Protein AF-0000000083252978 (afdb_homodimer)

Radius of gyration: 24.68 Å; Cα contacts (8 Å, |Δi|>4): 461; chains: 2; bounding box: 91×68×44 Å

Secondary structure (DSSP, 8-state):
----------HHHHHHHHHHHHHHHHHHHHHHH--HHHHHHHHTS-HHHHHHHHSSHHHHHHHHHHHHHHHHHHHHHHHHHHHHT-TTTTT-HHHHHHHHHHHHHHHHHHHHH-HHHHHHHHHHHHTTTTTGGGS----TTHHHHHHHHHHHHHTT-B-TTS-TTHHHHHHHHTHHHHHHHHHHHHSS-S-S----S-HHHHHHHHHHHHHHHHB-GGG-/----------HHHHHHHHHHHHHHHHHHHHHHH--HHHHHHHHTS-HHHHHHHHSSHHHHHHHHHHHHHHHHHHHHHHHHHHHHT-TTTTT-HHHHHHHHHHHHHHHHHHHHH-HHHHHHHHHHHHTTTTTGGGS----TTHHHHHHHHHHHHHTT-B-TTS-TTHHHHHHHHTHHHHHHHHHHHHSS-S-S----S-HHHHHHHHHHHHHHHHB-GGG-

InterPro domains:
  IPR001647 DNA-binding HTH domain, TetR-type [PF00440] (18-64)
  IPR001647 DNA-binding HTH domain, TetR-type [PR00455] (18-31)
  IPR001647 DNA-binding HTH domain, TetR-type [PR00455] (39-62)
  IPR001647 DNA-binding HTH domain, TetR-type [PS50977] (12-72)
  IPR009057 Homedomain-like superfamily [SSF46689] (6-82)
  IPR050109 HTH-type, TetR-like transcriptional regulator [PTHR30328] (3-215)

Solvent-accessible surface area (backbone atoms only — not comparable to full-atom values): 23685 Å² total; per-residue (Å²): 130,79,74,73,71,73,64,84,71,54,56,66,56,54,51,51,36,39,42,53,27,37,40,52,41,30,21,66,52,23,73,88,66,40,48,65,69,58,28,19,63,68,35,74,46,58,56,69,58,51,34,71,75,30,67,46,69,65,45,42,50,49,49,36,52,48,50,54,49,48,54,47,46,52,56,46,42,71,71,41,46,71,56,71,68,38,89,50,30,50,75,31,59,68,51,38,51,50,48,53,42,48,52,51,53,47,52,38,50,50,49,64,74,32,57,50,57,55,18,38,50,21,36,32,54,23,56,69,32,61,67,58,70,67,46,79,66,68,70,63,69,45,54,63,43,29,53,48,33,46,47,15,39,75,60,58,40,27,34,85,89,51,62,36,64,52,50,42,51,47,65,58,43,53,31,63,48,50,51,52,46,49,56,52,37,67,37,92,45,90,55,89,58,63,73,85,64,55,70,69,58,50,48,51,47,52,44,48,31,52,48,43,29,44,34,31,70,92,75,105,129,80,74,71,72,72,65,85,72,55,54,66,57,52,51,50,36,40,42,53,29,39,38,54,42,31,20,67,50,23,74,86,67,40,49,65,68,58,27,19,63,69,36,72,45,57,58,69,56,52,34,71,76,31,66,45,69,64,44,43,50,49,50,35,52,49,50,53,48,48,55,45,46,52,56,44,42,72,71,40,44,71,56,72,68,38,89,50,30,50,76,32,59,69,51,38,51,51,48,54,44,47,51,50,53,47,50,39,49,48,49,65,75,31,57,50,58,52,18,38,50,21,36,32,55,24,57,68,33,60,66,58,71,68,45,77,68,67,68,63,69,45,57,62,44,28,54,48,33,46,47,15,38,76,61,60,40,28,36,86,88,51,62,36,63,51,50,43,51,49,64,58,41,53,32,62,49,50,53,51,47,48,56,52,37,68,37,91,46,90,55,90,59,62,73,86,63,55,70,69,61,50,50,50,47,53,44,49,31,52,50,45,28,43,35,30,70,89,74,105

Nearest PDB structures (foldseek):
  4xk4-assembly2_D  TM=6.787E-01  e=1.369E-06  Escherichia coli K-12
  2id6-assembly1_A-2  TM=7.013E-01  e=3.978E-06  Thermotoga maritima
  5fgl-assembly2_C  TM=7.180E-01  e=1.926E-05  Pseudomonas putida S16
  5fgl-assembly1_A  TM=7.010E-01  e=1.269E-05  Pseudomonas putida S16
  5fgl-assembly3_F  TM=6.921E-01  e=1.600E-05  Pseudomonas putida S16

pLDDT: mean 88.94, std 14.34, range [29.97, 98.62]

Sequence (440 aa):
MTERIKRPYDAARAKSAILAAAEQLFAEHGYSAARIDAIASASGYNKSLIYQYYQDKLGLYVAVIQRADQFGNEAFNAAVAEMLADAELTHSPDKFRRFLEAVLRTSYRIMNDNPNYVKIFAWEAAEGWKTWKQISYAMDEFTPFYELACEAKKNKIIRQDIEPIMIPILLMNSIIPFVQSFKRLDGPTNDSLDVGMNQEAFVEQLVKLVIYGVMEPSLLMTERIKRPYDAARAKSAILAAAEQLFAEHGYSAARIDAIASASGYNKSLIYQYYQDKLGLYVAVIQRADQFGNEAFNAAVAEMLADAELTHSPDKFRRFLEAVLRTSYRIMNDNPNYVKIFAWEAAEGWKTWKQISYAMDEFTPFYELACEAKKNKIIRQDIEPIMIPILLMNSIIPFVQSFKRLDGPTNDSLDVGMNQEAFVEQLVKLVIYGVMEPSLL

Structure (mmCIF, N/CA/C/O backbone):
data_AF-0000000083252978-model_v1
#
loop_
_entity.id
_entity.type
_entity.pdbx_description
1 polymer 'AcrR family transcriptional regulator'
#
loop_
_atom_site.group_PDB
_atom_site.id
_atom_site.type_symbol
_atom_site.label_atom_id
_atom_site.label_alt_id
_atom_site.label_comp_id
_atom_site.label_asym_id
_atom_site.label_entity_id
_atom_site.label_seq_id
_atom_site.pdbx_PDB_ins_code
_atom_site.Cartn_x
_atom_site.Cartn_y
_atom_site.Cartn_z
_atom_site.occupancy
_atom_site.B_iso_or_equiv
_atom_site.auth_seq_id
_atom_site.auth_comp_id
_atom_site.auth_asym_id
_atom_site.auth_atom_id
_atom_site.pdbx_PDB_model_num
ATOM 1 N N . MET A 1 1 ? 44.469 39.906 18.578 1 30.92 1 MET A N 1
ATOM 2 C CA . MET A 1 1 ? 43.281 39.469 17.859 1 30.92 1 MET A CA 1
ATOM 3 C C . MET A 1 1 ? 43.219 37.938 17.797 1 30.92 1 MET A C 1
ATOM 5 O O . MET A 1 1 ? 44.031 37.312 17.125 1 30.92 1 MET A O 1
ATOM 9 N N . THR A 1 2 ? 43.031 37.219 18.844 1 36.94 2 THR A N 1
ATOM 10 C CA . THR A 1 2 ? 43.125 35.781 19.031 1 36.94 2 THR A CA 1
ATOM 11 C C . THR A 1 2 ? 42.312 35.062 17.969 1 36.94 2 THR A C 1
ATOM 13 O O . THR A 1 2 ? 41.125 35.344 17.781 1 36.94 2 THR A O 1
ATOM 16 N N . GLU A 1 3 ? 42.906 34.594 16.922 1 38.91 3 GLU A N 1
ATOM 17 C CA . GLU A 1 3 ? 42.281 33.812 15.867 1 38.91 3 GLU A CA 1
ATOM 18 C C . GLU A 1 3 ? 41.312 32.781 16.438 1 38.91 3 GLU A C 1
ATOM 20 O O . GLU A 1 3 ? 41.719 31.906 17.219 1 38.91 3 GLU A O 1
ATOM 25 N N . ARG A 1 4 ? 40.156 33.188 16.922 1 38.91 4 ARG A N 1
ATOM 26 C CA . ARG A 1 4 ? 39.188 32.125 17.266 1 38.91 4 ARG A CA 1
ATOM 27 C C . ARG A 1 4 ? 39.312 30.938 16.328 1 38.91 4 ARG A C 1
ATOM 29 O O . ARG A 1 4 ? 39.062 31.047 15.125 1 38.91 4 ARG A O 1
ATOM 36 N N . ILE A 1 5 ? 40.344 30.156 16.344 1 40.03 5 ILE A N 1
ATOM 37 C CA . ILE A 1 5 ? 40.406 28.906 15.602 1 40.03 5 ILE A CA 1
ATOM 38 C C . ILE A 1 5 ? 39 28.297 15.484 1 40.03 5 ILE A C 1
ATOM 40 O O . ILE A 1 5 ? 38.406 27.922 16.484 1 40.03 5 ILE A O 1
ATOM 44 N N . LYS A 1 6 ? 38.188 28.828 14.609 1 43.97 6 LYS A N 1
ATOM 45 C CA . LYS A 1 6 ? 36.938 28.203 14.211 1 43.97 6 LYS A CA 1
ATOM 46 C C . LYS A 1 6 ? 37.062 26.672 14.266 1 43.97 6 LYS A C 1
ATOM 48 O O . LYS A 1 6 ? 37.844 26.078 13.547 1 43.97 6 LYS A O 1
ATOM 53 N N . ARG A 1 7 ? 37.156 26.016 15.32 1 44.12 7 ARG A N 1
ATOM 54 C CA . ARG A 1 7 ? 37.25 24.578 15.539 1 44.12 7 ARG A CA 1
ATOM 55 C C . ARG A 1 7 ? 36.656 23.812 14.367 1 44.12 7 ARG A C 1
ATOM 57 O O . ARG A 1 7 ? 35.656 24.25 13.758 1 44.12 7 ARG A O 1
ATOM 64 N N . PRO A 1 8 ? 37.25 23.172 13.531 1 44.53 8 PRO A N 1
ATOM 65 C CA . PRO A 1 8 ? 36.781 22.297 12.445 1 44.53 8 PRO A CA 1
ATOM 66 C C . PRO A 1 8 ? 35.375 21.75 12.703 1 44.53 8 PRO A C 1
ATOM 68 O O . PRO A 1 8 ? 35.156 21 13.664 1 44.53 8 PRO A O 1
ATOM 71 N N . TYR A 1 9 ? 34.281 22.547 12.93 1 50.78 9 TYR A N 1
ATOM 72 C CA . TYR A 1 9 ? 32.844 22.234 12.945 1 50.78 9 TYR A CA 1
ATOM 73 C C . TYR A 1 9 ? 32.531 21.031 12.062 1 50.78 9 TYR A C 1
ATOM 75 O O . TYR A 1 9 ? 32.812 21.062 10.852 1 50.78 9 TYR A O 1
ATOM 83 N N . ASP A 1 10 ? 32.656 19.797 12.516 1 79 10 ASP A N 1
ATOM 84 C CA . ASP A 1 10 ? 32.469 18.516 11.852 1 79 10 ASP A CA 1
ATOM 85 C C . ASP A 1 10 ? 31.172 18.516 11.023 1 79 10 ASP A C 1
ATOM 87 O O . ASP A 1 10 ? 30.078 18.266 11.555 1 79 10 ASP A O 1
ATOM 91 N N . ALA A 1 11 ? 31.266 19.312 10.008 1 88.12 11 ALA A N 1
ATOM 92 C CA . ALA A 1 11 ? 30.203 19.453 9.016 1 88.12 11 ALA A CA 1
ATOM 93 C C . ALA A 1 11 ? 29.453 18.141 8.836 1 88.12 11 ALA A C 1
ATOM 95 O O . ALA A 1 11 ? 28.219 18.141 8.734 1 88.12 11 ALA A O 1
ATOM 96 N N . ALA A 1 12 ? 30.266 17.188 8.922 1 91.44 12 ALA A N 1
ATOM 97 C CA . ALA A 1 12 ? 29.641 15.883 8.75 1 91.44 12 ALA A CA 1
ATOM 98 C C . ALA A 1 12 ? 28.719 15.555 9.922 1 91.44 12 ALA A C 1
ATOM 100 O O . ALA A 1 12 ? 27.625 15.008 9.727 1 91.44 12 ALA A O 1
ATOM 101 N N . ARG A 1 13 ? 29.141 15.883 11.039 1 93.38 13 ARG A N 1
ATOM 102 C CA . ARG A 1 13 ? 28.328 15.641 12.227 1 93.38 13 ARG A CA 1
ATOM 103 C C . ARG A 1 13 ? 27.094 16.531 12.234 1 93.38 13 ARG A C 1
ATOM 105 O O . ARG A 1 13 ? 26 16.078 12.562 1 93.38 13 ARG A O 1
ATOM 112 N N . ALA A 1 14 ? 27.266 17.781 11.883 1 94.88 14 ALA A N 1
ATOM 113 C CA . ALA A 1 14 ? 26.141 18.719 11.828 1 94.88 14 ALA A CA 1
ATOM 114 C C . ALA A 1 14 ? 25.109 18.281 10.797 1 94.88 14 ALA A C 1
ATOM 116 O O . ALA A 1 14 ? 23.922 18.25 11.086 1 94.88 14 ALA A O 1
ATOM 117 N N . LYS A 1 15 ? 25.562 17.906 9.625 1 95.81 15 LYS A N 1
ATOM 118 C CA . LYS A 1 15 ? 24.672 17.469 8.562 1 95.81 15 LYS A CA 1
ATOM 119 C C . LYS A 1 15 ? 23.891 16.219 8.984 1 95.81 15 LYS A C 1
ATOM 121 O O . LYS A 1 15 ? 22.688 16.125 8.75 1 95.81 15 LYS A O 1
ATOM 126 N N . SER A 1 16 ? 24.594 15.312 9.648 1 94.75 16 SER A N 1
ATOM 127 C CA . SER A 1 16 ? 23.953 14.086 10.102 1 94.75 16 SER A CA 1
ATOM 128 C C . SER A 1 16 ? 22.875 14.367 11.141 1 94.75 16 SER A C 1
ATOM 130 O O . SER A 1 16 ? 21.781 13.82 11.078 1 94.75 16 SER A O 1
ATOM 132 N N . ALA A 1 17 ? 23.156 15.227 12.062 1 96.44 17 ALA A N 1
ATOM 133 C CA . ALA A 1 17 ? 22.219 15.578 13.117 1 96.44 17 ALA A CA 1
ATOM 134 C C . ALA A 1 17 ? 21 16.297 12.547 1 96.44 17 ALA A C 1
ATOM 136 O O . ALA A 1 17 ? 19.859 16.016 12.938 1 96.44 17 ALA A O 1
ATOM 137 N N . ILE A 1 18 ? 21.266 17.203 11.617 1 97.44 18 ILE A N 1
ATOM 138 C CA . ILE A 1 18 ? 20.188 17.969 10.992 1 97.44 18 ILE A CA 1
ATOM 139 C C . ILE A 1 18 ? 19.297 17.031 10.188 1 97.44 18 ILE A C 1
ATOM 141 O O . ILE A 1 18 ? 18.062 17.078 10.305 1 97.44 18 ILE A O 1
ATOM 145 N N . LEU A 1 19 ? 19.891 16.141 9.422 1 97 19 LEU A N 1
ATOM 146 C CA . LEU A 1 19 ? 19.109 15.211 8.609 1 97 19 LEU A CA 1
ATOM 147 C C . LEU A 1 19 ? 18.297 14.258 9.484 1 97 19 LEU A C 1
ATOM 149 O O . LEU A 1 19 ? 17.156 13.93 9.156 1 97 19 LEU A O 1
ATOM 153 N N . ALA A 1 20 ? 18.922 13.844 10.586 1 96.44 20 ALA A N 1
ATOM 154 C CA . ALA A 1 20 ? 18.219 12.953 11.5 1 96.44 20 ALA A CA 1
ATOM 155 C C . ALA A 1 20 ? 17.016 13.641 12.117 1 96.44 20 ALA A C 1
ATOM 157 O O . ALA A 1 20 ? 15.922 13.062 12.172 1 96.44 20 ALA A O 1
ATOM 158 N N . ALA A 1 21 ? 17.156 14.852 12.531 1 97.88 21 ALA A N 1
ATOM 159 C CA . ALA A 1 21 ? 16.062 15.633 13.102 1 97.88 21 ALA A CA 1
ATOM 160 C C . ALA A 1 21 ? 14.977 15.906 12.062 1 97.88 21 ALA A C 1
ATOM 162 O O . ALA A 1 21 ? 13.781 15.789 12.344 1 97.88 21 ALA A O 1
ATOM 163 N N . ALA A 1 22 ? 15.445 16.281 10.883 1 98.19 22 ALA A N 1
ATOM 164 C CA . ALA A 1 22 ? 14.516 16.562 9.789 1 98.19 22 ALA A CA 1
ATOM 165 C C . ALA A 1 22 ? 13.703 15.32 9.43 1 98.19 22 ALA A C 1
ATOM 167 O O . ALA A 1 22 ? 12.484 15.406 9.25 1 98.19 22 ALA A O 1
ATOM 168 N N . GLU A 1 23 ? 14.375 14.188 9.312 1 96.88 23 GLU A N 1
ATOM 169 C CA . GLU A 1 23 ? 13.695 12.938 8.984 1 96.88 23 GLU A CA 1
ATOM 170 C C . GLU A 1 23 ? 12.602 12.633 10 1 96.88 23 GLU A C 1
ATOM 172 O O . GLU A 1 23 ? 11.477 12.289 9.625 1 96.88 23 GLU A O 1
ATOM 177 N N . GLN A 1 24 ? 12.914 12.781 11.234 1 97.19 24 GLN A N 1
ATOM 178 C CA . GLN A 1 24 ? 11.953 12.516 12.297 1 97.19 24 GLN A CA 1
ATOM 179 C C . GLN A 1 24 ? 10.758 13.453 12.203 1 97.19 24 GLN A C 1
ATOM 181 O O . GLN A 1 24 ? 9.609 13.008 12.281 1 97.19 24 GLN A O 1
ATOM 186 N N . LEU A 1 25 ? 11 14.719 12.008 1 97.81 25 LEU A N 1
ATOM 187 C CA . LEU A 1 25 ? 9.922 15.711 12 1 97.81 25 LEU A CA 1
ATOM 188 C C . LEU A 1 25 ? 9.102 15.609 10.719 1 97.81 25 LEU A C 1
ATOM 190 O O . LEU A 1 25 ? 7.875 15.766 10.75 1 97.81 25 LEU A O 1
ATOM 194 N N . PHE A 1 26 ? 9.773 15.352 9.602 1 96.81 26 PHE A N 1
ATOM 195 C CA . PHE A 1 26 ? 9.031 15.141 8.367 1 96.81 26 PHE A CA 1
ATOM 196 C C . PHE A 1 26 ? 8.188 13.875 8.445 1 96.81 26 PHE A C 1
ATOM 198 O O . PHE A 1 26 ? 7.082 13.82 7.906 1 96.81 26 PHE A O 1
ATOM 205 N N . ALA A 1 27 ? 8.695 12.844 9.094 1 96.19 27 ALA A N 1
ATOM 206 C CA . ALA A 1 27 ? 7.941 11.609 9.273 1 96.19 27 ALA A CA 1
ATOM 207 C C . ALA A 1 27 ? 6.75 11.82 10.195 1 96.19 27 ALA A C 1
ATOM 209 O O . ALA A 1 27 ? 5.676 11.25 9.977 1 96.19 27 ALA A O 1
ATOM 210 N N . GLU A 1 28 ? 6.891 12.641 11.148 1 95.12 28 GLU A N 1
ATOM 211 C CA . GLU A 1 28 ? 5.855 12.844 12.164 1 95.12 28 GLU A CA 1
ATOM 212 C C . GLU A 1 28 ? 4.77 13.789 11.664 1 95.12 28 GLU A C 1
ATOM 214 O O . GLU A 1 28 ? 3.584 13.57 11.914 1 95.12 28 GLU A O 1
ATOM 219 N N . HIS A 1 29 ? 5.25 14.852 10.867 1 94.06 29 HIS A N 1
ATOM 220 C CA . HIS A 1 29 ? 4.305 15.93 10.609 1 94.06 29 HIS A CA 1
ATOM 221 C C . HIS A 1 29 ? 4.035 16.078 9.117 1 94.06 29 HIS A C 1
ATOM 223 O O . HIS A 1 29 ? 3.078 16.75 8.719 1 94.06 29 HIS A O 1
ATOM 229 N N . GLY A 1 30 ? 4.848 15.414 8.312 1 94.31 30 GLY A N 1
ATOM 230 C CA . GLY A 1 30 ? 4.766 15.664 6.883 1 94.31 30 GLY A CA 1
ATOM 231 C C . GLY A 1 30 ? 5.547 16.891 6.445 1 94.31 30 GLY A C 1
ATOM 232 O O . GLY A 1 30 ? 5.93 17.719 7.277 1 94.31 30 GLY A O 1
ATOM 233 N N . TYR A 1 31 ? 5.809 16.969 5.199 1 93.44 31 TYR A N 1
ATOM 234 C CA . TYR A 1 31 ? 6.574 18.078 4.621 1 93.44 31 TYR A CA 1
ATOM 235 C C . TYR A 1 31 ? 5.887 19.406 4.887 1 93.44 31 TYR A C 1
ATOM 237 O O . TYR A 1 31 ? 6.531 20.375 5.309 1 93.44 31 TYR A O 1
ATOM 245 N N . SER A 1 32 ? 4.629 19.484 4.617 1 90.88 32 SER A N 1
ATOM 246 C CA . SER A 1 32 ? 3.887 20.734 4.676 1 90.88 32 SER A CA 1
ATOM 247 C C . SER A 1 32 ? 3.873 21.312 6.09 1 90.88 32 SER A C 1
ATOM 249 O O . SER A 1 32 ? 4.102 22.5 6.285 1 90.88 32 SER A O 1
ATOM 251 N N . ALA A 1 33 ? 3.748 20.453 7.105 1 92.44 33 ALA A N 1
ATOM 252 C CA . ALA A 1 33 ? 3.518 20.906 8.469 1 92.44 33 ALA A CA 1
ATOM 253 C C . ALA A 1 33 ? 4.832 21.062 9.234 1 92.44 33 ALA A C 1
ATOM 255 O O . ALA A 1 33 ? 4.91 21.812 10.203 1 92.44 33 ALA A O 1
ATOM 256 N N . ALA A 1 34 ? 5.836 20.359 8.797 1 95.94 34 ALA A N 1
ATOM 257 C CA . ALA A 1 34 ? 7.117 20.453 9.492 1 95.94 34 ALA A CA 1
ATOM 258 C C . ALA A 1 34 ? 7.727 21.844 9.32 1 95.94 34 ALA A C 1
ATOM 260 O O . ALA A 1 34 ? 7.66 22.438 8.234 1 95.94 34 ALA A O 1
ATOM 261 N N . ARG A 1 35 ? 8.352 22.359 10.391 1 96.5 35 ARG A N 1
ATOM 262 C CA . ARG A 1 35 ? 8.93 23.703 10.391 1 96.5 35 ARG A CA 1
ATOM 263 C C . ARG A 1 35 ? 10.445 23.656 10.531 1 96.5 35 ARG A C 1
ATOM 265 O O . ARG A 1 35 ? 10.977 22.859 11.312 1 96.5 35 ARG A O 1
ATOM 272 N N . ILE A 1 36 ? 11.07 24.469 9.852 1 97.56 36 ILE A N 1
ATOM 273 C CA . ILE A 1 36 ? 12.523 24.547 9.891 1 97.56 36 ILE A CA 1
ATOM 274 C C . ILE A 1 36 ? 12.984 24.922 11.297 1 97.56 36 ILE A C 1
ATOM 276 O O . ILE A 1 36 ? 14 24.406 11.781 1 97.56 36 ILE A O 1
ATOM 280 N N . ASP A 1 37 ? 12.219 25.781 11.992 1 97.62 37 ASP A N 1
ATOM 281 C CA . ASP A 1 37 ? 12.562 26.172 13.352 1 97.62 37 ASP A CA 1
ATOM 282 C C . ASP A 1 37 ? 12.57 24.969 14.289 1 97.62 37 ASP A C 1
ATOM 284 O O . ASP A 1 37 ? 13.461 24.828 15.133 1 97.62 37 ASP A O 1
ATOM 288 N N . ALA A 1 38 ? 11.633 24.125 14.141 1 97.94 38 ALA A N 1
ATOM 289 C CA . ALA A 1 38 ? 11.547 22.938 14.961 1 97.94 38 ALA A CA 1
ATOM 290 C C . ALA A 1 38 ? 12.703 21.984 14.672 1 97.94 38 ALA A C 1
ATOM 292 O O . ALA A 1 38 ? 13.258 21.359 15.586 1 97.94 38 ALA A O 1
ATOM 293 N N . ILE A 1 39 ? 13.078 21.844 13.375 1 98.31 39 ILE A N 1
ATOM 294 C CA . ILE A 1 39 ? 14.18 20.984 12.969 1 98.31 39 ILE A CA 1
ATOM 295 C C . ILE A 1 39 ? 15.492 21.516 13.539 1 98.31 39 ILE A C 1
ATOM 297 O O . ILE A 1 39 ? 16.312 20.75 14.039 1 98.31 39 ILE A O 1
ATOM 301 N N . ALA A 1 40 ? 15.633 22.844 13.477 1 98 40 ALA A N 1
ATOM 302 C CA . ALA A 1 40 ? 16.812 23.484 14.062 1 98 40 ALA A CA 1
ATOM 303 C C . ALA A 1 40 ? 16.922 23.188 15.555 1 98 40 ALA A C 1
ATOM 305 O O . ALA A 1 40 ? 17.953 22.734 16.031 1 98 40 ALA A O 1
ATOM 306 N N . SER A 1 41 ? 15.852 23.375 16.25 1 98 41 SER A N 1
ATOM 307 C CA . SER A 1 41 ? 15.812 23.141 17.688 1 98 41 SER A CA 1
ATOM 308 C C . SER A 1 41 ? 16.125 21.688 18.016 1 98 41 SER A C 1
ATOM 310 O O . SER A 1 41 ? 16.953 21.406 18.891 1 98 41 SER A O 1
ATOM 312 N N . ALA A 1 42 ? 15.594 20.766 17.297 1 97.69 42 ALA A N 1
ATOM 313 C CA . ALA A 1 42 ? 15.75 19.344 17.562 1 97.69 42 ALA A CA 1
ATOM 314 C C . ALA A 1 42 ? 17.172 18.875 17.234 1 97.69 42 ALA A C 1
ATOM 316 O O . ALA A 1 42 ? 17.688 17.953 17.859 1 97.69 42 ALA A O 1
ATOM 317 N N . SER A 1 43 ? 17.766 19.484 16.203 1 97.44 43 SER A N 1
ATOM 318 C CA . SER A 1 43 ? 19.094 19.062 15.758 1 97.44 43 SER A CA 1
ATOM 319 C C . SER A 1 43 ? 20.172 19.656 16.641 1 97.44 43 SER A C 1
ATOM 321 O O . SER A 1 43 ? 21.312 19.188 16.625 1 97.44 43 SER A O 1
ATOM 323 N N . GLY A 1 44 ? 19.844 20.797 17.281 1 97.19 44 GLY A N 1
ATOM 324 C CA . GLY A 1 44 ? 20.828 21.516 18.078 1 97.19 44 GLY A CA 1
ATOM 325 C C . GLY A 1 44 ? 21.672 22.484 17.281 1 97.19 44 GLY A C 1
ATOM 326 O O . GLY A 1 44 ? 22.672 23 17.766 1 97.19 44 GLY A O 1
ATOM 327 N N . TYR A 1 45 ? 21.266 22.719 16.047 1 96.31 45 TYR A N 1
ATOM 328 C CA . TYR A 1 45 ? 21.969 23.656 15.164 1 96.31 45 TYR A CA 1
ATOM 329 C C . TYR A 1 45 ? 21.047 24.781 14.719 1 96.31 45 TYR A C 1
ATOM 331 O O . TYR A 1 45 ? 19.828 24.641 14.766 1 96.31 45 TYR A O 1
ATOM 339 N N . ASN A 1 46 ? 21.594 25.859 14.32 1 94.44 46 ASN A N 1
ATOM 340 C CA . ASN A 1 46 ? 20.797 27.047 13.977 1 94.44 46 ASN A CA 1
ATOM 341 C C . ASN A 1 46 ? 20.219 26.922 12.57 1 94.44 46 ASN A C 1
ATOM 343 O O . ASN A 1 46 ? 20.75 26.188 11.727 1 94.44 46 ASN A O 1
ATOM 347 N N . LYS A 1 47 ? 19.156 27.688 12.375 1 95.94 47 LYS A N 1
ATOM 348 C CA . LYS A 1 47 ? 18.453 27.719 11.094 1 95.94 47 LYS A CA 1
ATOM 349 C C . LYS A 1 47 ? 19.391 28.172 9.969 1 95.94 47 LYS A C 1
ATOM 351 O O . LYS A 1 47 ? 19.297 27.656 8.852 1 95.94 47 LYS A O 1
ATOM 356 N N . SER A 1 48 ? 20.266 29.109 10.312 1 95.94 48 SER A N 1
ATOM 357 C CA . SER A 1 48 ? 21.172 29.641 9.312 1 95.94 48 SER A CA 1
ATOM 358 C C . SER A 1 48 ? 22.062 28.547 8.734 1 95.94 48 SER A C 1
ATOM 360 O O . SER A 1 48 ? 22.312 28.516 7.523 1 95.94 48 SER A O 1
ATOM 362 N N . LEU A 1 49 ? 22.469 27.641 9.5 1 95.56 49 LEU A N 1
ATOM 363 C CA . LEU A 1 49 ? 23.312 26.547 9.055 1 95.56 49 LEU A CA 1
ATOM 364 C C . LEU A 1 49 ? 22.547 25.578 8.164 1 95.56 49 LEU A C 1
ATOM 366 O O . LEU A 1 49 ? 23.094 25.062 7.191 1 95.56 49 LEU A O 1
ATOM 370 N N . ILE A 1 50 ? 21.25 25.344 8.5 1 97.12 50 ILE A N 1
ATOM 371 C CA . ILE A 1 50 ? 20.391 24.484 7.691 1 97.12 50 ILE A CA 1
ATOM 372 C C . ILE A 1 50 ? 20.266 25.062 6.285 1 97.12 50 ILE A C 1
ATOM 374 O O . ILE A 1 50 ? 20.406 24.344 5.293 1 97.12 50 ILE A O 1
ATOM 378 N N . TYR A 1 51 ? 20.094 26.375 6.227 1 96.88 51 TYR A N 1
ATOM 379 C CA . TYR A 1 51 ? 19.938 27.031 4.934 1 96.88 51 TYR A CA 1
ATOM 380 C C . TYR A 1 51 ? 21.25 27.047 4.172 1 96.88 51 TYR A C 1
ATOM 382 O O . TYR A 1 51 ? 21.266 26.969 2.939 1 96.88 51 TYR A O 1
ATOM 390 N N . GLN A 1 52 ? 22.359 27.156 4.891 1 96.56 52 GLN A N 1
ATOM 391 C CA . GLN A 1 52 ? 23.672 27.109 4.258 1 96.56 52 GLN A CA 1
ATOM 392 C C . GLN A 1 52 ? 23.906 25.75 3.586 1 96.56 52 GLN A C 1
ATOM 394 O O . GLN A 1 52 ? 24.438 25.688 2.479 1 96.56 52 GLN A O 1
ATOM 399 N N . TYR A 1 53 ? 23.422 24.719 4.223 1 96.31 53 TYR A N 1
ATOM 400 C CA . TYR A 1 53 ? 23.672 23.375 3.723 1 96.31 53 TYR A CA 1
ATOM 401 C C . TYR A 1 53 ? 22.625 22.969 2.686 1 96.31 53 TYR A C 1
ATOM 403 O O . TYR A 1 53 ? 22.953 22.281 1.711 1 96.31 53 TYR A O 1
ATOM 411 N N . TYR A 1 54 ? 21.297 23.422 2.881 1 97.06 54 TYR A N 1
ATOM 412 C CA . TYR A 1 54 ? 20.234 22.797 2.094 1 97.06 54 TYR A CA 1
ATOM 413 C C . TYR A 1 54 ? 19.406 23.859 1.372 1 97.06 54 TYR A C 1
ATOM 415 O O . TYR A 1 54 ? 18.484 23.516 0.622 1 97.06 54 TYR A O 1
ATOM 423 N N . GLN A 1 55 ? 19.688 25.141 1.568 1 96.06 55 GLN A N 1
ATOM 424 C CA . GLN A 1 55 ? 19.109 26.281 0.851 1 96.06 55 GLN A CA 1
ATOM 425 C C . GLN A 1 55 ? 17.703 26.594 1.361 1 96.06 55 GLN A C 1
ATOM 427 O O . GLN A 1 55 ? 17.453 27.719 1.79 1 96.06 55 GLN A O 1
ATOM 432 N N . ASP A 1 56 ? 16.797 25.594 1.359 1 95.75 56 ASP A N 1
ATOM 433 C CA . ASP A 1 56 ? 15.422 25.781 1.812 1 95.75 56 ASP A CA 1
ATOM 434 C C . ASP A 1 56 ? 14.82 24.484 2.326 1 95.75 56 ASP A C 1
ATOM 436 O O . ASP A 1 56 ? 15.516 23.469 2.424 1 95.75 56 ASP A O 1
ATOM 440 N N . LYS A 1 57 ? 13.633 24.5 2.66 1 95.88 57 LYS A N 1
ATOM 441 C CA . LYS A 1 57 ? 12.961 23.344 3.219 1 95.88 57 LYS A CA 1
ATOM 442 C C . LYS A 1 57 ? 12.891 22.203 2.205 1 95.88 57 LYS A C 1
ATOM 444 O O . LYS A 1 57 ? 13.07 21.031 2.561 1 95.88 57 LYS A O 1
ATOM 449 N N . LEU A 1 58 ? 12.609 22.578 0.971 1 94.44 58 LEU A N 1
ATOM 450 C CA . LEU A 1 58 ? 12.547 21.547 -0.069 1 94.44 58 LEU A CA 1
ATOM 451 C C . LEU A 1 58 ? 13.898 20.859 -0.241 1 94.44 58 LEU A C 1
ATOM 453 O O . LEU A 1 58 ? 13.961 19.641 -0.355 1 94.44 58 LEU A O 1
ATOM 457 N N . GLY A 1 59 ? 14.898 21.641 -0.282 1 94.81 59 GLY A N 1
ATOM 458 C CA . GLY A 1 59 ? 16.234 21.062 -0.367 1 94.81 59 GLY A CA 1
ATOM 459 C C . GLY A 1 59 ? 16.547 20.109 0.775 1 94.81 59 GLY A C 1
ATOM 460 O O . GLY A 1 59 ? 17.172 19.062 0.568 1 94.81 59 GLY A O 1
ATOM 461 N N . LEU A 1 60 ? 16.188 20.531 1.988 1 96.62 60 LEU A N 1
ATOM 462 C CA . LEU A 1 60 ? 16.391 19.672 3.154 1 96.62 60 LEU A CA 1
ATOM 463 C C . LEU A 1 60 ? 15.562 18.406 3.035 1 96.62 60 LEU A C 1
ATOM 465 O O . LEU A 1 60 ? 16.062 17.312 3.324 1 96.62 60 LEU A O 1
ATOM 469 N N . TYR A 1 61 ? 14.367 18.531 2.596 1 95.38 61 TYR A N 1
ATOM 470 C CA . TYR A 1 61 ? 13.477 17.391 2.428 1 95.38 61 TYR A CA 1
ATOM 471 C C . TYR A 1 61 ? 14.031 16.406 1.401 1 95.38 61 TYR A C 1
ATOM 473 O O . TYR A 1 61 ? 14.047 15.203 1.635 1 95.38 61 TYR A O 1
ATOM 481 N N . VAL A 1 62 ? 14.516 16.906 0.309 1 92 62 VAL A N 1
ATOM 482 C CA . VAL A 1 62 ? 15.125 16.094 -0.739 1 92 62 VAL A CA 1
ATOM 483 C C . VAL A 1 62 ? 16.312 15.328 -0.174 1 92 62 VAL A C 1
ATOM 485 O O . VAL A 1 62 ? 16.484 14.141 -0.434 1 92 62 VAL A O 1
ATOM 488 N N . ALA A 1 63 ? 17.047 15.992 0.605 1 93.31 63 ALA A N 1
ATOM 489 C CA . ALA A 1 63 ? 18.219 15.367 1.207 1 93.31 63 ALA A CA 1
ATOM 490 C C . ALA A 1 63 ? 17.812 14.227 2.145 1 93.31 63 ALA A C 1
ATOM 492 O O . ALA A 1 63 ? 18.5 13.203 2.215 1 93.31 63 ALA A O 1
ATOM 493 N N . VAL A 1 64 ? 16.75 14.414 2.889 1 93.81 64 VAL A N 1
ATOM 494 C CA . VAL A 1 64 ? 16.234 13.383 3.783 1 93.81 64 VAL A CA 1
ATOM 495 C C . VAL A 1 64 ? 15.805 12.164 2.973 1 93.81 64 VAL A C 1
ATOM 497 O O . VAL A 1 64 ? 16.172 11.031 3.303 1 93.81 64 VAL A O 1
ATOM 500 N N . ILE A 1 65 ? 15.078 12.391 1.919 1 88.88 65 ILE A N 1
ATOM 501 C CA . ILE A 1 65 ? 14.586 11.312 1.072 1 88.88 65 ILE A CA 1
ATOM 502 C C . ILE A 1 65 ? 15.766 10.602 0.41 1 88.88 65 ILE A C 1
ATOM 504 O O . ILE A 1 65 ? 15.797 9.367 0.358 1 88.88 65 ILE A O 1
ATOM 508 N N . GLN A 1 66 ? 16.672 11.352 -0.05 1 85.94 66 GLN A N 1
ATOM 509 C CA . GLN A 1 66 ? 17.859 10.789 -0.701 1 85.94 66 GLN A CA 1
ATOM 510 C C . GLN A 1 66 ? 18.656 9.938 0.269 1 85.94 66 GLN A C 1
ATOM 512 O O . GLN A 1 66 ? 19.172 8.875 -0.103 1 85.94 66 GLN A O 1
ATOM 517 N N . ARG A 1 67 ? 18.781 10.438 1.457 1 86.06 67 ARG A N 1
ATOM 518 C CA . ARG A 1 67 ? 19.5 9.672 2.465 1 86.06 67 ARG A CA 1
ATOM 519 C C . ARG A 1 67 ? 18.812 8.344 2.746 1 86.06 67 ARG A C 1
ATOM 521 O O . ARG A 1 67 ? 19.469 7.301 2.83 1 86.06 67 ARG A O 1
ATOM 528 N N . ALA A 1 68 ? 17.531 8.398 2.904 1 80.19 68 ALA A N 1
ATOM 529 C CA . ALA A 1 68 ? 16.781 7.18 3.164 1 80.19 68 ALA A CA 1
ATOM 530 C C . ALA A 1 68 ? 16.875 6.215 1.984 1 80.19 68 ALA A C 1
ATOM 532 O O . ALA A 1 68 ? 17.031 5.008 2.174 1 80.19 68 ALA A O 1
ATOM 533 N N . ASP A 1 69 ? 16.766 6.758 0.823 1 77.62 69 ASP A N 1
ATOM 534 C CA . ASP A 1 69 ? 16.875 5.973 -0.401 1 77.62 69 ASP A CA 1
ATOM 535 C C . ASP A 1 69 ? 18.266 5.359 -0.54 1 77.62 69 ASP A C 1
ATOM 537 O O . ASP A 1 69 ? 18.391 4.195 -0.925 1 77.62 69 ASP A O 1
ATOM 541 N N . GLN A 1 70 ? 19.25 6.141 -0.263 1 78.56 70 GLN A N 1
ATOM 542 C CA . GLN A 1 70 ? 20.625 5.676 -0.377 1 78.56 70 GLN A CA 1
ATOM 543 C C . GLN A 1 70 ? 20.906 4.531 0.592 1 78.56 70 GLN A C 1
ATOM 545 O O . GLN A 1 70 ? 21.531 3.535 0.222 1 78.56 70 GLN A O 1
ATOM 550 N N . PHE A 1 71 ? 20.438 4.688 1.796 1 76.5 71 PHE A N 1
ATOM 551 C CA . PHE A 1 71 ? 20.625 3.627 2.781 1 76.5 71 PHE A CA 1
ATOM 552 C C . PHE A 1 71 ? 19.922 2.352 2.344 1 76.5 71 PHE A C 1
ATOM 554 O O . PHE A 1 71 ? 20.5 1.265 2.391 1 76.5 71 PHE A O 1
ATOM 561 N N . GLY A 1 72 ? 18.75 2.51 1.854 1 80.25 72 GLY A N 1
ATOM 562 C CA . GLY A 1 72 ? 18 1.365 1.358 1 80.25 72 GLY A CA 1
ATOM 563 C C . GLY A 1 72 ? 18.641 0.708 0.152 1 80.25 72 GLY A C 1
ATOM 564 O O . GLY A 1 72 ? 18.734 -0.519 0.086 1 80.25 72 GLY A O 1
ATOM 565 N N . ASN A 1 73 ? 19.125 1.546 -0.694 1 80.62 73 ASN A N 1
ATOM 566 C CA . ASN A 1 73 ? 19.75 1.045 -1.914 1 80.62 73 ASN A CA 1
ATOM 567 C C . ASN A 1 73 ? 21.062 0.324 -1.618 1 80.62 73 ASN A C 1
ATOM 569 O O . ASN A 1 73 ? 21.359 -0.692 -2.242 1 80.62 73 ASN A O 1
ATOM 573 N N . GLU A 1 74 ? 21.781 0.879 -0.726 1 83.62 74 GLU A N 1
ATOM 574 C CA . GLU A 1 74 ? 23.047 0.238 -0.366 1 83.62 74 GLU A CA 1
ATOM 575 C C . GLU A 1 74 ? 22.812 -1.148 0.227 1 83.62 74 GLU A C 1
ATOM 577 O O . GLU A 1 74 ? 23.484 -2.113 -0.154 1 83.62 74 GLU A O 1
ATOM 582 N N . ALA A 1 75 ? 21.891 -1.188 1.118 1 83.69 75 ALA A N 1
ATOM 583 C CA . ALA A 1 75 ? 21.547 -2.475 1.719 1 83.69 75 ALA A CA 1
ATOM 584 C C . ALA A 1 75 ? 20.984 -3.436 0.675 1 83.69 75 ALA A C 1
ATOM 586 O O . ALA A 1 75 ? 21.312 -4.621 0.668 1 83.69 75 ALA A O 1
ATOM 587 N N . PHE A 1 76 ? 20.203 -2.93 -0.17 1 86.56 76 PHE A N 1
ATOM 588 C CA . PHE A 1 76 ? 19.578 -3.717 -1.229 1 86.56 76 PHE A CA 1
ATOM 589 C C . PHE A 1 76 ? 20.641 -4.246 -2.197 1 86.56 76 PHE A C 1
ATOM 591 O O . PHE A 1 76 ? 20.688 -5.449 -2.469 1 86.56 76 PHE A O 1
ATOM 598 N N . ASN A 1 77 ? 21.469 -3.34 -2.637 1 85.88 77 ASN A N 1
ATOM 599 C CA . ASN A 1 77 ? 22.531 -3.729 -3.572 1 85.88 77 ASN A CA 1
ATOM 600 C C . ASN A 1 77 ? 23.469 -4.762 -2.959 1 85.88 77 ASN A C 1
ATOM 602 O O . ASN A 1 77 ? 23.859 -5.723 -3.627 1 85.88 77 ASN A O 1
ATOM 606 N N . ALA A 1 78 ? 23.781 -4.547 -1.774 1 87.94 78 ALA A N 1
ATOM 607 C CA . ALA A 1 78 ? 24.656 -5.496 -1.092 1 87.94 78 ALA A CA 1
ATOM 608 C C . ALA A 1 78 ? 24.047 -6.887 -1.051 1 87.94 78 ALA A C 1
ATOM 610 O O . ALA A 1 78 ? 24.75 -7.895 -1.154 1 87.94 78 ALA A O 1
ATOM 611 N N . ALA A 1 79 ? 22.75 -6.895 -0.993 1 88.62 79 ALA A N 1
ATOM 612 C CA . ALA A 1 79 ? 22.047 -8.172 -0.827 1 88.62 79 ALA A CA 1
ATOM 613 C C . ALA A 1 79 ? 21.859 -8.867 -2.17 1 88.62 79 ALA A C 1
ATOM 615 O O . ALA A 1 79 ? 21.828 -10.102 -2.234 1 88.62 79 ALA A O 1
ATOM 616 N N . VAL A 1 80 ? 21.859 -8.094 -3.314 1 91.31 80 VAL A N 1
ATOM 617 C CA . VAL A 1 80 ? 21.422 -8.758 -4.539 1 91.31 80 VAL A CA 1
ATOM 618 C C . VAL A 1 80 ? 22.438 -8.5 -5.652 1 91.31 80 VAL A C 1
ATOM 620 O O . VAL A 1 80 ? 22.328 -9.055 -6.746 1 91.31 80 VAL A O 1
ATOM 623 N N . ALA A 1 81 ? 23.469 -7.73 -5.422 1 90.31 81 ALA A N 1
ATOM 624 C CA . ALA A 1 81 ? 24.422 -7.324 -6.449 1 90.31 81 ALA A CA 1
ATOM 625 C C . ALA A 1 81 ? 25.062 -8.539 -7.117 1 90.31 81 ALA A C 1
ATOM 627 O O . ALA A 1 81 ? 25.172 -8.586 -8.344 1 90.31 81 ALA A O 1
ATOM 628 N N . GLU A 1 82 ? 25.469 -9.438 -6.301 1 92.94 82 GLU A N 1
ATOM 629 C CA . GLU A 1 82 ? 26.109 -10.633 -6.852 1 92.94 82 GLU A CA 1
ATOM 630 C C . GLU A 1 82 ? 25.141 -11.414 -7.73 1 92.94 82 GLU A C 1
ATOM 632 O O . GLU A 1 82 ? 25.531 -11.969 -8.758 1 92.94 82 GLU A O 1
ATOM 637 N N . MET A 1 83 ? 23.938 -11.461 -7.359 1 94.06 83 MET A N 1
ATOM 638 C CA . MET A 1 83 ? 22.906 -12.164 -8.141 1 94.06 83 MET A CA 1
ATOM 639 C C . MET A 1 83 ? 22.641 -11.445 -9.461 1 94.06 83 MET A C 1
ATOM 641 O O . MET A 1 83 ? 22.5 -12.086 -10.5 1 94.06 83 MET A O 1
ATOM 645 N N . LEU A 1 84 ? 22.672 -10.156 -9.414 1 92.12 84 LEU A N 1
ATOM 646 C CA . LEU A 1 84 ? 22.422 -9.344 -10.602 1 92.12 84 LEU A CA 1
ATOM 647 C C . LEU A 1 84 ? 23.562 -9.5 -11.602 1 92.12 84 LEU A C 1
ATOM 649 O O . LEU A 1 84 ? 23.359 -9.383 -12.812 1 92.12 84 LEU A O 1
ATOM 653 N N . ALA A 1 85 ? 24.703 -9.805 -11.102 1 93.56 85 ALA A N 1
ATOM 654 C CA . ALA A 1 85 ? 25.891 -9.938 -11.938 1 93.56 85 ALA A CA 1
ATOM 655 C C . ALA A 1 85 ? 25.984 -11.336 -12.555 1 93.56 85 ALA A C 1
ATOM 657 O O . ALA A 1 85 ? 26.812 -11.586 -13.43 1 93.56 85 ALA A O 1
ATOM 658 N N . ASP A 1 86 ? 25.125 -12.234 -12.102 1 96.19 86 ASP A N 1
ATOM 659 C CA . ASP A 1 86 ? 25.125 -13.609 -12.586 1 96.19 86 ASP A CA 1
ATOM 660 C C . ASP A 1 86 ? 24.484 -13.703 -13.977 1 96.19 86 ASP A C 1
ATOM 662 O O . ASP A 1 86 ? 23.281 -13.508 -14.117 1 96.19 86 ASP A O 1
ATOM 666 N N . ALA A 1 87 ? 25.234 -14.094 -14.969 1 94.94 87 ALA A N 1
ATOM 667 C CA . ALA A 1 87 ? 24.781 -14.172 -16.359 1 94.94 87 ALA A CA 1
ATOM 668 C C . ALA A 1 87 ? 23.688 -15.219 -16.516 1 94.94 87 ALA A C 1
ATOM 670 O O . ALA A 1 87 ? 22.938 -15.188 -17.484 1 94.94 87 ALA A O 1
ATOM 671 N N . GLU A 1 88 ? 23.609 -16.062 -15.547 1 97.62 88 GLU A N 1
ATOM 672 C CA . GLU A 1 88 ? 22.641 -17.156 -15.641 1 97.62 88 GLU A CA 1
ATOM 673 C C . GLU A 1 88 ? 21.359 -16.828 -14.891 1 97.62 88 GLU A C 1
ATOM 675 O O . GLU A 1 88 ? 20.438 -17.641 -14.836 1 97.62 88 GLU A O 1
ATOM 680 N N . LEU A 1 89 ? 21.234 -15.672 -14.328 1 97.62 89 LEU A N 1
ATOM 681 C CA . LEU A 1 89 ? 20.125 -15.305 -13.461 1 97.62 89 LEU A CA 1
ATOM 682 C C . LEU A 1 89 ? 18.781 -15.523 -14.156 1 97.62 89 LEU A C 1
ATOM 684 O O . LEU A 1 89 ? 17.859 -16.094 -13.57 1 97.62 89 LEU A O 1
ATOM 688 N N . THR A 1 90 ? 18.719 -15.141 -15.43 1 97.88 90 THR A N 1
ATOM 689 C CA . THR A 1 90 ? 17.453 -15.203 -16.141 1 97.88 90 THR A CA 1
ATOM 690 C C . THR A 1 90 ? 17.359 -16.469 -16.984 1 97.88 90 THR A C 1
ATOM 692 O O . THR A 1 90 ? 16.438 -16.625 -17.781 1 97.88 90 THR A O 1
ATOM 695 N N . HIS A 1 91 ? 18.312 -17.406 -16.812 1 97.62 91 HIS A N 1
ATOM 696 C CA . HIS A 1 91 ? 18.312 -18.672 -17.547 1 97.62 91 HIS A CA 1
ATOM 697 C C . HIS A 1 91 ? 18.094 -19.844 -16.609 1 97.62 91 HIS A C 1
ATOM 699 O O . HIS A 1 91 ? 17.812 -20.969 -17.062 1 97.62 91 HIS A O 1
ATOM 705 N N . SER A 1 92 ? 18.188 -19.609 -15.336 1 98.12 92 SER A N 1
ATOM 706 C CA . SER A 1 92 ? 18.016 -20.641 -14.328 1 98.12 92 SER A CA 1
ATOM 707 C C . SER A 1 92 ? 16.812 -20.344 -13.438 1 98.12 92 SER A C 1
ATOM 709 O O . SER A 1 92 ? 16.812 -19.359 -12.688 1 98.12 92 SER A O 1
ATOM 711 N N . PRO A 1 93 ? 15.82 -21.234 -13.469 1 98.06 93 PRO A N 1
ATOM 712 C CA . PRO A 1 93 ? 14.648 -21.016 -12.609 1 98.06 93 PRO A CA 1
ATOM 713 C C . PRO A 1 93 ? 15.016 -20.922 -11.133 1 98.06 93 PRO A C 1
ATOM 715 O O . PRO A 1 93 ? 14.461 -20.094 -10.406 1 98.06 93 PRO A O 1
ATOM 718 N N . ASP A 1 94 ? 15.938 -21.734 -10.719 1 98.06 94 ASP A N 1
ATOM 719 C CA . ASP A 1 94 ? 16.328 -21.75 -9.312 1 98.06 94 ASP A CA 1
ATOM 720 C C . ASP A 1 94 ? 17 -20.438 -8.922 1 98.06 94 ASP A C 1
ATOM 722 O O . ASP A 1 94 ? 16.719 -19.875 -7.855 1 98.06 94 ASP A O 1
ATOM 726 N N . LYS A 1 95 ? 17.906 -19.953 -9.781 1 97.94 95 LYS A N 1
ATOM 727 C CA . LYS A 1 95 ? 18.594 -18.703 -9.5 1 97.94 95 LYS A CA 1
ATOM 728 C C . LYS A 1 95 ? 17.625 -17.516 -9.5 1 97.94 95 LYS A C 1
ATOM 730 O O . LYS A 1 95 ? 17.703 -16.641 -8.641 1 97.94 95 LYS A O 1
ATOM 735 N N . PHE A 1 96 ? 16.688 -17.547 -10.414 1 98.38 96 PHE A N 1
ATOM 736 C CA . PHE A 1 96 ? 15.727 -16.453 -10.508 1 98.38 96 PHE A CA 1
ATOM 737 C C . PHE A 1 96 ? 14.797 -16.453 -9.297 1 98.38 96 PHE A C 1
ATOM 739 O O . PHE A 1 96 ? 14.492 -15.406 -8.742 1 98.38 96 PHE A O 1
ATOM 746 N N . ARG A 1 97 ? 14.367 -17.641 -8.891 1 98.19 97 ARG A N 1
ATOM 747 C CA . ARG A 1 97 ? 13.547 -17.781 -7.691 1 98.19 97 ARG A CA 1
ATOM 748 C C . ARG A 1 97 ? 14.258 -17.219 -6.465 1 98.19 97 ARG A C 1
ATOM 750 O O . ARG A 1 97 ? 13.672 -16.469 -5.691 1 98.19 97 ARG A O 1
ATOM 757 N N . ARG A 1 98 ? 15.5 -17.531 -6.27 1 97.38 98 ARG A N 1
ATOM 758 C CA . ARG A 1 98 ? 16.297 -17.062 -5.137 1 97.38 98 ARG A CA 1
ATOM 759 C C . ARG A 1 98 ? 16.484 -15.547 -5.195 1 97.38 98 ARG A C 1
ATOM 761 O O . ARG A 1 98 ? 16.516 -14.883 -4.16 1 97.38 98 ARG A O 1
ATOM 768 N N . PHE A 1 99 ? 16.641 -15.117 -6.441 1 97.44 99 PHE A N 1
ATOM 769 C CA . PHE A 1 99 ? 16.75 -13.68 -6.645 1 97.44 99 PHE A CA 1
ATOM 770 C C . PHE A 1 99 ? 15.484 -12.969 -6.184 1 97.44 99 PHE A C 1
ATOM 772 O O . PHE A 1 99 ? 15.547 -12.016 -5.406 1 97.44 99 PHE A O 1
ATOM 779 N N . LEU A 1 100 ? 14.266 -13.43 -6.555 1 97.56 100 LEU A N 1
ATOM 780 C CA . LEU A 1 100 ? 13 -12.844 -6.129 1 97.56 100 LEU A CA 1
ATOM 781 C C . LEU A 1 100 ? 12.859 -12.898 -4.609 1 97.56 100 LEU A C 1
ATOM 783 O O . LEU A 1 100 ? 12.43 -11.93 -3.984 1 97.56 100 LEU A O 1
ATOM 787 N N . GLU A 1 101 ? 13.258 -14.023 -4.062 1 98.06 101 GLU A N 1
ATOM 788 C CA . GLU A 1 101 ? 13.203 -14.188 -2.613 1 98.06 101 GLU A CA 1
ATOM 789 C C . GLU A 1 101 ? 14.078 -13.156 -1.907 1 98.06 101 GLU A C 1
ATOM 791 O O . GLU A 1 101 ? 13.633 -12.508 -0.958 1 98.06 101 GLU A O 1
ATOM 796 N N . ALA A 1 102 ? 15.281 -13.023 -2.387 1 97.25 102 ALA A N 1
ATOM 797 C CA . ALA A 1 102 ? 16.234 -12.086 -1.78 1 97.25 102 ALA A CA 1
ATOM 798 C C . ALA A 1 102 ? 15.719 -10.648 -1.883 1 97.25 102 ALA A C 1
ATOM 800 O O . ALA A 1 102 ? 15.812 -9.883 -0.921 1 97.25 102 ALA A O 1
ATOM 801 N N . VAL A 1 103 ? 15.195 -10.297 -3.021 1 95.88 103 VAL A N 1
ATOM 802 C CA . VAL A 1 103 ? 14.664 -8.953 -3.246 1 95.88 103 VAL A CA 1
ATOM 803 C C . VAL A 1 103 ? 13.539 -8.672 -2.258 1 95.88 103 VAL A C 1
ATOM 805 O O . VAL A 1 103 ? 13.539 -7.641 -1.582 1 95.88 103 VAL A O 1
ATOM 808 N N . LEU A 1 104 ? 12.609 -9.609 -2.109 1 97.44 104 LEU A N 1
ATOM 809 C CA . LEU A 1 104 ? 11.445 -9.422 -1.251 1 97.44 104 LEU A CA 1
ATOM 810 C C . LEU A 1 104 ? 11.852 -9.359 0.216 1 97.44 104 LEU A C 1
ATOM 812 O O . LEU A 1 104 ? 11.422 -8.461 0.946 1 97.44 104 LEU A O 1
ATOM 816 N N . ARG A 1 105 ? 12.68 -10.258 0.634 1 97.56 105 ARG A N 1
ATOM 817 C CA . ARG A 1 105 ? 13.102 -10.312 2.029 1 97.56 105 ARG A CA 1
ATOM 818 C C . ARG A 1 105 ? 13.906 -9.07 2.408 1 97.56 105 ARG A C 1
ATOM 820 O O . ARG A 1 105 ? 13.695 -8.492 3.473 1 97.56 105 ARG A O 1
ATOM 827 N N . THR A 1 106 ? 14.82 -8.703 1.55 1 96.25 106 THR A N 1
ATOM 828 C CA . THR A 1 106 ? 15.656 -7.539 1.819 1 96.25 106 THR A CA 1
ATOM 829 C C . THR A 1 106 ? 14.82 -6.262 1.827 1 96.25 106 THR A C 1
ATOM 831 O O . THR A 1 106 ? 14.977 -5.422 2.715 1 96.25 106 THR A O 1
ATOM 834 N N . SER A 1 107 ? 13.961 -6.113 0.847 1 95.31 107 SER A N 1
ATOM 835 C CA . SER A 1 107 ? 13.094 -4.941 0.786 1 95.31 107 SER A CA 1
ATOM 836 C C . SER A 1 107 ? 12.211 -4.844 2.021 1 95.31 107 SER A C 1
ATOM 838 O O . SER A 1 107 ? 12.047 -3.762 2.59 1 95.31 107 SER A O 1
ATOM 840 N N . TYR A 1 108 ? 11.617 -5.996 2.396 1 97.19 108 TYR A N 1
ATOM 841 C CA . TYR A 1 108 ? 10.789 -6.016 3.596 1 97.19 108 TYR A CA 1
ATOM 842 C C . TYR A 1 108 ? 11.578 -5.559 4.812 1 97.19 108 TYR A C 1
ATOM 844 O O . TYR A 1 108 ? 11.117 -4.719 5.59 1 97.19 108 TYR A O 1
ATOM 852 N N . ARG A 1 109 ? 12.742 -6.105 4.984 1 96.12 109 ARG A N 1
ATOM 853 C CA . ARG A 1 109 ? 13.594 -5.766 6.121 1 96.12 109 ARG A CA 1
ATOM 854 C C . ARG A 1 109 ? 13.914 -4.277 6.137 1 96.12 109 ARG A C 1
ATOM 856 O O . ARG A 1 109 ? 13.844 -3.631 7.184 1 96.12 109 ARG A O 1
ATOM 863 N N . ILE A 1 110 ? 14.258 -3.738 5.027 1 93.81 110 ILE A N 1
ATOM 864 C CA . ILE A 1 110 ? 14.633 -2.332 4.918 1 93.81 110 ILE A CA 1
ATOM 865 C C . ILE A 1 110 ? 13.461 -1.449 5.344 1 93.81 110 ILE A C 1
ATOM 867 O O . ILE A 1 110 ? 13.633 -0.531 6.148 1 93.81 110 ILE A O 1
ATOM 871 N N . MET A 1 111 ? 12.281 -1.738 4.84 1 94.88 111 MET A N 1
ATOM 872 C CA . MET A 1 111 ? 11.117 -0.927 5.18 1 94.88 111 MET A CA 1
ATOM 873 C C . MET A 1 111 ? 10.719 -1.128 6.641 1 94.88 111 MET A C 1
ATOM 875 O O . MET A 1 111 ? 10.336 -0.176 7.32 1 94.88 111 MET A O 1
ATOM 879 N N . ASN A 1 112 ? 10.805 -2.367 7.082 1 95.5 112 ASN A N 1
ATOM 880 C CA . ASN A 1 112 ? 10.492 -2.684 8.469 1 95.5 112 ASN A CA 1
ATOM 881 C C . ASN A 1 112 ? 11.406 -1.942 9.438 1 95.5 112 ASN A C 1
ATOM 883 O O . ASN A 1 112 ? 10.969 -1.491 10.492 1 95.5 112 ASN A O 1
ATOM 887 N N . ASP A 1 113 ? 12.664 -1.784 9.062 1 93.56 113 ASP A N 1
ATOM 888 C CA . ASP A 1 113 ? 13.68 -1.19 9.93 1 93.56 113 ASP A CA 1
ATOM 889 C C . ASP A 1 113 ? 13.727 0.326 9.758 1 93.56 113 ASP A C 1
ATOM 891 O O . ASP A 1 113 ? 14.461 1.013 10.469 1 93.56 113 ASP A O 1
ATOM 895 N N . ASN A 1 114 ? 12.992 0.862 8.852 1 92.62 114 ASN A N 1
ATOM 896 C CA . ASN A 1 114 ? 12.969 2.297 8.578 1 92.62 114 ASN A CA 1
ATOM 897 C C . ASN A 1 114 ? 11.547 2.844 8.555 1 92.62 114 ASN A C 1
ATOM 899 O O . ASN A 1 114 ? 11.086 3.338 7.527 1 92.62 114 ASN A O 1
ATOM 903 N N . PRO A 1 115 ? 10.93 2.865 9.719 1 93.69 115 PRO A N 1
ATOM 904 C CA . PRO A 1 115 ? 9.523 3.283 9.789 1 93.69 115 PRO A CA 1
ATOM 905 C C . PRO A 1 115 ? 9.32 4.738 9.375 1 93.69 115 PRO A C 1
ATOM 907 O O . PRO A 1 115 ? 8.25 5.102 8.883 1 93.69 115 PRO A O 1
ATOM 910 N N . ASN A 1 116 ? 10.352 5.594 9.531 1 93.69 116 ASN A N 1
ATOM 911 C CA . ASN A 1 116 ? 10.219 6.984 9.117 1 93.69 116 ASN A CA 1
ATOM 912 C C . ASN A 1 116 ? 10.047 7.105 7.602 1 93.69 116 ASN A C 1
ATOM 914 O O . ASN A 1 116 ? 9.273 7.938 7.129 1 93.69 116 ASN A O 1
ATOM 918 N N . TYR A 1 117 ? 10.727 6.262 6.91 1 91.69 117 TYR A N 1
ATOM 919 C CA . TYR A 1 117 ? 10.586 6.27 5.457 1 91.69 117 TYR A CA 1
ATOM 920 C C . TYR A 1 117 ? 9.18 5.84 5.047 1 91.69 117 TYR A C 1
ATOM 922 O O . TYR A 1 117 ? 8.586 6.43 4.141 1 91.69 117 TYR A O 1
ATOM 930 N N . VAL A 1 118 ? 8.656 4.824 5.688 1 93.19 118 VAL A N 1
ATOM 931 C CA . VAL A 1 118 ? 7.316 4.324 5.414 1 93.19 118 VAL A CA 1
ATOM 932 C C . VAL A 1 118 ? 6.293 5.422 5.691 1 93.19 118 VAL A C 1
ATOM 934 O O . VAL A 1 118 ? 5.355 5.613 4.91 1 93.19 118 VAL A O 1
ATOM 937 N N . LYS A 1 119 ? 6.531 6.191 6.723 1 94.31 119 LYS A N 1
ATOM 938 C CA . LYS A 1 119 ? 5.645 7.305 7.055 1 94.31 119 LYS A CA 1
ATOM 939 C C . LYS A 1 119 ? 5.742 8.414 6.012 1 94.31 119 LYS A C 1
ATOM 941 O O . LYS A 1 119 ? 4.73 9 5.621 1 94.31 119 LYS A O 1
ATOM 946 N N . ILE A 1 120 ? 6.953 8.703 5.613 1 92.81 120 ILE A N 1
ATOM 947 C CA . ILE A 1 120 ? 7.148 9.734 4.605 1 92.81 120 ILE A CA 1
ATOM 948 C C . ILE A 1 120 ? 6.445 9.336 3.311 1 92.81 120 ILE A C 1
ATOM 950 O O . ILE A 1 120 ? 5.824 10.172 2.648 1 92.81 120 ILE A O 1
ATOM 954 N N . PHE A 1 121 ? 6.527 8.039 3.008 1 90.75 121 PHE A N 1
ATOM 955 C CA . PHE A 1 121 ? 5.824 7.527 1.838 1 90.75 121 PHE A CA 1
ATOM 956 C C . PHE A 1 121 ? 4.324 7.758 1.967 1 90.75 121 PHE A C 1
ATOM 958 O O . PHE A 1 121 ? 3.674 8.203 1.018 1 90.75 121 PHE A O 1
ATOM 965 N N . ALA A 1 122 ? 3.789 7.461 3.123 1 93.44 122 ALA A N 1
ATOM 966 C CA . ALA A 1 122 ? 2.363 7.648 3.379 1 93.44 122 ALA A CA 1
ATOM 967 C C . ALA A 1 122 ? 1.977 9.117 3.277 1 93.44 122 ALA A C 1
ATOM 969 O O . ALA A 1 122 ? 0.915 9.453 2.746 1 93.44 122 ALA A O 1
ATOM 970 N N . TRP A 1 123 ? 2.836 10.039 3.746 1 93.62 123 TRP A N 1
ATOM 971 C CA . TRP A 1 123 ? 2.59 11.477 3.652 1 93.62 123 TRP A CA 1
ATOM 972 C C . TRP A 1 123 ? 2.521 11.93 2.197 1 93.62 123 TRP A C 1
ATOM 974 O O . TRP A 1 123 ? 1.634 12.695 1.817 1 93.62 123 TRP A O 1
ATOM 984 N N . GLU A 1 124 ? 3.471 11.391 1.458 1 89.75 124 GLU A N 1
ATOM 985 C CA . GLU A 1 124 ? 3.502 11.734 0.04 1 89.75 124 GLU A CA 1
ATOM 986 C C . GLU A 1 124 ? 2.244 11.25 -0.674 1 89.75 124 GLU A C 1
ATOM 988 O O . GLU A 1 124 ? 1.645 11.992 -1.459 1 89.75 124 GLU A O 1
ATOM 993 N N . ALA A 1 125 ? 1.868 10.07 -0.361 1 89.88 125 ALA A N 1
ATOM 994 C CA . ALA A 1 125 ? 0.65 9.516 -0.944 1 89.88 125 ALA A CA 1
ATOM 995 C C . ALA A 1 125 ? -0.571 10.344 -0.558 1 89.88 125 ALA A C 1
ATOM 997 O O . ALA A 1 125 ? -1.422 10.633 -1.4 1 89.88 125 ALA A O 1
ATOM 998 N N . ALA A 1 126 ? -0.628 10.766 0.662 1 92.75 126 ALA A N 1
ATOM 999 C CA . ALA A 1 126 ? -1.751 11.547 1.174 1 92.75 126 ALA A CA 1
ATOM 1000 C C . ALA A 1 126 ? -1.818 12.914 0.502 1 92.75 126 ALA A C 1
ATOM 1002 O O . ALA A 1 126 ? -2.906 13.453 0.279 1 92.75 126 ALA A O 1
ATOM 1003 N N . GLU A 1 127 ? -0.647 13.359 0.105 1 91.06 127 GLU A N 1
ATOM 1004 C CA . GLU A 1 127 ? -0.591 14.703 -0.457 1 91.06 127 GLU A CA 1
ATOM 1005 C C . GLU A 1 127 ? -0.509 14.664 -1.98 1 91.06 127 GLU A C 1
ATOM 1007 O O . GLU A 1 127 ? -0.19 15.672 -2.617 1 91.06 127 GLU A O 1
ATOM 1012 N N . GLY A 1 128 ? -0.748 13.484 -2.562 1 84.25 128 GLY A N 1
ATOM 1013 C CA . GLY A 1 128 ? -0.814 13.359 -4.008 1 84.25 128 GLY A CA 1
ATOM 1014 C C . GLY A 1 128 ? 0.55 13.375 -4.672 1 84.25 128 GLY A C 1
ATOM 1015 O O . GLY A 1 128 ? 0.689 13.844 -5.805 1 84.25 128 GLY A O 1
ATOM 1016 N N . TRP A 1 129 ? 1.628 13.102 -3.895 1 83.38 129 TRP A N 1
ATOM 1017 C CA . TRP A 1 129 ? 2.99 12.914 -4.383 1 83.38 129 TRP A CA 1
ATOM 1018 C C . TRP A 1 129 ? 3.551 14.211 -4.945 1 83.38 129 TRP A C 1
ATOM 1020 O O . TRP A 1 129 ? 4.426 14.195 -5.816 1 83.38 129 TRP A O 1
ATOM 1030 N N . LYS A 1 130 ? 3.002 15.305 -4.504 1 81.69 130 LYS A N 1
ATOM 1031 C CA . LYS A 1 130 ? 3.363 16.609 -5.047 1 81.69 130 LYS A CA 1
ATOM 1032 C C . LYS A 1 130 ? 4.859 16.875 -4.898 1 81.69 130 LYS A C 1
ATOM 1034 O O . LYS A 1 130 ? 5.52 17.297 -5.855 1 81.69 130 LYS A O 1
ATOM 1039 N N . THR A 1 131 ? 5.418 16.594 -3.773 1 82.38 131 THR A N 1
ATOM 1040 C CA . THR A 1 131 ? 6.828 16.875 -3.521 1 82.38 131 THR A CA 1
ATOM 1041 C C . THR A 1 131 ? 7.711 15.789 -4.129 1 82.38 131 THR A C 1
ATOM 1043 O O . THR A 1 131 ? 8.781 16.078 -4.668 1 82.38 131 THR A O 1
ATOM 1046 N N . TRP A 1 132 ? 7.203 14.602 -4.098 1 77.69 132 TRP A N 1
ATOM 1047 C CA . TRP A 1 132 ? 7.938 13.453 -4.625 1 77.69 132 TRP A CA 1
ATOM 1048 C C . TRP A 1 132 ? 8.203 13.617 -6.117 1 77.69 132 TRP A C 1
ATOM 1050 O O . TRP A 1 132 ? 9.289 13.297 -6.602 1 77.69 132 TRP A O 1
ATOM 1060 N N . LYS A 1 133 ? 7.309 14.141 -6.832 1 74.69 133 LYS A N 1
ATOM 1061 C CA . LYS A 1 133 ? 7.406 14.352 -8.273 1 74.69 133 LYS A CA 1
ATOM 1062 C C . LYS A 1 133 ? 8.484 15.383 -8.602 1 74.69 133 LYS A C 1
ATOM 1064 O O . LYS A 1 133 ? 9.016 15.391 -9.719 1 74.69 133 LYS A O 1
ATOM 1069 N N . GLN A 1 134 ? 8.75 16.156 -7.652 1 75.44 134 GLN A N 1
ATOM 1070 C CA . GLN A 1 134 ? 9.75 17.203 -7.863 1 75.44 134 GLN A CA 1
ATOM 1071 C C . GLN A 1 134 ? 11.156 16.688 -7.594 1 75.44 134 GLN A C 1
ATOM 1073 O O . GLN A 1 134 ? 12.141 17.344 -7.945 1 75.44 134 GLN A O 1
ATOM 1078 N N . ILE A 1 135 ? 11.164 15.641 -6.848 1 71.56 135 ILE A N 1
ATOM 1079 C CA . ILE A 1 135 ? 12.453 15.07 -6.477 1 71.56 135 ILE A CA 1
ATOM 1080 C C . ILE A 1 135 ? 12.945 14.141 -7.59 1 71.56 135 ILE A C 1
ATOM 1082 O O . ILE A 1 135 ? 12.203 13.297 -8.078 1 71.56 135 ILE A O 1
ATOM 1086 N N . SER A 1 136 ? 13.672 14.602 -8.648 1 56.03 136 SER A N 1
ATOM 1087 C CA . SER A 1 136 ? 14.227 13.859 -9.781 1 56.03 136 SER A CA 1
ATOM 1088 C C . SER A 1 136 ? 14.688 12.477 -9.352 1 56.03 136 SER A C 1
ATOM 1090 O O . SER A 1 136 ? 15.617 11.914 -9.93 1 56.03 136 SER A O 1
ATOM 1092 N N . TYR A 1 137 ? 14.172 12.047 -8.367 1 51.88 137 TYR A N 1
ATOM 1093 C CA . TYR A 1 137 ? 14.742 10.773 -7.953 1 51.88 137 TYR A CA 1
ATOM 1094 C C . TYR A 1 137 ? 14.469 9.688 -8.984 1 51.88 137 TYR A C 1
ATOM 1096 O O . TYR A 1 137 ? 13.344 9.562 -9.484 1 51.88 137 TYR A O 1
ATOM 1104 N N . ALA A 1 138 ? 15.383 9.492 -9.742 1 48.56 138 ALA A N 1
ATOM 1105 C CA . ALA A 1 138 ? 15.469 8.414 -10.727 1 48.56 138 ALA A CA 1
ATOM 1106 C C . ALA A 1 138 ? 14.844 7.133 -10.188 1 48.56 138 ALA A C 1
ATOM 1108 O O . ALA A 1 138 ? 15.344 6.547 -9.227 1 48.56 138 ALA A O 1
ATOM 1109 N N . MET A 1 139 ? 13.562 7.059 -9.961 1 51.47 139 MET A N 1
ATOM 1110 C CA . MET A 1 139 ? 13 5.715 -9.859 1 51.47 139 MET A CA 1
ATOM 1111 C C . MET A 1 139 ? 13.68 4.77 -10.852 1 51.47 139 MET A C 1
ATOM 1113 O O . MET A 1 139 ? 13.047 3.842 -11.359 1 51.47 139 MET A O 1
ATOM 1117 N N . ASP A 1 140 ? 14.922 5.051 -11.172 1 55.22 140 ASP A N 1
ATOM 1118 C CA . ASP A 1 140 ? 15.82 4.285 -12.023 1 55.22 140 ASP A CA 1
ATOM 1119 C C . ASP A 1 140 ? 15.922 2.834 -11.562 1 55.22 140 ASP A C 1
ATOM 1121 O O . ASP A 1 140 ? 16.359 1.964 -12.312 1 55.22 140 ASP A O 1
ATOM 1125 N N . GLU A 1 141 ? 15.094 2.629 -10.508 1 63 141 GLU A N 1
ATOM 1126 C CA . GLU A 1 141 ? 15.281 1.277 -9.992 1 63 141 GLU A CA 1
ATOM 1127 C C . GLU A 1 141 ? 14.305 0.297 -10.641 1 63 141 GLU A C 1
ATOM 1129 O O . GLU A 1 141 ? 14.531 -0.915 -10.625 1 63 141 GLU A O 1
ATOM 1134 N N . PHE A 1 142 ? 13.398 0.899 -11.461 1 75.12 142 PHE A N 1
ATOM 1135 C CA . PHE A 1 142 ? 12.406 0.036 -12.086 1 75.12 142 PHE A CA 1
ATOM 1136 C C . PHE A 1 142 ? 12.961 -0.622 -13.344 1 75.12 142 PHE A C 1
ATOM 1138 O O . PHE A 1 142 ? 12.672 -1.785 -13.625 1 75.12 142 PHE A O 1
ATOM 1145 N N . THR A 1 143 ? 13.883 0.052 -13.977 1 79.06 143 THR A N 1
ATOM 1146 C CA . THR A 1 143 ? 14.312 -0.327 -15.32 1 79.06 143 THR A CA 1
ATOM 1147 C C . THR A 1 143 ? 15.109 -1.631 -15.281 1 79.06 143 THR A C 1
ATOM 1149 O O . THR A 1 143 ? 14.828 -2.557 -16.047 1 79.06 143 THR A O 1
ATOM 1152 N N . PRO A 1 144 ? 16 -1.751 -14.336 1 83.81 144 PRO A N 1
ATOM 1153 C CA . PRO A 1 144 ? 16.75 -3.01 -14.328 1 83.81 144 PRO A CA 1
ATOM 1154 C C . PRO A 1 144 ? 15.867 -4.219 -14.016 1 83.81 144 PRO A C 1
ATOM 1156 O O . PRO A 1 144 ? 16.062 -5.289 -14.594 1 83.81 144 PRO A O 1
ATOM 1159 N N . PHE A 1 145 ? 14.867 -4.094 -13.234 1 90.25 145 PHE A N 1
ATOM 1160 C CA . PHE A 1 145 ? 13.992 -5.203 -12.883 1 90.25 145 PHE A CA 1
ATOM 1161 C C . PHE A 1 145 ? 13.055 -5.539 -14.031 1 90.25 145 PHE A C 1
ATOM 1163 O O . PHE A 1 145 ? 12.719 -6.707 -14.242 1 90.25 145 PHE A O 1
ATOM 1170 N N . TYR A 1 146 ? 12.688 -4.504 -14.695 1 92.44 146 TYR A N 1
ATOM 1171 C CA . TYR A 1 146 ? 11.867 -4.723 -15.891 1 92.44 146 TYR A CA 1
ATOM 1172 C C . TYR A 1 146 ? 12.641 -5.504 -16.938 1 92.44 146 TYR A C 1
ATOM 1174 O O . TYR A 1 146 ? 12.125 -6.461 -17.516 1 92.44 146 TYR A O 1
ATOM 1182 N N . GLU A 1 147 ? 13.859 -5.141 -17.172 1 93.06 147 GLU A N 1
ATOM 1183 C CA . GLU A 1 147 ? 14.695 -5.82 -18.156 1 93.06 147 GLU A CA 1
ATOM 1184 C C . GLU A 1 147 ? 14.945 -7.273 -17.766 1 93.06 147 GLU A C 1
ATOM 1186 O O . GLU A 1 147 ? 14.898 -8.164 -18.625 1 93.06 147 GLU A O 1
ATOM 1191 N N . LEU A 1 148 ? 15.164 -7.473 -16.531 1 95.69 148 LEU A N 1
ATOM 1192 C CA . LEU A 1 148 ? 15.344 -8.836 -16.047 1 95.69 148 LEU A CA 1
ATOM 1193 C C . LEU A 1 148 ? 14.078 -9.656 -16.25 1 95.69 148 LEU A C 1
ATOM 1195 O O . LEU A 1 148 ? 14.148 -10.82 -16.656 1 95.69 148 LEU A O 1
ATOM 1199 N N . ALA A 1 149 ? 12.961 -9.07 -16.016 1 96.88 149 ALA A N 1
ATOM 1200 C CA . ALA A 1 149 ? 11.688 -9.758 -16.203 1 96.88 149 ALA A CA 1
ATOM 1201 C C . ALA A 1 149 ? 11.461 -10.109 -17.672 1 96.88 149 ALA A C 1
ATOM 1203 O O . ALA A 1 149 ? 10.969 -11.188 -17.984 1 96.88 149 ALA A O 1
ATOM 1204 N N . CYS A 1 150 ? 11.82 -9.188 -18.547 1 97.25 150 CYS A N 1
ATOM 1205 C CA . CYS A 1 150 ? 11.703 -9.453 -19.984 1 97.25 150 CYS A CA 1
ATOM 1206 C C . CYS A 1 150 ? 12.531 -10.664 -20.391 1 97.25 150 CYS A C 1
ATOM 1208 O O . CYS A 1 150 ? 12.047 -11.547 -21.094 1 97.25 150 CYS A O 1
ATOM 1210 N N . GLU A 1 151 ? 13.711 -10.672 -19.922 1 98.12 151 GLU A N 1
ATOM 1211 C CA . GLU A 1 151 ? 14.609 -11.781 -20.25 1 98.12 151 GLU A CA 1
ATOM 1212 C C . GLU A 1 151 ? 14.102 -13.094 -19.656 1 98.12 151 GLU A C 1
ATOM 1214 O O . GLU A 1 151 ? 14.109 -14.133 -20.312 1 98.12 151 GLU A O 1
ATOM 1219 N N . ALA A 1 152 ? 13.695 -13.055 -18.422 1 98.38 152 ALA A N 1
ATOM 1220 C CA . ALA A 1 152 ? 13.172 -14.25 -17.766 1 98.38 152 ALA A CA 1
ATOM 1221 C C . ALA A 1 152 ? 11.945 -14.789 -18.484 1 98.38 152 ALA A C 1
ATOM 1223 O O . ALA A 1 152 ? 11.742 -16 -18.562 1 98.38 152 ALA A O 1
ATOM 1224 N N . LYS A 1 153 ? 11.109 -13.875 -18.984 1 98.38 153 LYS A N 1
ATOM 1225 C CA . LYS A 1 153 ? 9.945 -14.297 -19.75 1 98.38 153 LYS A CA 1
ATOM 1226 C C . LYS A 1 153 ? 10.367 -14.961 -21.062 1 98.38 153 LYS A C 1
ATOM 1228 O O . LYS A 1 153 ? 9.828 -16.016 -21.422 1 98.38 153 LYS A O 1
ATOM 1233 N N . LYS A 1 154 ? 11.273 -14.344 -21.719 1 98.19 154 LYS A N 1
ATOM 1234 C CA . LYS A 1 154 ? 11.805 -14.906 -22.969 1 98.19 154 LYS A CA 1
ATOM 1235 C C . LYS A 1 154 ? 12.305 -16.328 -22.75 1 98.19 154 LYS A C 1
ATOM 1237 O O . LYS A 1 154 ? 12.141 -17.188 -23.609 1 98.19 154 LYS A O 1
ATOM 1242 N N . ASN A 1 155 ? 12.859 -16.547 -21.594 1 98.25 155 ASN A N 1
ATOM 1243 C CA . ASN A 1 155 ? 13.438 -17.844 -21.25 1 98.25 155 ASN A CA 1
ATOM 1244 C C . ASN A 1 155 ? 12.43 -18.75 -20.562 1 98.25 155 ASN A C 1
ATOM 1246 O O . ASN A 1 155 ? 12.789 -19.797 -20.016 1 98.25 155 ASN A O 1
ATOM 1250 N N . LYS A 1 156 ? 11.164 -18.312 -20.438 1 98.19 156 LYS A N 1
ATOM 1251 C CA . LYS A 1 156 ? 10.016 -19.094 -20 1 98.19 156 LYS A CA 1
ATOM 1252 C C . LYS A 1 156 ? 10.102 -19.406 -18.5 1 98.19 156 LYS A C 1
ATOM 1254 O O . LYS A 1 156 ? 9.625 -20.453 -18.062 1 98.19 156 LYS A O 1
ATOM 1259 N N . ILE A 1 157 ? 10.773 -18.562 -17.812 1 98.25 157 ILE A N 1
ATOM 1260 C CA . ILE A 1 157 ? 10.906 -18.734 -16.359 1 98.25 157 ILE A CA 1
ATOM 1261 C C . ILE A 1 157 ? 9.688 -18.141 -15.664 1 98.25 157 ILE A C 1
ATOM 1263 O O . ILE A 1 157 ? 9.18 -18.703 -14.695 1 98.25 157 ILE A O 1
ATOM 1267 N N . ILE A 1 158 ? 9.25 -17 -16.141 1 97.88 158 ILE A N 1
ATOM 1268 C CA . ILE A 1 158 ? 8.039 -16.438 -15.555 1 97.88 158 ILE A CA 1
ATOM 1269 C C . ILE A 1 158 ? 6.832 -16.797 -16.422 1 97.88 158 ILE A C 1
ATOM 1271 O O . ILE A 1 158 ? 6.988 -17.203 -17.578 1 97.88 158 ILE A O 1
ATOM 1275 N N . ARG A 1 159 ? 5.664 -16.719 -15.891 1 97.81 159 ARG A N 1
ATOM 1276 C CA . ARG A 1 159 ? 4.414 -17.031 -16.578 1 97.81 159 ARG A CA 1
ATOM 1277 C C . ARG A 1 159 ? 4.262 -16.203 -17.844 1 97.81 159 ARG A C 1
ATOM 1279 O O . ARG A 1 159 ? 4.477 -14.984 -17.828 1 97.81 159 ARG A O 1
ATOM 1286 N N . GLN A 1 160 ? 3.805 -16.797 -18.891 1 97.62 160 GLN A N 1
ATOM 1287 C CA . GLN A 1 160 ? 3.822 -16.156 -20.203 1 97.62 160 GLN A CA 1
ATOM 1288 C C . GLN A 1 160 ? 2.646 -15.203 -20.375 1 97.62 160 GLN A C 1
ATOM 1290 O O . GLN A 1 160 ? 2.652 -14.352 -21.266 1 97.62 160 GLN A O 1
ATOM 1295 N N . ASP A 1 161 ? 1.651 -15.328 -19.547 1 97.81 161 ASP A N 1
ATOM 1296 C CA . ASP A 1 161 ? 0.49 -14.445 -19.641 1 97.81 161 ASP A CA 1
ATOM 1297 C C . ASP A 1 161 ? 0.585 -13.305 -18.641 1 97.81 161 ASP A C 1
ATOM 1299 O O . ASP A 1 161 ? -0.381 -12.562 -18.438 1 97.81 161 ASP A O 1
ATOM 1303 N N . ILE A 1 162 ? 1.723 -13.172 -18 1 98 162 ILE A N 1
ATOM 1304 C CA . ILE A 1 162 ? 2.006 -12.023 -17.141 1 98 162 ILE A CA 1
ATOM 1305 C C . ILE A 1 162 ? 2.959 -11.07 -17.859 1 98 162 ILE A C 1
ATOM 1307 O O . ILE A 1 162 ? 3.996 -11.492 -18.375 1 98 162 ILE A O 1
ATOM 1311 N N . GLU A 1 163 ? 2.594 -9.859 -17.938 1 97.38 163 GLU A N 1
ATOM 1312 C CA . GLU A 1 163 ? 3.455 -8.859 -18.562 1 97.38 163 GLU A CA 1
ATOM 1313 C C . GLU A 1 163 ? 4.652 -8.531 -17.672 1 97.38 163 GLU A C 1
ATOM 1315 O O . GLU A 1 163 ? 4.504 -8.359 -16.453 1 97.38 163 GLU A O 1
ATOM 1320 N N . PRO A 1 164 ? 5.824 -8.391 -18.266 1 96.44 164 PRO A N 1
ATOM 1321 C CA . PRO A 1 164 ? 7.051 -8.203 -17.5 1 96.44 164 PRO A CA 1
ATOM 1322 C C . PRO A 1 164 ? 7.004 -6.965 -16.609 1 96.44 164 PRO A C 1
ATOM 1324 O O . PRO A 1 164 ? 7.582 -6.957 -15.516 1 96.44 164 PRO A O 1
ATOM 1327 N N . ILE A 1 165 ? 6.316 -5.973 -17.016 1 94.25 165 ILE A N 1
ATOM 1328 C CA . ILE A 1 165 ? 6.258 -4.719 -16.266 1 94.25 165 ILE A CA 1
ATOM 1329 C C . ILE A 1 165 ? 5.59 -4.953 -14.914 1 94.25 165 ILE A C 1
ATOM 1331 O O . ILE A 1 165 ? 5.797 -4.188 -13.969 1 94.25 165 ILE A O 1
ATOM 1335 N N . MET A 1 166 ? 4.812 -6.031 -14.766 1 96.25 166 MET A N 1
ATOM 1336 C CA . MET A 1 166 ? 4.098 -6.324 -13.531 1 96.25 166 MET A CA 1
ATOM 1337 C C . MET A 1 166 ? 5.059 -6.793 -12.445 1 96.25 166 MET A C 1
ATOM 1339 O O . MET A 1 166 ? 4.742 -6.715 -11.258 1 96.25 166 MET A O 1
ATOM 1343 N N . ILE A 1 167 ? 6.219 -7.207 -12.82 1 96.12 167 ILE A N 1
ATOM 1344 C CA . ILE A 1 167 ? 7.129 -7.805 -11.852 1 96.12 167 ILE A CA 1
ATOM 1345 C C . ILE A 1 167 ? 7.695 -6.719 -10.945 1 96.12 167 ILE A C 1
ATOM 1347 O O . ILE A 1 167 ? 7.535 -6.777 -9.719 1 96.12 167 ILE A O 1
ATOM 1351 N N . PRO A 1 168 ? 8.352 -5.66 -11.516 1 92.88 168 PRO A N 1
ATOM 1352 C CA . PRO A 1 168 ? 8.812 -4.605 -10.609 1 92.88 168 PRO A CA 1
ATOM 1353 C C . PRO A 1 168 ? 7.66 -3.941 -9.852 1 92.88 168 PRO A C 1
ATOM 1355 O O . PRO A 1 168 ? 7.824 -3.555 -8.688 1 92.88 168 PRO A O 1
ATOM 1358 N N . ILE A 1 169 ? 6.496 -3.799 -10.391 1 93.19 169 ILE A N 1
ATOM 1359 C CA . ILE A 1 169 ? 5.34 -3.209 -9.727 1 93.19 169 ILE A CA 1
ATOM 1360 C C . ILE A 1 169 ? 4.934 -4.07 -8.539 1 93.19 169 ILE A C 1
ATOM 1362 O O . ILE A 1 169 ? 4.727 -3.557 -7.434 1 93.19 169 ILE A O 1
ATOM 1366 N N . LEU A 1 170 ? 4.844 -5.34 -8.766 1 96.25 170 LEU A N 1
ATOM 1367 C CA . LEU A 1 170 ? 4.473 -6.285 -7.715 1 96.25 170 LEU A CA 1
ATOM 1368 C C . LEU A 1 170 ? 5.496 -6.27 -6.582 1 96.25 170 LEU A C 1
ATOM 1370 O O . LEU A 1 170 ? 5.129 -6.25 -5.406 1 96.25 170 LEU A O 1
ATOM 1374 N N . LEU A 1 171 ? 6.777 -6.273 -6.945 1 93.69 171 LEU A N 1
ATOM 1375 C CA . LEU A 1 171 ? 7.84 -6.285 -5.945 1 93.69 171 LEU A CA 1
ATOM 1376 C C . LEU A 1 171 ? 7.781 -5.035 -5.07 1 93.69 171 LEU A C 1
ATOM 1378 O O . LEU A 1 171 ? 7.977 -5.113 -3.857 1 93.69 171 LEU A O 1
ATOM 1382 N N . MET A 1 172 ? 7.461 -3.979 -5.625 1 88.62 172 MET A N 1
ATOM 1383 C CA . MET A 1 172 ? 7.383 -2.719 -4.891 1 88.62 172 MET A CA 1
ATOM 1384 C C . MET A 1 172 ? 6.094 -2.641 -4.078 1 88.62 172 MET A C 1
ATOM 1386 O O . MET A 1 172 ? 6.117 -2.299 -2.896 1 88.62 172 MET A O 1
ATOM 1390 N N . ASN A 1 173 ? 5.008 -3.059 -4.672 1 93.81 173 ASN A N 1
ATOM 1391 C CA . ASN A 1 173 ? 3.688 -2.875 -4.074 1 93.81 173 ASN A CA 1
ATOM 1392 C C . ASN A 1 173 ? 3.439 -3.875 -2.947 1 93.81 173 ASN A C 1
ATOM 1394 O O . ASN A 1 173 ? 2.523 -3.695 -2.143 1 93.81 173 ASN A O 1
ATOM 1398 N N . SER A 1 174 ? 4.238 -4.867 -2.822 1 95.69 174 SER A N 1
ATOM 1399 C CA . SER A 1 174 ? 3.988 -5.922 -1.845 1 95.69 174 SER A CA 1
ATOM 1400 C C . SER A 1 174 ? 4.613 -5.586 -0.496 1 95.69 174 SER A C 1
ATOM 1402 O O . SER A 1 174 ? 4.289 -6.207 0.518 1 95.69 174 SER A O 1
ATOM 1404 N N . ILE A 1 175 ? 5.426 -4.641 -0.412 1 96.19 175 ILE A N 1
ATOM 1405 C CA . ILE A 1 175 ? 6.293 -4.57 0.758 1 96.19 175 ILE A CA 1
ATOM 1406 C C . ILE A 1 175 ? 5.648 -3.689 1.826 1 96.19 175 ILE A C 1
ATOM 1408 O O . ILE A 1 175 ? 5.195 -4.188 2.859 1 96.19 175 ILE A O 1
ATOM 1412 N N . ILE A 1 176 ? 5.426 -2.455 1.504 1 95.06 176 ILE A N 1
ATOM 1413 C CA . ILE A 1 176 ? 4.996 -1.5 2.518 1 95.06 176 ILE A CA 1
ATOM 1414 C C . ILE A 1 176 ? 3.645 -1.929 3.088 1 95.06 176 ILE A C 1
ATOM 1416 O O . ILE A 1 176 ? 3.469 -1.984 4.309 1 95.06 176 ILE A O 1
ATOM 1420 N N . PRO A 1 177 ? 2.682 -2.35 2.25 1 95.19 177 PRO A N 1
ATOM 1421 C CA . PRO A 1 177 ? 1.403 -2.762 2.836 1 95.19 177 PRO A CA 1
ATOM 1422 C C . PRO A 1 177 ? 1.535 -3.986 3.736 1 95.19 177 PRO A C 1
ATOM 1424 O O . PRO A 1 177 ? 0.847 -4.086 4.758 1 95.19 177 PRO A O 1
ATOM 1427 N N . PHE A 1 178 ? 2.385 -4.855 3.432 1 96.5 178 PHE A N 1
ATOM 1428 C CA . PHE A 1 178 ? 2.529 -6.055 4.25 1 96.5 178 PHE A CA 1
ATOM 1429 C C . PHE A 1 178 ? 3.277 -5.742 5.539 1 96.5 178 PHE A C 1
ATOM 1431 O O . PHE A 1 178 ? 2.98 -6.312 6.59 1 96.5 178 PHE A O 1
ATOM 1438 N N . VAL A 1 179 ? 4.25 -4.844 5.469 1 95.75 179 VAL A N 1
ATOM 1439 C CA . VAL A 1 179 ? 4.906 -4.383 6.688 1 95.75 179 VAL A CA 1
ATOM 1440 C C . VAL A 1 179 ? 3.879 -3.74 7.617 1 95.75 179 VAL A C 1
ATOM 1442 O O . VAL A 1 179 ? 3.822 -4.062 8.805 1 95.75 179 VAL A O 1
ATOM 1445 N N . GLN A 1 180 ? 3.043 -2.893 7.051 1 91.44 180 GLN A N 1
ATOM 1446 C CA . GLN A 1 180 ? 2.039 -2.18 7.832 1 91.44 180 GLN A CA 1
ATOM 1447 C C . GLN A 1 180 ? 0.988 -3.139 8.383 1 91.44 180 GLN A C 1
ATOM 1449 O O . GLN A 1 180 ? 0.533 -2.984 9.516 1 91.44 180 GLN A O 1
ATOM 1454 N N . SER A 1 181 ? 0.593 -4.145 7.586 1 89.88 181 SER A N 1
ATOM 1455 C CA . SER A 1 181 ? -0.421 -5.102 8.016 1 89.88 181 SER A CA 1
ATOM 1456 C C . SER A 1 181 ? 0.085 -5.961 9.164 1 89.88 181 SER A C 1
ATOM 1458 O O . SER A 1 181 ? -0.65 -6.227 10.117 1 89.88 181 SER A O 1
ATOM 1460 N N . PHE A 1 182 ? 1.296 -6.387 9.047 1 92.31 182 PHE A N 1
ATOM 1461 C CA . PHE A 1 182 ? 1.834 -7.199 10.133 1 92.31 182 PHE A CA 1
ATOM 1462 C C . PHE A 1 182 ? 1.861 -6.414 11.438 1 92.31 182 PHE A C 1
ATOM 1464 O O . PHE A 1 182 ? 1.461 -6.926 12.484 1 92.31 182 PHE A O 1
ATOM 1471 N N . LYS A 1 183 ? 2.342 -5.176 11.352 1 87.38 183 LYS A N 1
ATOM 1472 C CA . LYS A 1 183 ? 2.424 -4.34 12.539 1 87.38 183 LYS A CA 1
ATOM 1473 C C . LYS A 1 183 ? 1.037 -4.07 13.117 1 87.38 183 LYS A C 1
ATOM 1475 O O . LYS A 1 183 ? 0.863 -4.039 14.344 1 87.38 183 LYS A O 1
ATOM 1480 N N . ARG A 1 184 ? 0.11 -3.883 12.258 1 81.38 184 ARG A N 1
ATOM 1481 C CA . ARG A 1 184 ? -1.259 -3.605 12.688 1 81.38 184 ARG A CA 1
ATOM 1482 C C . ARG A 1 184 ? -1.896 -4.84 13.32 1 81.38 184 ARG A C 1
ATOM 1484 O O . ARG A 1 184 ? -2.553 -4.738 14.359 1 81.38 184 ARG A O 1
ATOM 1491 N N . LEU A 1 185 ? -1.784 -5.977 12.703 1 80.62 185 LEU A N 1
ATOM 1492 C CA . LEU A 1 185 ? -2.49 -7.188 13.109 1 80.62 185 LEU A CA 1
ATOM 1493 C C . LEU A 1 185 ? -1.765 -7.879 14.258 1 80.62 185 LEU A C 1
ATOM 1495 O O . LEU A 1 185 ? -2.369 -8.656 15 1 80.62 185 LEU A O 1
ATOM 1499 N N . ASP A 1 186 ? -0.5 -7.73 14.289 1 74.12 186 ASP A N 1
ATOM 1500 C CA . ASP A 1 186 ? 0.264 -8.336 15.375 1 74.12 186 ASP A CA 1
ATOM 1501 C C . ASP A 1 186 ? 0.213 -7.469 16.641 1 74.12 186 ASP A C 1
ATOM 1503 O O . ASP A 1 186 ? 0.596 -7.914 17.719 1 74.12 186 ASP A O 1
ATOM 1507 N N . GLY A 1 187 ? -0.187 -6.258 16.531 1 67.25 187 GLY A N 1
ATOM 1508 C CA . GLY A 1 187 ? -0.276 -5.387 17.688 1 67.25 187 GLY A CA 1
ATOM 1509 C C . GLY A 1 187 ? -1.522 -5.629 18.516 1 67.25 187 GLY A C 1
ATOM 1510 O O . GLY A 1 187 ? -2.365 -6.453 18.156 1 67.25 187 GLY A O 1
ATOM 1511 N N . PRO A 1 188 ? -1.439 -5.254 19.75 1 58.12 188 PRO A N 1
ATOM 1512 C CA . PRO A 1 188 ? -2.559 -5.43 20.688 1 58.12 188 PRO A CA 1
ATOM 1513 C C . PRO A 1 188 ? -3.865 -4.848 20.141 1 58.12 188 PRO A C 1
ATOM 1515 O O . PRO A 1 188 ? -4.789 -4.578 20.922 1 58.12 188 PRO A O 1
ATOM 1518 N N . THR A 1 189 ? -3.912 -4.883 18.891 1 56.06 189 THR A N 1
ATOM 1519 C CA . THR A 1 189 ? -5.133 -4.242 18.406 1 56.06 189 THR A CA 1
ATOM 1520 C C . THR A 1 189 ? -6.359 -5.078 18.766 1 56.06 189 THR A C 1
ATOM 1522 O O . THR A 1 189 ? -6.242 -6.27 19.047 1 56.06 189 THR A O 1
ATOM 1525 N N . ASN A 1 190 ? -7.402 -4.355 19.016 1 53.53 190 ASN A N 1
ATOM 1526 C CA . ASN A 1 190 ? -8.727 -4.918 19.281 1 53.53 190 ASN A CA 1
ATOM 1527 C C . ASN A 1 190 ? -9.188 -5.801 18.125 1 53.53 190 ASN A C 1
ATOM 1529 O O . ASN A 1 190 ? -10.375 -6.113 18.016 1 53.53 190 ASN A O 1
ATOM 1533 N N . ASP A 1 191 ? -8.148 -6.027 17.297 1 57.09 191 ASP A N 1
ATOM 1534 C CA . ASP A 1 191 ? -8.625 -6.832 16.172 1 57.09 191 ASP A CA 1
ATOM 1535 C C . ASP A 1 191 ? -8.812 -8.289 16.578 1 57.09 191 ASP A C 1
ATOM 1537 O O . ASP A 1 191 ? -8.008 -8.836 17.344 1 57.09 191 ASP A O 1
ATOM 1541 N N . SER A 1 192 ? -9.992 -8.75 16.344 1 58.91 192 SER A N 1
ATOM 1542 C CA . SER A 1 192 ? -10.359 -10.125 16.656 1 58.91 192 SER A CA 1
ATOM 1543 C C . SER A 1 192 ? -9.477 -11.117 15.906 1 58.91 192 SER A C 1
ATOM 1545 O O . SER A 1 192 ? -9.391 -12.289 16.281 1 58.91 192 SER A O 1
ATOM 1547 N N . LEU A 1 193 ? -8.805 -10.578 14.859 1 65.69 193 LEU A N 1
ATOM 1548 C CA . LEU A 1 193 ? -7.996 -11.531 14.094 1 65.69 193 LEU A CA 1
ATOM 1549 C C . LEU A 1 193 ? -6.512 -11.273 14.312 1 65.69 193 LEU A C 1
ATOM 1551 O O . LEU A 1 193 ? -6.074 -10.117 14.359 1 65.69 193 LEU A O 1
ATOM 1555 N N . ASP A 1 194 ? -5.859 -12.312 14.68 1 77.5 194 ASP A N 1
ATOM 1556 C CA . ASP A 1 194 ? -4.406 -12.352 14.828 1 77.5 194 ASP A CA 1
ATOM 1557 C C . ASP A 1 194 ? -3.76 -13.086 13.656 1 77.5 194 ASP A C 1
ATOM 1559 O O . ASP A 1 194 ? -4.328 -14.039 13.117 1 77.5 194 ASP A O 1
ATOM 1563 N N . VAL A 1 195 ? -2.654 -12.602 13.18 1 83.12 195 VAL A N 1
ATOM 1564 C CA . VAL A 1 195 ? -1.953 -13.227 12.062 1 83.12 195 VAL A CA 1
ATOM 1565 C C . VAL A 1 195 ? -1.536 -14.648 12.445 1 83.12 195 VAL A C 1
ATOM 1567 O O . VAL A 1 195 ? -1.476 -15.531 11.586 1 83.12 195 VAL A O 1
ATOM 1570 N N . GLY A 1 196 ? -1.291 -14.922 13.711 1 86.69 196 GLY A N 1
ATOM 1571 C CA . GLY A 1 196 ? -1.04 -16.266 14.219 1 86.69 196 GLY A CA 1
ATOM 1572 C C . GLY A 1 196 ? 0.317 -16.812 13.82 1 86.69 196 GLY A C 1
ATOM 1573 O O . GLY A 1 196 ? 0.51 -18.031 13.766 1 86.69 196 GLY A O 1
ATOM 1574 N N . MET A 1 197 ? 1.259 -15.961 13.383 1 92.69 197 MET A N 1
ATOM 1575 C CA . MET A 1 197 ? 2.625 -16.344 13.047 1 92.69 197 MET A CA 1
ATOM 1576 C C . MET A 1 197 ? 3.602 -15.219 13.344 1 92.69 197 MET A C 1
ATOM 1578 O O . MET A 1 197 ? 3.199 -14.055 13.453 1 92.69 197 MET A O 1
ATOM 1582 N N . ASN A 1 198 ? 4.84 -15.594 13.484 1 94.69 198 ASN A N 1
ATOM 1583 C CA . ASN A 1 198 ? 5.836 -14.547 13.688 1 94.69 198 ASN A CA 1
ATOM 1584 C C . ASN A 1 198 ? 6.188 -13.836 12.383 1 94.69 198 ASN A C 1
ATOM 1586 O O . ASN A 1 198 ? 5.727 -14.242 11.312 1 94.69 198 ASN A O 1
ATOM 1590 N N . GLN A 1 199 ? 6.953 -12.805 12.477 1 96.06 199 GLN A N 1
ATOM 1591 C CA . GLN A 1 199 ? 7.25 -11.961 11.328 1 96.06 199 GLN A CA 1
ATOM 1592 C C . GLN A 1 199 ? 7.977 -12.75 10.242 1 96.06 199 GLN A C 1
ATOM 1594 O O . GLN A 1 199 ? 7.691 -12.594 9.055 1 96.06 199 GLN A O 1
ATOM 1599 N N . GLU A 1 200 ? 8.969 -13.594 10.641 1 97.25 200 GLU A N 1
ATOM 1600 C CA . GLU A 1 200 ? 9.727 -14.383 9.68 1 97.25 200 GLU A CA 1
ATOM 1601 C C . GLU A 1 200 ? 8.82 -15.289 8.867 1 97.25 200 GLU A C 1
ATOM 1603 O O . GLU A 1 200 ? 8.938 -15.367 7.641 1 97.25 200 GLU A O 1
ATOM 1608 N N . ALA A 1 201 ? 7.941 -15.984 9.508 1 97.62 201 ALA A N 1
ATOM 1609 C CA . ALA A 1 201 ? 6.977 -16.844 8.836 1 97.62 201 ALA A CA 1
ATOM 1610 C C . ALA A 1 201 ? 6.059 -16.031 7.926 1 97.62 201 ALA A C 1
ATOM 1612 O O . ALA A 1 201 ? 5.703 -16.484 6.832 1 97.62 201 ALA A O 1
ATOM 1613 N N . PHE A 1 202 ? 5.66 -14.875 8.359 1 97.62 202 PHE A N 1
ATOM 1614 C CA . PHE A 1 202 ? 4.816 -13.969 7.582 1 97.62 202 PHE A CA 1
ATOM 1615 C C . PHE A 1 202 ? 5.508 -13.57 6.285 1 97.62 202 PHE A C 1
ATOM 1617 O O . PHE A 1 202 ? 4.906 -13.633 5.211 1 97.62 202 PHE A O 1
ATOM 1624 N N . VAL A 1 203 ? 6.758 -13.242 6.41 1 98.31 203 VAL A N 1
ATOM 1625 C CA . VAL A 1 203 ? 7.539 -12.852 5.242 1 98.31 203 VAL A CA 1
ATOM 1626 C C . VAL A 1 203 ? 7.695 -14.039 4.301 1 98.31 203 VAL A C 1
ATOM 1628 O O . VAL A 1 203 ? 7.621 -13.891 3.08 1 98.31 203 VAL A O 1
ATOM 1631 N N . GLU A 1 204 ? 7.902 -15.18 4.863 1 98.56 204 GLU A N 1
ATOM 1632 C CA . GLU A 1 204 ? 7.996 -16.391 4.051 1 98.56 204 GLU A CA 1
ATOM 1633 C C . GLU A 1 204 ? 6.719 -16.609 3.24 1 98.56 204 GLU A C 1
ATOM 1635 O O . GLU A 1 204 ? 6.781 -16.984 2.066 1 98.56 204 GLU A O 1
ATOM 1640 N N . GLN A 1 205 ? 5.59 -16.391 3.848 1 98.56 205 GLN A N 1
ATOM 1641 C CA . GLN A 1 205 ? 4.309 -16.516 3.164 1 98.56 205 GLN A CA 1
ATOM 1642 C C . GLN A 1 205 ? 4.172 -15.492 2.043 1 98.56 205 GLN A C 1
ATOM 1644 O O . GLN A 1 205 ? 3.727 -15.82 0.941 1 98.56 205 GLN A O 1
ATOM 1649 N N . LEU A 1 206 ? 4.562 -14.258 2.311 1 98.38 206 LEU A N 1
ATOM 1650 C CA . LEU A 1 206 ? 4.559 -13.211 1.291 1 98.38 206 LEU A CA 1
ATOM 1651 C C . LEU A 1 206 ? 5.426 -13.609 0.101 1 98.38 206 LEU A C 1
ATOM 1653 O O . LEU A 1 206 ? 5 -13.492 -1.05 1 98.38 206 LEU A O 1
ATOM 1657 N N . VAL A 1 207 ? 6.621 -14.109 0.407 1 98.62 207 VAL A N 1
ATOM 1658 C CA . VAL A 1 207 ? 7.574 -14.516 -0.621 1 98.62 207 VAL A CA 1
ATOM 1659 C C . VAL A 1 207 ? 6.965 -15.617 -1.481 1 98.62 207 VAL A C 1
ATOM 1661 O O . VAL A 1 207 ? 7.008 -15.547 -2.713 1 98.62 207 VAL A O 1
ATOM 1664 N N . LYS A 1 208 ? 6.363 -16.609 -0.882 1 98.5 208 LYS A N 1
ATOM 1665 C CA . LYS A 1 208 ? 5.738 -17.703 -1.613 1 98.5 208 LYS A CA 1
ATOM 1666 C C . LYS A 1 208 ? 4.625 -17.188 -2.525 1 98.5 208 LYS A C 1
ATOM 1668 O O . LYS A 1 208 ? 4.566 -17.547 -3.703 1 98.5 208 LYS A O 1
ATOM 1673 N N . LEU A 1 209 ? 3.801 -16.328 -2.006 1 98.38 209 LEU A N 1
ATOM 1674 C CA . LEU A 1 209 ? 2.668 -15.805 -2.762 1 98.38 209 LEU A CA 1
ATOM 1675 C C . LEU A 1 209 ? 3.141 -15.086 -4.02 1 98.38 209 LEU A C 1
ATOM 1677 O O . LEU A 1 209 ? 2.58 -15.273 -5.098 1 98.38 209 LEU A O 1
ATOM 1681 N N . VAL A 1 210 ? 4.195 -14.289 -3.871 1 98.38 210 VAL A N 1
ATOM 1682 C CA . VAL A 1 210 ? 4.703 -13.516 -5 1 98.38 210 VAL A CA 1
ATOM 1683 C C . VAL A 1 210 ? 5.348 -14.453 -6.02 1 98.38 210 VAL A C 1
ATOM 1685 O O . VAL A 1 210 ? 5.051 -14.383 -7.215 1 98.38 210 VAL A O 1
ATOM 1688 N N . ILE A 1 211 ? 6.184 -15.359 -5.539 1 98.38 211 ILE A N 1
ATOM 1689 C CA . ILE A 1 211 ? 6.91 -16.266 -6.422 1 98.38 211 ILE A CA 1
ATOM 1690 C C . ILE A 1 211 ? 5.922 -17.156 -7.176 1 98.38 211 ILE A C 1
ATOM 1692 O O . ILE A 1 211 ? 6.035 -17.328 -8.391 1 98.38 211 ILE A O 1
ATOM 1696 N N . TYR A 1 212 ? 4.91 -17.656 -6.523 1 98 212 TYR A N 1
ATOM 1697 C CA . TYR A 1 212 ? 3.906 -18.5 -7.156 1 98 212 TYR A CA 1
ATOM 1698 C C . TYR A 1 212 ? 3.115 -17.719 -8.203 1 98 212 TYR A C 1
ATOM 1700 O O . TYR A 1 212 ? 2.732 -18.266 -9.234 1 98 212 TYR A O 1
ATOM 1708 N N . GLY A 1 213 ? 2.879 -16.453 -7.926 1 97.81 213 GLY A N 1
ATOM 1709 C CA . GLY A 1 213 ? 2.133 -15.617 -8.859 1 97.81 213 GLY A CA 1
ATOM 1710 C C . GLY A 1 213 ? 2.912 -15.289 -10.117 1 97.81 213 GLY A C 1
ATOM 1711 O O . GLY A 1 213 ? 2.322 -15.07 -11.18 1 97.81 213 GLY A O 1
ATOM 1712 N N . VAL A 1 214 ? 4.223 -15.336 -10.016 1 98.06 214 VAL A N 1
ATOM 1713 C CA . VAL A 1 214 ? 5.062 -14.781 -11.07 1 98.06 214 VAL A CA 1
ATOM 1714 C C . VAL A 1 214 ? 5.648 -15.914 -11.914 1 98.06 214 VAL A C 1
ATOM 1716 O O . VAL A 1 214 ? 5.664 -15.836 -13.141 1 98.06 214 VAL A O 1
ATOM 1719 N N . MET A 1 215 ? 6.133 -16.922 -11.32 1 98 215 MET A N 1
ATOM 1720 C CA . MET A 1 215 ? 6.941 -17.922 -12.008 1 98 215 MET A CA 1
ATOM 1721 C C . MET A 1 215 ? 6.059 -19.016 -12.609 1 98 215 MET A C 1
ATOM 1723 O O . MET A 1 215 ? 4.965 -19.281 -12.117 1 98 215 MET A O 1
ATOM 1727 N N . GLU A 1 216 ? 6.531 -19.672 -13.617 1 96.5 216 GLU A N 1
ATOM 1728 C CA . GLU A 1 216 ? 5.875 -20.828 -14.211 1 96.5 216 GLU A CA 1
ATOM 1729 C C . GLU A 1 216 ? 5.746 -21.969 -13.211 1 96.5 216 GLU A C 1
ATOM 1731 O O . GLU A 1 216 ? 6.742 -22.406 -12.625 1 96.5 216 GLU A O 1
ATOM 1736 N N . PRO A 1 217 ? 4.539 -22.469 -13.07 1 93.81 217 PRO A N 1
ATOM 1737 C CA . PRO A 1 217 ? 4.285 -23.438 -12 1 93.81 217 PRO A CA 1
ATOM 1738 C C . PRO A 1 217 ? 5.09 -24.719 -12.156 1 93.81 217 PRO A C 1
ATOM 1740 O O . PRO A 1 217 ? 5.473 -25.344 -11.164 1 93.81 217 PRO A O 1
ATOM 1743 N N . SER A 1 218 ? 5.395 -25.125 -13.359 1 93.75 218 SER A N 1
ATOM 1744 C CA . SER A 1 218 ? 6.125 -26.375 -13.602 1 93.75 218 SER A CA 1
ATOM 1745 C C . SER A 1 218 ? 7.566 -26.266 -13.109 1 93.75 218 SER A C 1
ATOM 1747 O O . SER A 1 218 ? 8.266 -27.281 -12.992 1 93.75 218 SER A O 1
ATOM 1749 N N . LEU A 1 219 ? 7.965 -25.031 -12.75 1 94.38 219 LEU A N 1
ATOM 1750 C CA . LEU A 1 219 ? 9.352 -24.812 -12.375 1 94.38 219 LEU A CA 1
ATOM 1751 C C . LEU A 1 219 ? 9.484 -24.672 -10.859 1 94.38 219 LEU A C 1
ATOM 1753 O O . LEU A 1 219 ? 10.578 -24.422 -10.352 1 94.38 219 LEU A O 1
ATOM 1757 N N . LEU A 1 220 ? 8.367 -24.766 -10.18 1 90.56 220 LEU A N 1
ATOM 1758 C CA . LEU A 1 220 ? 8.336 -24.531 -8.742 1 90.56 220 LEU A CA 1
ATOM 1759 C C . LEU A 1 220 ? 8.242 -25.859 -7.984 1 90.56 220 LEU A C 1
ATOM 1761 O O . LEU A 1 220 ? 7.684 -26.828 -8.5 1 90.56 220 LEU A O 1
ATOM 1765 N N . MET B 1 1 ? -48.844 35.562 16.359 1 29.97 1 MET B N 1
ATOM 1766 C CA . MET B 1 1 ? -47.5 34.969 16.406 1 29.97 1 MET B CA 1
ATOM 1767 C C . MET B 1 1 ? -47.312 33.969 15.273 1 29.97 1 MET B C 1
ATOM 1769 O O . MET B 1 1 ? -47.969 32.938 15.203 1 29.97 1 MET B O 1
ATOM 1773 N N . THR B 1 2 ? -47.094 34.344 14.102 1 36.94 2 THR B N 1
ATOM 1774 C CA . THR B 1 2 ? -47.062 33.531 12.883 1 36.94 2 THR B CA 1
ATOM 1775 C C . THR B 1 2 ? -46.094 32.375 13.047 1 36.94 2 THR B C 1
ATOM 1777 O O . THR B 1 2 ? -44.938 32.531 13.445 1 36.94 2 THR B O 1
ATOM 1780 N N . GLU B 1 3 ? -46.594 31.219 13.32 1 38.88 3 GLU B N 1
ATOM 1781 C CA . GLU B 1 3 ? -45.844 29.969 13.453 1 38.88 3 GLU B CA 1
ATOM 1782 C C . GLU B 1 3 ? -44.781 29.844 12.359 1 38.88 3 GLU B C 1
ATOM 1784 O O . GLU B 1 3 ? -45.125 29.812 11.172 1 38.88 3 GLU B O 1
ATOM 1789 N N . ARG B 1 4 ? -43.75 30.594 12.414 1 39.38 4 ARG B N 1
ATOM 1790 C CA . ARG B 1 4 ? -42.688 30.297 11.453 1 39.38 4 ARG B CA 1
ATOM 1791 C C . ARG B 1 4 ? -42.625 28.812 11.133 1 39.38 4 ARG B C 1
ATOM 1793 O O . ARG B 1 4 ? -42.344 28 12 1 39.38 4 ARG B O 1
ATOM 1800 N N . ILE B 1 5 ? -43.562 28.219 10.477 1 40.78 5 ILE B N 1
ATOM 1801 C CA . ILE B 1 5 ? -43.469 26.828 10 1 40.78 5 ILE B CA 1
ATOM 1802 C C . ILE B 1 5 ? -42 26.5 9.688 1 40.78 5 ILE B C 1
ATOM 1804 O O . ILE B 1 5 ? -41.406 27.078 8.781 1 40.78 5 ILE B O 1
ATOM 1808 N N . LYS B 1 6 ? -41.188 26.297 10.727 1 44.03 6 LYS B N 1
ATOM 1809 C CA . LYS B 1 6 ? -39.844 25.75 10.547 1 44.03 6 LYS B CA 1
ATOM 1810 C C . LYS B 1 6 ? -39.812 24.812 9.352 1 44.03 6 LYS B C 1
ATOM 1812 O O . LYS B 1 6 ? -40.469 23.766 9.336 1 44.03 6 LYS B O 1
ATOM 1817 N N . ARG B 1 7 ? -39.938 25.172 8.164 1 44.06 7 ARG B N 1
ATOM 1818 C CA . ARG B 1 7 ? -39.844 24.406 6.926 1 44.06 7 ARG B CA 1
ATOM 1819 C C . ARG B 1 7 ? -39.062 23.125 7.129 1 44.06 7 ARG B C 1
ATOM 1821 O O . ARG B 1 7 ? -38.094 23.094 7.891 1 44.06 7 ARG B O 1
ATOM 1828 N N . PRO B 1 8 ? -39.469 21.984 7.172 1 44.28 8 PRO B N 1
ATOM 1829 C CA . PRO B 1 8 ? -38.844 20.672 7.25 1 44.28 8 PRO B CA 1
ATOM 1830 C C . PRO B 1 8 ? -37.375 20.703 6.75 1 44.28 8 PRO B C 1
ATOM 1832 O O . PRO B 1 8 ? -37.156 21 5.578 1 44.28 8 PRO B O 1
ATOM 1835 N N . TYR B 1 9 ? -36.375 21.516 7.285 1 50.22 9 TYR B N 1
ATOM 1836 C CA . TYR B 1 9 ? -34.906 21.547 7.16 1 50.22 9 TYR B CA 1
ATOM 1837 C C . TYR B 1 9 ? -34.375 20.188 6.73 1 50.22 9 TYR B C 1
ATOM 1839 O O . TYR B 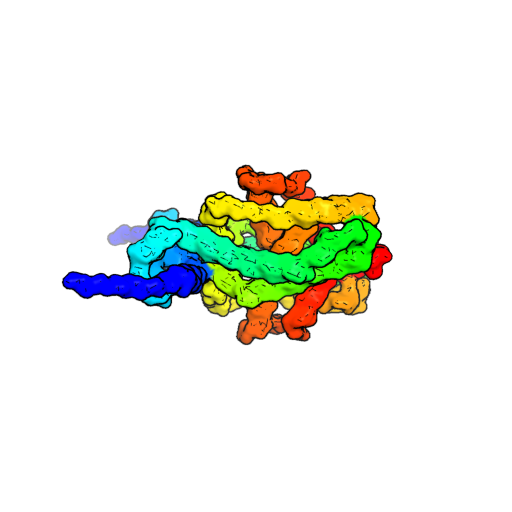1 9 ? -34.562 19.188 7.434 1 50.22 9 TYR B O 1
ATOM 1847 N N . ASP B 1 10 ? -34.344 19.812 5.445 1 78.94 10 ASP B N 1
ATOM 1848 C CA . ASP B 1 10 ? -33.938 18.578 4.797 1 78.94 10 ASP B CA 1
ATOM 1849 C C . ASP B 1 10 ? -32.625 18.062 5.395 1 78.94 10 ASP B C 1
ATOM 1851 O O . ASP B 1 10 ? -31.531 18.344 4.871 1 78.94 10 ASP B O 1
ATOM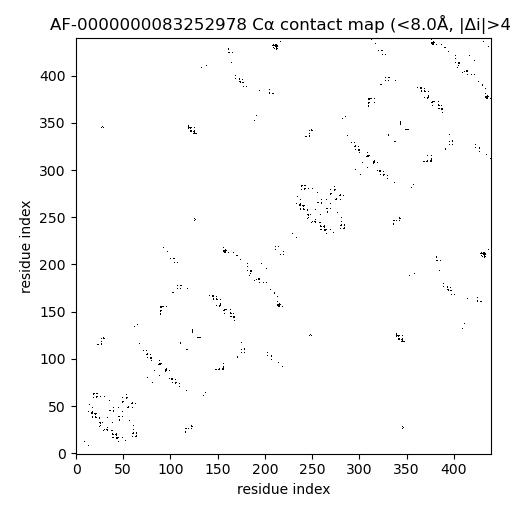 1855 N N . ALA B 1 11 ? -32.781 17.812 6.645 1 87.94 11 ALA B N 1
ATOM 1856 C CA . ALA B 1 11 ? -31.672 17.25 7.441 1 87.94 11 ALA B CA 1
ATOM 1857 C C . ALA B 1 11 ? -30.812 16.312 6.605 1 87.94 11 ALA B C 1
ATOM 1859 O O . ALA B 1 11 ? -29.594 16.312 6.715 1 87.94 11 ALA B O 1
ATOM 1860 N N . ALA B 1 12 ? -31.562 15.656 5.824 1 91.31 12 ALA B N 1
ATOM 1861 C CA . ALA B 1 12 ? -30.828 14.711 4.984 1 91.31 12 ALA B CA 1
ATOM 1862 C C . ALA B 1 12 ? -29.938 15.445 3.988 1 91.31 12 ALA B C 1
ATOM 1864 O O . ALA B 1 12 ? -28.797 15.023 3.75 1 91.31 12 ALA B O 1
ATOM 1865 N N . ARG B 1 13 ? -30.422 16.453 3.473 1 93.25 13 ARG B N 1
ATOM 1866 C CA . ARG B 1 13 ? -29.641 17.25 2.531 1 93.25 13 ARG B CA 1
ATOM 1867 C C . ARG B 1 13 ? -28.484 17.938 3.232 1 93.25 13 ARG B C 1
ATOM 1869 O O . ARG B 1 13 ? -27.359 17.953 2.711 1 93.25 13 ARG B O 1
ATOM 1876 N N . ALA B 1 14 ? -28.734 18.484 4.391 1 94.88 14 ALA B N 1
ATOM 1877 C CA . ALA B 1 14 ? -27.703 19.141 5.168 1 94.88 14 ALA B CA 1
ATOM 1878 C C . ALA B 1 14 ? -26.594 18.172 5.57 1 94.88 14 ALA B C 1
ATOM 1880 O O . ALA B 1 14 ? -25.406 18.453 5.387 1 94.88 14 ALA B O 1
ATOM 1881 N N . LYS B 1 15 ? -26.984 17.016 6.051 1 95.81 15 LYS B N 1
ATOM 1882 C CA . LYS B 1 15 ? -26.016 16 6.457 1 95.81 15 LYS B CA 1
ATOM 1883 C C . LYS B 1 15 ? -25.156 15.547 5.277 1 95.81 15 LYS B C 1
ATOM 1885 O O . LYS B 1 15 ? -23.938 15.414 5.402 1 95.81 15 LYS B O 1
ATOM 1890 N N . SER B 1 16 ? -25.812 15.398 4.141 1 94.75 16 SER B N 1
ATOM 1891 C CA . SER B 1 16 ? -25.094 14.977 2.941 1 94.75 16 SER B CA 1
ATOM 1892 C C . SER B 1 16 ? -24.078 16.031 2.498 1 94.75 16 SER B C 1
ATOM 1894 O O . SER B 1 16 ? -22.938 15.703 2.17 1 94.75 16 SER B O 1
ATOM 1896 N N . ALA B 1 17 ? -24.469 17.25 2.514 1 96.44 17 ALA B N 1
ATOM 1897 C CA . ALA B 1 17 ? -23.594 18.344 2.105 1 96.44 17 ALA B CA 1
ATOM 1898 C C . ALA B 1 17 ? -22.406 18.5 3.062 1 96.44 17 ALA B C 1
ATOM 1900 O O . ALA B 1 17 ? -21.266 18.688 2.631 1 96.44 17 ALA B O 1
ATOM 1901 N N . ILE B 1 18 ? -22.703 18.391 4.348 1 97.44 18 ILE B N 1
ATOM 1902 C CA . ILE B 1 18 ? -21.672 18.5 5.367 1 97.44 18 ILE B CA 1
ATOM 1903 C C . ILE B 1 18 ? -20.672 17.359 5.234 1 97.44 18 ILE B C 1
ATOM 1905 O O . ILE B 1 18 ? -19.469 17.578 5.238 1 97.44 18 ILE B O 1
ATOM 1909 N N . LEU B 1 19 ? -21.172 16.156 5.055 1 97 19 LEU B N 1
ATOM 1910 C CA . LEU B 1 19 ? -20.297 14.992 4.934 1 97 19 LEU B CA 1
ATOM 1911 C C . LEU B 1 19 ? -19.453 15.078 3.666 1 97 19 LEU B C 1
ATOM 1913 O O . LEU B 1 19 ? -18.281 14.711 3.674 1 97 19 LEU B O 1
ATOM 1917 N N . ALA B 1 20 ? -20.078 15.578 2.604 1 96.44 20 ALA B N 1
ATOM 1918 C CA . ALA B 1 20 ? -19.328 15.727 1.352 1 96.44 20 ALA B CA 1
ATOM 1919 C C . ALA B 1 20 ? -18.203 16.734 1.496 1 96.44 20 ALA B C 1
ATOM 1921 O O . ALA B 1 20 ? -17.078 16.484 1.071 1 96.44 20 ALA B O 1
ATOM 1922 N N . ALA B 1 21 ? -18.469 17.828 2.123 1 97.88 21 ALA B N 1
ATOM 1923 C CA . ALA B 1 21 ? -17.453 18.859 2.361 1 97.88 21 ALA B CA 1
ATOM 1924 C C . ALA B 1 21 ? -16.359 18.344 3.299 1 97.88 21 ALA B C 1
ATOM 1926 O O . ALA B 1 21 ? -15.18 18.578 3.061 1 97.88 21 ALA B O 1
ATOM 1927 N N . ALA B 1 22 ? -16.812 17.672 4.344 1 98.19 22 ALA B N 1
ATOM 1928 C CA . ALA B 1 22 ? -15.875 17.125 5.312 1 98.19 22 ALA B CA 1
ATOM 1929 C C . ALA B 1 22 ? -14.945 16.109 4.656 1 98.19 22 ALA B C 1
ATOM 1931 O O . ALA B 1 22 ? -13.734 16.125 4.879 1 98.19 22 ALA B O 1
ATOM 1932 N N . GLU B 1 23 ? -15.531 15.227 3.863 1 96.81 23 GLU B N 1
ATOM 1933 C CA . GLU B 1 23 ? -14.742 14.211 3.17 1 96.81 23 GLU B CA 1
ATOM 1934 C C . GLU B 1 23 ? -13.656 14.844 2.305 1 96.81 23 GLU B C 1
ATOM 1936 O O . GLU B 1 23 ? -12.5 14.422 2.336 1 96.81 23 GLU B O 1
ATOM 1941 N N . GLN B 1 24 ? -14.031 15.844 1.588 1 97.19 24 GLN B N 1
ATOM 1942 C CA . GLN B 1 24 ? -13.086 16.531 0.715 1 97.19 24 GLN B CA 1
ATOM 1943 C C . GLN B 1 24 ? -11.961 17.188 1.521 1 97.19 24 GLN B C 1
ATOM 1945 O O . GLN B 1 24 ? -10.789 17.047 1.179 1 97.19 24 GLN B O 1
ATOM 1950 N N . LEU B 1 25 ? -12.297 17.844 2.596 1 97.81 25 LEU B N 1
ATOM 1951 C CA . LEU B 1 25 ? -11.305 18.578 3.371 1 97.81 25 LEU B CA 1
ATOM 1952 C C . LEU B 1 25 ? -10.43 17.625 4.176 1 97.81 25 LEU B C 1
ATOM 1954 O O . LEU B 1 25 ? -9.227 17.844 4.32 1 97.81 25 LEU B O 1
ATOM 1958 N N . PHE B 1 26 ? -11.039 16.562 4.699 1 96.81 26 PHE B N 1
ATOM 1959 C CA . PHE B 1 26 ? -10.242 15.562 5.395 1 96.81 26 PHE B CA 1
ATOM 1960 C C . PHE B 1 26 ? -9.305 14.852 4.426 1 96.81 26 PHE B C 1
ATOM 1962 O O . PHE B 1 26 ? -8.18 14.5 4.789 1 96.81 26 PHE B O 1
ATOM 1969 N N . ALA B 1 27 ? -9.758 14.617 3.213 1 96.12 27 ALA B N 1
ATOM 1970 C CA . ALA B 1 27 ? -8.914 13.984 2.201 1 96.12 27 ALA B CA 1
ATOM 1971 C C . ALA B 1 27 ? -7.777 14.914 1.787 1 96.12 27 ALA B C 1
ATOM 1973 O O . ALA B 1 27 ? -6.656 14.453 1.545 1 96.12 27 ALA B O 1
ATOM 1974 N N . GLU B 1 28 ? -8.008 16.156 1.758 1 95.12 28 GLU B N 1
ATOM 1975 C CA . GLU B 1 28 ? -7.031 17.125 1.269 1 95.12 28 GLU B CA 1
ATOM 1976 C C . GLU B 1 28 ? -6.008 17.469 2.346 1 95.12 28 GLU B C 1
ATOM 1978 O O . GLU B 1 28 ? -4.816 17.609 2.057 1 95.12 28 GLU B O 1
ATOM 1983 N N . HIS B 1 29 ? -6.539 17.531 3.65 1 94.06 29 HIS B N 1
ATOM 1984 C CA . HIS B 1 29 ? -5.672 18.125 4.66 1 94.06 29 HIS B CA 1
ATOM 1985 C C . HIS B 1 29 ? -5.363 17.125 5.777 1 94.06 29 HIS B C 1
ATOM 1987 O O . HIS B 1 29 ? -4.445 17.344 6.57 1 94.06 29 HIS B O 1
ATOM 1993 N N . GLY B 1 30 ? -6.086 16.031 5.781 1 94.38 30 GLY B N 1
ATOM 1994 C CA . GLY B 1 30 ? -5.977 15.125 6.922 1 94.38 30 GLY B CA 1
ATOM 1995 C C . GLY B 1 30 ? -6.832 15.555 8.102 1 94.38 30 GLY B C 1
ATOM 1996 O O . GLY B 1 30 ? -7.309 16.688 8.148 1 94.38 30 GLY B O 1
ATOM 1997 N N . TYR B 1 31 ? -7.055 14.656 8.984 1 93.56 31 TYR B N 1
ATOM 1998 C CA . TYR B 1 31 ? -7.883 14.891 10.164 1 93.56 31 TYR B CA 1
ATOM 1999 C C . TYR B 1 31 ? -7.32 16.031 11.008 1 93.56 31 TYR B C 1
ATOM 2001 O O . TYR B 1 31 ? -8.055 16.938 11.414 1 93.56 31 TYR B O 1
ATOM 2009 N N . SER B 1 32 ? -6.059 15.977 11.281 1 91.06 32 SER B N 1
ATOM 2010 C CA . SER B 1 32 ? -5.422 16.906 12.203 1 91.06 32 SER B CA 1
ATOM 2011 C C . SER B 1 32 ? -5.504 18.344 11.695 1 91.06 32 SER B C 1
ATOM 2013 O O . SER B 1 32 ? -5.836 19.25 12.445 1 91.06 32 SER B O 1
ATOM 2015 N N . ALA B 1 33 ? -5.348 18.547 10.383 1 92.56 33 ALA B N 1
ATOM 2016 C CA . ALA B 1 33 ? -5.207 19.891 9.828 1 92.56 33 ALA B CA 1
ATOM 2017 C C . ALA B 1 33 ? -6.555 20.453 9.391 1 92.56 33 ALA B C 1
ATOM 2019 O O . ALA B 1 33 ? -6.73 21.672 9.305 1 92.56 33 ALA B O 1
ATOM 2020 N N . ALA B 1 34 ? -7.477 19.578 9.125 1 96 34 ALA B N 1
ATOM 2021 C CA . ALA B 1 34 ? -8.789 20.062 8.695 1 96 34 ALA B CA 1
ATOM 2022 C C . ALA B 1 34 ? -9.492 20.797 9.828 1 96 34 ALA B C 1
ATOM 2024 O O . ALA B 1 34 ? -9.43 20.391 10.984 1 96 34 ALA B O 1
ATOM 2025 N N . ARG B 1 35 ? -10.211 21.891 9.469 1 96.5 35 ARG B N 1
ATOM 2026 C CA . ARG B 1 35 ? -10.883 22.719 10.453 1 96.5 35 ARG B CA 1
ATOM 2027 C C . ARG B 1 35 ? -12.398 22.688 10.266 1 96.5 35 ARG B C 1
ATOM 2029 O O . ARG B 1 35 ? -12.891 22.703 9.133 1 96.5 35 ARG B O 1
ATOM 2036 N N . ILE B 1 36 ? -13.055 22.672 11.305 1 97.62 36 ILE B N 1
ATOM 2037 C CA . ILE B 1 36 ? -14.516 22.641 11.289 1 97.62 36 ILE B CA 1
ATOM 2038 C C . ILE B 1 36 ? -15.055 23.906 10.609 1 97.62 36 ILE B C 1
ATOM 2040 O O . ILE B 1 36 ? -16.031 23.844 9.875 1 97.62 36 ILE B O 1
ATOM 2044 N N . ASP B 1 37 ? -14.383 25.047 10.82 1 97.69 37 ASP B N 1
ATOM 2045 C CA . ASP B 1 37 ? -14.797 26.297 10.195 1 97.69 37 ASP B CA 1
ATOM 2046 C C . ASP B 1 37 ? -14.75 26.188 8.672 1 97.69 37 ASP B C 1
ATOM 2048 O O . ASP B 1 37 ? -15.656 26.672 7.984 1 97.69 37 ASP B O 1
ATOM 2052 N N . ALA B 1 38 ? -13.742 25.594 8.188 1 97.94 38 ALA B N 1
ATOM 2053 C CA . ALA B 1 38 ? -13.594 25.438 6.742 1 97.94 38 ALA B CA 1
ATOM 2054 C C . ALA B 1 38 ? -14.656 24.484 6.188 1 97.94 38 ALA B C 1
ATOM 2056 O O . ALA B 1 38 ? -15.195 24.719 5.102 1 97.94 38 ALA B O 1
ATOM 2057 N N . ILE B 1 39 ? -14.977 23.422 6.934 1 98.31 39 ILE B N 1
ATOM 2058 C CA . ILE B 1 39 ? -16 22.453 6.52 1 98.31 39 ILE B CA 1
ATOM 2059 C C . ILE B 1 39 ? -17.359 23.141 6.504 1 98.31 39 ILE B C 1
ATOM 2061 O O . ILE B 1 39 ? -18.156 22.938 5.57 1 98.31 39 ILE B O 1
ATOM 2065 N N . ALA B 1 40 ? -17.609 23.938 7.523 1 98 40 ALA B N 1
ATOM 2066 C CA . ALA B 1 40 ? -18.859 24.703 7.574 1 98 40 ALA B CA 1
ATOM 2067 C C . ALA B 1 40 ? -18.984 25.625 6.359 1 98 40 ALA B C 1
ATOM 2069 O O . ALA B 1 40 ? -20.016 25.594 5.664 1 98 40 ALA B O 1
ATOM 2070 N N . SER B 1 41 ? -17.969 26.359 6.086 1 98 41 SER B N 1
ATOM 2071 C CA . SER B 1 41 ? -17.953 27.281 4.953 1 98 41 SER B CA 1
ATOM 2072 C C . SER B 1 41 ? -18.172 26.531 3.635 1 98 41 SER B C 1
ATOM 2074 O O . SER B 1 41 ? -19 26.938 2.818 1 98 41 SER B O 1
ATOM 2076 N N . ALA B 1 42 ? -17.531 25.438 3.434 1 97.69 42 ALA B N 1
ATOM 2077 C CA . ALA B 1 42 ? -17.594 24.672 2.188 1 97.69 42 ALA B CA 1
ATOM 2078 C C . ALA B 1 42 ? -18.953 24 2.014 1 97.69 42 ALA B C 1
ATOM 2080 O O . ALA B 1 42 ? -19.422 23.828 0.889 1 97.69 42 ALA B O 1
ATOM 2081 N N . SER B 1 43 ? -19.562 23.594 3.123 1 97.44 43 SER B N 1
ATOM 2082 C CA . SER B 1 43 ? -20.828 22.875 3.066 1 97.44 43 SER B CA 1
ATOM 2083 C C . SER B 1 43 ? -22 23.844 2.887 1 97.44 43 SER B C 1
ATOM 2085 O O . SER B 1 43 ? -23.094 23.438 2.504 1 97.44 43 SER B O 1
ATOM 2087 N N . GLY B 1 44 ? -21.781 25.109 3.33 1 97.19 44 GLY B N 1
ATOM 2088 C CA . GLY B 1 44 ? -22.859 26.094 3.293 1 97.19 44 GLY B CA 1
ATOM 2089 C C . GLY B 1 44 ? -23.734 26.062 4.531 1 97.19 44 GLY B C 1
ATOM 2090 O O . GLY B 1 44 ? -24.797 26.688 4.551 1 97.19 44 GLY B O 1
ATOM 2091 N N . TYR B 1 45 ? -23.297 25.344 5.527 1 96.31 45 TYR B N 1
ATOM 2092 C CA . TYR B 1 45 ? -24.047 25.25 6.781 1 96.31 45 TYR B CA 1
ATOM 2093 C C . TYR B 1 45 ? -23.203 25.734 7.953 1 96.31 45 TYR B C 1
ATOM 2095 O O . TYR B 1 45 ? -21.969 25.781 7.863 1 96.31 45 TYR B O 1
ATOM 2103 N N . ASN B 1 46 ? -23.812 26.094 9.016 1 94.44 46 ASN B N 1
ATOM 2104 C CA . ASN B 1 46 ? -23.109 26.688 10.148 1 94.44 46 ASN B CA 1
ATOM 2105 C C . ASN B 1 46 ? -22.469 25.609 11.023 1 94.44 46 ASN B C 1
ATOM 2107 O O . ASN B 1 46 ? -22.906 24.453 11.016 1 94.44 46 ASN B O 1
ATOM 2111 N N . LYS B 1 47 ? -21.469 26.047 11.758 1 95.88 47 LYS B N 1
ATOM 2112 C CA . LYS B 1 47 ? -20.719 25.172 12.648 1 95.88 47 LYS B CA 1
ATOM 2113 C C . LYS B 1 47 ? -21.641 24.547 13.703 1 95.88 47 LYS B C 1
ATOM 2115 O O . LYS B 1 47 ? -21.469 23.375 14.062 1 95.88 47 LYS B O 1
ATOM 2120 N N . SER B 1 48 ? -22.594 25.359 14.148 1 95.88 48 SER B N 1
ATOM 2121 C CA . SER B 1 48 ? -23.5 24.891 15.188 1 95.88 48 SER B CA 1
ATOM 2122 C C . SER B 1 48 ? -24.281 23.672 14.727 1 95.88 48 SER B C 1
ATOM 2124 O O . SER B 1 48 ? -24.469 22.719 15.492 1 95.88 48 SER B O 1
ATOM 2126 N N . LEU B 1 49 ? -24.641 23.609 13.539 1 95.5 49 LEU B N 1
ATOM 2127 C CA . LEU B 1 49 ? -25.391 22.484 12.984 1 95.5 49 LEU B CA 1
ATOM 2128 C C . LEU B 1 49 ? -24.516 21.25 12.883 1 95.5 49 LEU B C 1
ATOM 2130 O O . LEU B 1 49 ? -24.969 20.125 13.117 1 95.5 49 LEU B O 1
ATOM 2134 N N . ILE B 1 50 ? -23.219 21.438 12.508 1 97.06 50 ILE B N 1
ATOM 2135 C CA . ILE B 1 50 ? -22.266 20.328 12.43 1 97.06 50 ILE B CA 1
ATOM 2136 C C . ILE B 1 50 ? -22.125 19.672 13.797 1 97.06 50 ILE B C 1
ATOM 2138 O O . ILE B 1 50 ? -22.172 18.453 13.906 1 97.06 50 ILE B O 1
ATOM 2142 N N . TYR B 1 51 ? -22.078 20.516 14.82 1 96.81 51 TYR B N 1
ATOM 2143 C CA . TYR B 1 51 ? -21.906 19.984 16.172 1 96.81 51 TYR B CA 1
ATOM 2144 C C . TYR B 1 51 ? -23.203 19.328 16.656 1 96.81 51 TYR B C 1
ATOM 2146 O O . TYR B 1 51 ? -23.156 18.359 17.422 1 96.81 51 TYR B O 1
ATOM 2154 N N . GLN B 1 52 ? -24.328 19.859 16.234 1 96.5 52 GLN B N 1
ATOM 2155 C CA . GLN B 1 52 ? -25.609 19.25 16.562 1 96.5 52 GLN B CA 1
ATOM 2156 C C . GLN B 1 52 ? -25.719 17.828 16 1 96.5 52 GLN B C 1
ATOM 2158 O O . GLN B 1 52 ? -26.203 16.922 16.672 1 96.5 52 GLN B O 1
ATOM 2163 N N . TYR B 1 53 ? -25.172 17.656 14.82 1 96.25 53 TYR B N 1
ATOM 2164 C CA . TYR B 1 53 ? -25.297 16.375 14.141 1 96.25 53 TYR B CA 1
ATOM 216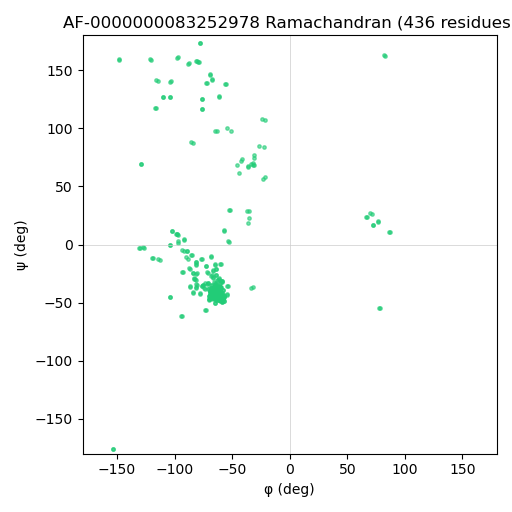5 C C . TYR B 1 53 ? -24.188 15.414 14.562 1 96.25 53 TYR B C 1
ATOM 2167 O O . TYR B 1 53 ? -24.422 14.211 14.688 1 96.25 53 TYR B O 1
ATOM 2175 N N . TYR B 1 54 ? -22.906 15.969 14.805 1 97.06 54 TYR B N 1
ATOM 2176 C CA . TYR B 1 54 ? -21.766 15.055 14.898 1 97.06 54 TYR B CA 1
ATOM 2177 C C . TYR B 1 54 ? -21 15.281 16.188 1 97.06 54 TYR B C 1
ATOM 2179 O O . TYR B 1 54 ? -20.031 14.57 16.469 1 97.06 54 TYR B O 1
ATOM 2187 N N . GLN B 1 55 ? -21.375 16.25 17 1 96 55 GLN B N 1
ATOM 2188 C CA . GLN B 1 55 ? -20.875 16.516 18.344 1 96 55 GLN B CA 1
ATOM 2189 C C . GLN B 1 55 ? -19.531 17.219 18.297 1 96 55 GLN B C 1
ATOM 2191 O O . GLN B 1 55 ? -19.359 18.297 18.859 1 96 55 GLN B O 1
ATOM 2196 N N . ASP B 1 56 ? -18.531 16.609 17.578 1 95.75 56 ASP B N 1
ATOM 2197 C CA . ASP B 1 56 ? -17.203 17.188 17.484 1 95.75 56 ASP B CA 1
ATOM 2198 C C . ASP B 1 56 ? -16.516 16.75 16.188 1 95.75 56 ASP B C 1
ATOM 2200 O O . ASP B 1 56 ? -17.125 16.094 15.344 1 95.75 56 ASP B O 1
ATOM 2204 N N . LYS B 1 57 ? -15.359 17.109 16.031 1 95.94 57 LYS B N 1
ATOM 2205 C CA . LYS B 1 57 ? -14.609 16.812 14.805 1 95.94 57 LYS B CA 1
ATOM 2206 C C . LYS B 1 57 ? -14.422 15.312 14.633 1 95.94 57 LYS B C 1
ATOM 2208 O O . LYS B 1 57 ? -14.516 14.797 13.516 1 95.94 57 LYS B O 1
ATOM 2213 N N . LEU B 1 58 ? -14.125 14.672 15.727 1 94.5 58 LEU B N 1
ATOM 2214 C CA . LEU B 1 58 ? -13.945 13.227 15.656 1 94.5 58 LEU B CA 1
ATOM 2215 C C . LEU B 1 58 ? -15.227 12.531 15.211 1 94.5 58 LEU B C 1
ATOM 2217 O O . LEU B 1 58 ? -15.195 11.633 14.375 1 94.5 58 LEU B O 1
ATOM 2221 N N . GLY B 1 59 ? -16.281 12.93 15.781 1 94.81 59 GLY B N 1
ATOM 2222 C CA . GLY B 1 59 ? -17.562 12.383 15.367 1 94.81 59 GLY B CA 1
ATOM 2223 C C . GLY B 1 59 ? -17.844 12.586 13.891 1 94.81 59 GLY B C 1
ATOM 2224 O O . GLY B 1 59 ? -18.375 11.688 13.227 1 94.81 59 GLY B O 1
ATOM 2225 N N . LEU B 1 60 ? -17.562 13.789 13.414 1 96.62 60 LEU B N 1
ATOM 2226 C CA . LEU B 1 60 ? -17.734 14.086 11.992 1 96.62 60 LEU B CA 1
ATOM 2227 C C . LEU B 1 60 ? -16.812 13.211 11.148 1 96.62 60 LEU B C 1
ATOM 2229 O O . LEU B 1 60 ? -17.234 12.672 10.125 1 96.62 60 LEU B O 1
ATOM 2233 N N . TYR B 1 61 ? -15.609 13.07 11.578 1 95.38 61 TYR B N 1
ATOM 2234 C CA . TYR B 1 61 ? -14.625 12.258 10.867 1 95.38 61 TYR B CA 1
ATOM 2235 C C . TYR B 1 61 ? -15.07 10.805 10.797 1 95.38 61 TYR B C 1
ATOM 2237 O O . TYR B 1 61 ? -14.992 10.172 9.742 1 95.38 61 TYR B O 1
ATOM 2245 N N . VAL B 1 62 ? -15.555 10.281 11.875 1 92.12 62 VAL B N 1
ATOM 2246 C CA . VAL B 1 62 ? -16.047 8.914 11.938 1 92.12 62 VAL B CA 1
ATOM 2247 C C . VAL B 1 62 ? -17.203 8.734 10.953 1 92.12 62 VAL B C 1
ATOM 2249 O O . VAL B 1 62 ? -17.266 7.738 10.227 1 92.12 62 VAL B O 1
ATOM 2252 N N . ALA B 1 63 ? -18.016 9.695 10.906 1 93.31 63 ALA B N 1
ATOM 2253 C CA . ALA B 1 63 ? -19.156 9.633 10 1 93.31 63 ALA B CA 1
ATOM 2254 C C . ALA B 1 63 ? -18.688 9.617 8.539 1 93.31 63 ALA B C 1
ATOM 2256 O O . ALA B 1 63 ? -19.297 8.938 7.703 1 93.31 63 ALA B O 1
ATOM 2257 N N . VAL B 1 64 ? -17.672 10.383 8.219 1 93.81 64 VAL B N 1
ATOM 2258 C CA . VAL B 1 64 ? -17.109 10.406 6.875 1 93.81 64 VAL B CA 1
ATOM 2259 C C . VAL B 1 64 ? -16.562 9.023 6.52 1 93.81 64 VAL B C 1
ATOM 2261 O O . VAL B 1 64 ? -16.844 8.5 5.441 1 93.81 64 VAL B O 1
ATOM 2264 N N . ILE B 1 65 ? -15.82 8.453 7.418 1 88.88 65 ILE B N 1
ATOM 2265 C CA . ILE B 1 65 ? -15.219 7.148 7.191 1 88.88 65 ILE B CA 1
ATOM 2266 C C . ILE B 1 65 ? -16.312 6.09 7.059 1 88.88 65 ILE B C 1
ATOM 2268 O O . ILE B 1 65 ? -16.25 5.234 6.172 1 88.88 65 ILE B O 1
ATOM 2272 N N . GLN B 1 66 ? -17.266 6.18 7.891 1 86 66 GLN B N 1
ATOM 2273 C CA . GLN B 1 66 ? -18.375 5.23 7.863 1 86 66 GLN B CA 1
ATOM 2274 C C . GLN B 1 66 ? -19.141 5.324 6.551 1 86 66 GLN B C 1
ATOM 2276 O O . GLN B 1 66 ? -19.547 4.305 5.988 1 86 66 GLN B O 1
ATOM 2281 N N . ARG B 1 67 ? -19.344 6.531 6.129 1 85.88 67 ARG B N 1
ATOM 2282 C CA . ARG B 1 67 ? -20.047 6.719 4.863 1 85.88 67 ARG B CA 1
ATOM 2283 C C . ARG B 1 67 ? -19.25 6.102 3.709 1 85.88 67 ARG B C 1
ATOM 2285 O O . ARG B 1 67 ? -19.828 5.426 2.852 1 85.88 67 ARG B O 1
ATOM 2292 N N . ALA B 1 68 ? -17.984 6.352 3.699 1 80.19 68 ALA B N 1
ATOM 2293 C CA . ALA B 1 68 ? -17.141 5.797 2.646 1 80.19 68 ALA B CA 1
ATOM 2294 C C . ALA B 1 68 ? -17.125 4.273 2.707 1 80.19 68 ALA B C 1
ATOM 2296 O O . ALA B 1 68 ? -17.188 3.602 1.674 1 80.19 68 ALA B O 1
ATOM 2297 N N . ASP B 1 69 ? -17.016 3.775 3.881 1 77.69 69 ASP B N 1
ATOM 2298 C CA . ASP B 1 69 ? -17.016 2.332 4.102 1 77.69 69 ASP B CA 1
ATOM 2299 C C . ASP B 1 69 ? -18.359 1.718 3.682 1 77.69 69 ASP B C 1
ATOM 2301 O O . ASP B 1 69 ? -18.391 0.65 3.066 1 77.69 69 ASP B O 1
ATOM 2305 N N . GLN B 1 70 ? -19.406 2.363 4.047 1 78.62 70 GLN B N 1
ATOM 2306 C CA . GLN B 1 70 ? -20.75 1.865 3.727 1 78.62 70 GLN B CA 1
ATOM 2307 C C . GLN B 1 70 ? -20.969 1.808 2.217 1 78.62 70 GLN B C 1
ATOM 2309 O O . GLN B 1 70 ? -21.484 0.823 1.696 1 78.62 70 GLN B O 1
ATOM 2314 N N . PHE B 1 71 ? -20.547 2.84 1.548 1 76.44 71 PHE B N 1
ATOM 2315 C CA . PHE B 1 71 ? -20.688 2.859 0.096 1 76.44 71 PHE B CA 1
ATOM 2316 C C . PHE B 1 71 ? -19.859 1.745 -0.538 1 76.44 71 PHE B C 1
ATOM 2318 O O . PHE B 1 71 ? -20.344 1.019 -1.404 1 76.44 71 PHE B O 1
ATOM 2325 N N . GLY B 1 72 ? -18.688 1.577 -0.042 1 80.38 72 GLY B N 1
ATOM 2326 C CA . GLY B 1 72 ? -17.828 0.512 -0.538 1 80.38 72 GLY B CA 1
ATOM 2327 C C . GLY B 1 72 ? -18.375 -0.875 -0.251 1 80.38 72 GLY B C 1
ATOM 2328 O O . GLY B 1 72 ? -18.375 -1.741 -1.129 1 80.38 72 GLY B O 1
ATOM 2329 N N . ASN B 1 73 ? -18.891 -0.988 0.918 1 80.62 73 ASN B N 1
ATOM 2330 C CA . ASN B 1 73 ? -19.422 -2.279 1.332 1 80.62 73 ASN B CA 1
ATOM 2331 C C . ASN B 1 73 ? -20.688 -2.641 0.547 1 80.62 73 ASN B C 1
ATOM 2333 O O . ASN B 1 73 ? -20.891 -3.801 0.19 1 80.62 73 ASN B O 1
ATOM 2337 N N . GLU B 1 74 ? -21.5 -1.667 0.341 1 83.56 74 GLU B N 1
ATOM 2338 C CA . GLU B 1 74 ? -22.719 -1.924 -0.426 1 83.56 74 GLU B CA 1
ATOM 2339 C C . GLU B 1 74 ? -22.391 -2.377 -1.846 1 83.56 74 GLU B C 1
ATOM 2341 O O . GLU B 1 74 ? -22.953 -3.354 -2.338 1 83.56 74 GLU B O 1
ATOM 2346 N N . ALA B 1 75 ? -21.5 -1.663 -2.432 1 83.69 75 ALA B N 1
ATOM 2347 C CA . ALA B 1 75 ? -21.062 -2.035 -3.779 1 83.69 75 ALA B CA 1
ATOM 2348 C C . ALA B 1 75 ? -20.391 -3.402 -3.781 1 83.69 75 ALA B C 1
ATOM 2350 O O . ALA B 1 75 ? -20.625 -4.219 -4.676 1 83.69 75 ALA B O 1
ATOM 2351 N N . PHE B 1 76 ? -19.625 -3.637 -2.82 1 86.75 76 PHE B N 1
ATOM 2352 C CA . PHE B 1 76 ? -18.906 -4.898 -2.682 1 86.75 76 PHE B CA 1
ATOM 2353 C C . PHE B 1 76 ? -19.875 -6.055 -2.473 1 86.75 76 PHE B C 1
ATOM 2355 O O . PHE B 1 76 ? -19.812 -7.055 -3.193 1 86.75 76 PHE B O 1
ATOM 2362 N N . ASN B 1 77 ? -20.766 -5.859 -1.53 1 85.94 77 ASN B N 1
ATOM 2363 C CA . ASN B 1 77 ? -21.75 -6.898 -1.239 1 85.94 77 ASN B CA 1
ATOM 2364 C C . ASN B 1 77 ? -22.625 -7.199 -2.453 1 85.94 77 ASN B C 1
ATOM 2366 O O . ASN B 1 77 ? -22.906 -8.359 -2.742 1 85.94 77 ASN B O 1
ATOM 2370 N N . ALA B 1 78 ? -23.016 -6.203 -3.096 1 87.88 78 ALA B N 1
ATOM 2371 C CA . ALA B 1 78 ? -23.828 -6.387 -4.293 1 87.88 78 ALA B CA 1
ATOM 2372 C C . ALA B 1 78 ? -23.094 -7.227 -5.332 1 87.88 78 ALA B C 1
ATOM 2374 O O . ALA B 1 78 ? -23.719 -8.023 -6.047 1 87.88 78 ALA B O 1
ATOM 2375 N N . ALA B 1 79 ? -21.812 -7.082 -5.324 1 88.69 79 ALA B N 1
ATOM 2376 C CA . ALA B 1 79 ? -21.016 -7.746 -6.359 1 88.69 79 ALA B CA 1
ATOM 2377 C C . ALA B 1 79 ? -20.719 -9.195 -5.98 1 88.69 79 ALA B C 1
ATOM 2379 O O . ALA B 1 79 ? -20.578 -10.055 -6.852 1 88.69 79 ALA B O 1
ATOM 2380 N N . VAL B 1 80 ? -20.734 -9.539 -4.641 1 91.25 80 VAL B N 1
ATOM 2381 C CA . VAL B 1 80 ? -20.203 -10.852 -4.305 1 91.25 80 VAL B CA 1
ATOM 2382 C C . VAL B 1 80 ? -21.188 -11.594 -3.408 1 91.25 80 VAL B C 1
ATOM 2384 O O . VAL B 1 80 ? -20.984 -12.773 -3.09 1 91.25 80 VAL B O 1
ATOM 2387 N N . ALA B 1 81 ? -22.297 -11 -3.016 1 90.19 81 ALA B N 1
ATOM 2388 C CA . ALA B 1 81 ? -23.234 -11.57 -2.061 1 90.19 81 ALA B CA 1
ATOM 2389 C C . ALA B 1 81 ? -23.75 -12.922 -2.541 1 90.19 81 ALA B C 1
ATOM 2391 O O . ALA B 1 81 ? -23.812 -13.883 -1.768 1 90.19 81 ALA B O 1
ATOM 2392 N N . GLU B 1 82 ? -24.125 -12.938 -3.764 1 92.88 82 GLU B N 1
ATOM 2393 C CA . GLU B 1 82 ? -24.641 -14.188 -4.309 1 92.88 82 GLU B CA 1
ATOM 2394 C C . GLU B 1 82 ? -23.578 -15.289 -4.281 1 92.88 82 GLU B C 1
ATOM 2396 O O . GLU B 1 82 ? -23.891 -16.453 -4.027 1 92.88 82 GLU B O 1
ATOM 2401 N N . MET B 1 83 ? -22.391 -14.945 -4.531 1 94 83 MET B N 1
ATOM 2402 C CA . MET B 1 83 ? -21.281 -15.906 -4.496 1 94 83 MET B CA 1
ATOM 2403 C C . MET B 1 83 ? -21.031 -16.391 -3.076 1 94 83 MET B C 1
ATOM 2405 O O . MET B 1 83 ? -20.781 -17.578 -2.857 1 94 83 MET B O 1
ATOM 2409 N N . LEU B 1 84 ? -21.141 -15.516 -2.141 1 92.06 84 LEU B N 1
ATOM 2410 C CA . LEU B 1 84 ? -20.922 -15.844 -0.737 1 92.06 84 LEU B CA 1
ATOM 2411 C C . LEU B 1 84 ? -22.016 -16.781 -0.226 1 92.06 84 LEU B C 1
ATOM 2413 O O . LEU B 1 84 ? -21.766 -17.594 0.677 1 92.06 84 LEU B O 1
ATOM 2417 N N . ALA B 1 85 ? -23.156 -16.719 -0.835 1 93.56 85 ALA B N 1
ATOM 2418 C CA . ALA B 1 85 ? -24.281 -17.531 -0.417 1 93.56 85 ALA B CA 1
ATOM 2419 C C . ALA B 1 85 ? -24.234 -18.906 -1.059 1 93.56 85 ALA B C 1
ATOM 2421 O O . ALA B 1 85 ? -25.016 -19.797 -0.693 1 93.56 85 ALA B O 1
ATOM 2422 N N . ASP B 1 86 ? -23.328 -19.094 -2.002 1 96.25 86 ASP B N 1
ATOM 2423 C CA . ASP B 1 86 ? -23.203 -20.375 -2.707 1 96.25 86 ASP B CA 1
ATOM 2424 C C . ASP B 1 86 ? -22.5 -21.422 -1.838 1 96.25 86 ASP B C 1
ATOM 2426 O O . ASP B 1 86 ? -21.312 -21.297 -1.549 1 96.25 86 ASP B O 1
ATOM 2430 N N . ALA B 1 87 ? -23.188 -22.484 -1.492 1 94.94 87 ALA B N 1
ATOM 2431 C CA . ALA B 1 87 ? -22.688 -23.531 -0.615 1 94.94 87 ALA B CA 1
ATOM 2432 C C . ALA B 1 87 ? -21.516 -24.266 -1.256 1 94.94 87 ALA B C 1
ATOM 2434 O O . ALA B 1 87 ? -20.719 -24.906 -0.563 1 94.94 87 ALA B O 1
ATOM 2435 N N . GLU B 1 88 ? -21.391 -24.094 -2.539 1 97.62 88 GLU B N 1
ATOM 2436 C CA . GLU B 1 88 ? -20.344 -24.797 -3.262 1 97.62 88 GLU B CA 1
ATOM 2437 C C . GLU B 1 88 ? -19.109 -23.922 -3.461 1 97.62 88 GLU B C 1
ATOM 2439 O O . GLU B 1 88 ? -18.125 -24.344 -4.078 1 97.62 88 GLU B O 1
ATOM 2444 N N . LEU B 1 89 ? -19.109 -22.734 -2.975 1 97.62 89 LEU B N 1
ATOM 2445 C CA . LEU B 1 89 ? -18.062 -21.75 -3.236 1 97.62 89 LEU B CA 1
ATOM 2446 C C . LEU B 1 89 ? -16.688 -22.312 -2.893 1 97.62 89 LEU B C 1
ATOM 2448 O O . LEU B 1 89 ? -15.75 -22.188 -3.68 1 97.62 89 LEU B O 1
ATOM 2452 N N . THR B 1 90 ? -16.609 -23 -1.755 1 97.88 90 THR B N 1
ATOM 2453 C CA . THR B 1 90 ? -15.312 -23.469 -1.282 1 97.88 90 THR B CA 1
ATOM 2454 C C . THR B 1 90 ? -15.086 -24.922 -1.679 1 97.88 90 THR B C 1
ATOM 2456 O O . THR B 1 90 ? -14.125 -25.562 -1.229 1 97.88 90 THR B O 1
ATOM 2459 N N . HIS B 1 91 ? -15.969 -25.5 -2.52 1 97.69 91 HIS B N 1
ATOM 2460 C CA . HIS B 1 91 ? -15.844 -26.875 -2.979 1 97.69 91 HIS B CA 1
ATOM 2461 C C . HIS B 1 91 ? -15.555 -26.938 -4.473 1 97.69 91 HIS B C 1
ATOM 2463 O O . HIS B 1 91 ? -15.172 -27.984 -4.996 1 97.69 91 HIS B O 1
ATOM 2469 N N . SER B 1 92 ? -15.727 -25.828 -5.141 1 98.12 92 SER B N 1
ATOM 2470 C CA . SER B 1 92 ? -15.5 -25.734 -6.582 1 98.12 92 SER B CA 1
ATOM 2471 C C . SER B 1 92 ? -14.359 -24.781 -6.902 1 98.12 92 SER B C 1
ATOM 2473 O O . SER B 1 92 ? -14.461 -23.578 -6.668 1 98.12 92 SER B O 1
ATOM 2475 N N . PRO B 1 93 ? -13.305 -25.312 -7.508 1 98.12 93 PRO B N 1
ATOM 2476 C CA . PRO B 1 93 ? -12.188 -24.438 -7.875 1 98.12 93 PRO B CA 1
ATOM 2477 C C . PRO B 1 93 ? -12.609 -23.297 -8.797 1 98.12 93 PRO B C 1
ATOM 2479 O O . PRO B 1 93 ? -12.148 -22.156 -8.633 1 98.12 93 PRO B O 1
ATOM 2482 N N . ASP B 1 94 ? -13.484 -23.594 -9.711 1 98.06 94 ASP B N 1
ATOM 2483 C CA . ASP B 1 94 ? -13.93 -22.578 -10.664 1 98.06 94 ASP B CA 1
ATOM 2484 C C . ASP B 1 94 ? -14.719 -21.469 -9.961 1 98.06 94 ASP B C 1
ATOM 2486 O O . ASP B 1 94 ? -14.523 -20.281 -10.242 1 98.06 94 ASP B O 1
ATOM 2490 N N . LYS B 1 95 ? -15.609 -21.875 -9.078 1 97.94 95 LYS B N 1
ATOM 2491 C CA . LYS B 1 95 ? -16.406 -20.891 -8.352 1 97.94 95 LYS B CA 1
ATOM 2492 C C . LYS B 1 95 ? -15.531 -20.031 -7.434 1 97.94 95 LYS B C 1
ATOM 2494 O O . LYS B 1 95 ? -15.719 -18.812 -7.344 1 97.94 95 LYS B O 1
ATOM 2499 N N . PHE B 1 96 ? -14.578 -20.656 -6.805 1 98.44 96 PHE B N 1
ATOM 2500 C CA . PHE B 1 96 ? -13.695 -19.938 -5.898 1 98.44 96 PHE B CA 1
ATOM 2501 C C . PHE B 1 96 ? -12.812 -18.969 -6.668 1 98.44 96 PHE B C 1
ATOM 2503 O O . PHE B 1 96 ? -12.609 -17.828 -6.238 1 98.44 96 PHE B O 1
ATOM 2510 N N . ARG B 1 97 ? -12.312 -19.406 -7.812 1 98.19 97 ARG B N 1
ATOM 2511 C CA . ARG B 1 97 ? -11.523 -18.531 -8.68 1 98.19 97 ARG B CA 1
ATOM 2512 C C . ARG B 1 97 ? -12.328 -17.312 -9.094 1 98.19 97 ARG B C 1
ATOM 2514 O O . ARG B 1 97 ? -11.828 -16.188 -9.023 1 98.19 97 ARG B O 1
ATOM 2521 N N . ARG B 1 98 ? -13.547 -17.469 -9.508 1 97.44 98 ARG B N 1
ATOM 2522 C CA . ARG B 1 98 ? -14.414 -16.359 -9.93 1 97.44 98 ARG B CA 1
ATOM 2523 C C . ARG B 1 98 ? -14.711 -15.43 -8.766 1 97.44 98 ARG B C 1
ATOM 2525 O O . ARG B 1 98 ? -14.836 -14.219 -8.953 1 97.44 98 ARG B O 1
ATOM 2532 N N . PHE B 1 99 ? -14.867 -16.094 -7.621 1 97.5 99 PHE B N 1
ATOM 2533 C CA . PHE B 1 99 ? -15.078 -15.305 -6.414 1 97.5 99 PHE B CA 1
ATOM 2534 C C . PHE B 1 99 ? -13.891 -14.391 -6.148 1 97.5 99 PHE B C 1
ATOM 2536 O O . PHE B 1 99 ? -14.062 -13.18 -5.953 1 97.5 99 PHE B O 1
ATOM 2543 N N . LEU B 1 100 ? -12.633 -14.875 -6.203 1 97.56 100 LEU B N 1
ATOM 2544 C CA . LEU B 1 100 ? -11.43 -14.07 -6 1 97.56 100 LEU B CA 1
ATOM 2545 C C . LEU B 1 100 ? -11.344 -12.961 -7.047 1 97.56 100 LEU B C 1
ATOM 2547 O O . LEU B 1 100 ? -11.016 -11.82 -6.723 1 97.56 100 LEU B O 1
ATOM 2551 N N . GLU B 1 101 ? -11.664 -13.32 -8.258 1 98.06 101 GLU B N 1
ATOM 2552 C CA . GLU B 1 101 ? -11.656 -12.344 -9.344 1 98.06 101 GLU B CA 1
ATOM 2553 C C . GLU B 1 101 ? -12.633 -11.203 -9.07 1 98.06 101 GLU B C 1
ATOM 2555 O O . GLU B 1 101 ? -12.281 -10.031 -9.195 1 98.06 101 GLU B O 1
ATOM 2560 N N . ALA B 1 102 ? -13.828 -11.57 -8.703 1 97.25 102 ALA B N 1
ATOM 2561 C CA . ALA B 1 102 ? -14.859 -10.578 -8.438 1 97.25 102 ALA B CA 1
ATOM 2562 C C . ALA B 1 102 ? -14.469 -9.664 -7.281 1 97.25 102 ALA B C 1
ATOM 2564 O O . ALA B 1 102 ? -14.656 -8.445 -7.348 1 97.25 102 ALA B O 1
ATOM 2565 N N . VAL B 1 103 ? -13.938 -10.242 -6.238 1 95.88 103 VAL B N 1
ATOM 2566 C CA . VAL B 1 103 ? -13.508 -9.477 -5.07 1 95.88 103 VAL B CA 1
ATOM 2567 C C . VAL B 1 103 ? -12.445 -8.461 -5.473 1 95.88 103 VAL B C 1
ATOM 2569 O O . VAL B 1 103 ? -12.547 -7.277 -5.152 1 95.88 103 VAL B O 1
ATOM 2572 N N . LEU B 1 104 ? -11.445 -8.898 -6.238 1 97.44 104 LEU B N 1
ATOM 2573 C CA . LEU B 1 104 ? -10.336 -8.039 -6.629 1 97.44 104 LEU B CA 1
ATOM 2574 C C . LEU B 1 104 ? -10.805 -6.93 -7.566 1 97.44 104 LEU B C 1
ATOM 2576 O O . LEU B 1 1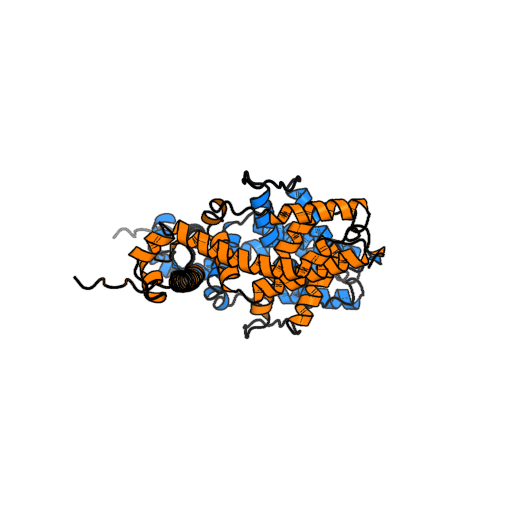04 ? -10.477 -5.758 -7.367 1 97.44 104 LEU B O 1
ATOM 2580 N N . ARG B 1 105 ? -11.57 -7.277 -8.539 1 97.56 105 ARG B N 1
ATOM 2581 C CA . ARG B 1 105 ? -12.047 -6.309 -9.523 1 97.56 105 ARG B CA 1
ATOM 2582 C C . ARG B 1 105 ? -12.961 -5.273 -8.875 1 97.56 105 ARG B C 1
ATOM 2584 O O . ARG B 1 105 ? -12.828 -4.074 -9.141 1 97.56 105 ARG B O 1
ATOM 2591 N N . THR B 1 106 ? -13.867 -5.742 -8.07 1 96.25 106 THR B N 1
ATOM 2592 C CA . THR B 1 106 ? -14.805 -4.84 -7.41 1 96.25 106 THR B CA 1
ATOM 2593 C C . THR B 1 106 ? -14.07 -3.926 -6.43 1 96.25 106 THR B C 1
ATOM 2595 O O . THR B 1 106 ? -14.32 -2.719 -6.398 1 96.25 106 THR B O 1
ATOM 2598 N N . SER B 1 107 ? -13.188 -4.488 -5.641 1 95.38 107 SER B N 1
ATOM 2599 C CA . SER B 1 107 ? -12.422 -3.688 -4.691 1 95.38 107 SER B CA 1
ATOM 2600 C C . SER B 1 107 ? -11.594 -2.631 -5.406 1 95.38 107 SER B C 1
ATOM 2602 O O . SER B 1 107 ? -11.539 -1.478 -4.973 1 95.38 107 SER B O 1
ATOM 2604 N N . TYR B 1 108 ? -10.914 -3.064 -6.5 1 97.12 108 TYR B N 1
ATOM 2605 C CA . TYR B 1 108 ? -10.133 -2.115 -7.281 1 97.12 108 TYR B CA 1
ATOM 2606 C C . TYR B 1 108 ? -11.008 -0.969 -7.781 1 97.12 108 TYR B C 1
ATOM 2608 O O . TYR B 1 108 ? -10.641 0.201 -7.648 1 97.12 108 TYR B O 1
ATOM 2616 N N . ARG B 1 109 ? -12.125 -1.299 -8.344 1 96.12 109 ARG B N 1
ATOM 2617 C CA . ARG B 1 109 ? -13.039 -0.295 -8.875 1 96.12 109 ARG B CA 1
ATOM 2618 C C . ARG B 1 109 ? -13.484 0.675 -7.781 1 96.12 109 ARG B C 1
ATOM 2620 O O . ARG B 1 109 ? -13.492 1.89 -7.992 1 96.12 109 ARG B O 1
ATOM 2627 N N . ILE B 1 110 ? -13.82 0.176 -6.656 1 93.88 110 ILE B N 1
ATOM 2628 C CA . ILE B 1 110 ? -14.305 0.989 -5.547 1 93.88 110 ILE B CA 1
ATOM 2629 C C . ILE B 1 110 ? -13.227 1.982 -5.125 1 93.88 110 ILE B C 1
ATOM 2631 O O . ILE B 1 110 ? -13.492 3.178 -4.98 1 93.88 110 ILE B O 1
ATOM 2635 N N . MET B 1 111 ? -12.016 1.517 -4.961 1 94.88 111 MET B N 1
ATOM 2636 C CA . MET B 1 111 ? -10.93 2.4 -4.539 1 94.88 111 MET B CA 1
ATOM 2637 C C . MET B 1 111 ? -10.57 3.387 -5.648 1 94.88 111 MET B C 1
ATOM 2639 O O . MET B 1 111 ? -10.289 4.555 -5.375 1 94.88 111 MET B O 1
ATOM 2643 N N . ASN B 1 112 ? -10.57 2.891 -6.867 1 95.44 112 ASN B N 1
ATOM 2644 C CA . ASN B 1 112 ? -10.273 3.742 -8.016 1 95.44 112 ASN B CA 1
ATOM 2645 C C . ASN B 1 112 ? -11.289 4.879 -8.141 1 95.44 112 ASN B C 1
ATOM 2647 O O . ASN B 1 112 ? -10.922 6.004 -8.5 1 95.44 112 ASN B O 1
ATOM 2651 N N . ASP B 1 113 ? -12.531 4.609 -7.824 1 93.56 113 ASP B N 1
ATOM 2652 C CA . ASP B 1 113 ? -13.617 5.566 -7.996 1 93.56 113 ASP B CA 1
ATOM 2653 C C . ASP B 1 113 ? -13.789 6.438 -6.754 1 93.56 113 ASP B C 1
ATOM 2655 O O . ASP B 1 113 ? -14.602 7.363 -6.742 1 93.56 113 ASP B O 1
ATOM 2659 N N . ASN B 1 114 ? -13.07 6.168 -5.723 1 92.62 114 ASN B N 1
ATOM 2660 C CA . ASN B 1 114 ? -13.156 6.914 -4.473 1 92.62 114 ASN B CA 1
ATOM 2661 C C . ASN B 1 114 ? -11.781 7.375 -3.994 1 92.62 114 ASN B C 1
ATOM 2663 O O . ASN B 1 114 ? -11.328 6.973 -2.924 1 92.62 114 ASN B O 1
ATOM 2667 N N . PRO B 1 115 ? -11.211 8.305 -4.723 1 93.69 115 PRO B N 1
ATOM 2668 C CA . PRO B 1 115 ? -9.844 8.742 -4.406 1 93.69 115 PRO B CA 1
ATOM 2669 C C . PRO B 1 115 ? -9.75 9.414 -3.035 1 93.69 115 PRO B C 1
ATOM 2671 O O . PRO B 1 115 ? -8.695 9.367 -2.398 1 93.69 115 PRO B O 1
ATOM 2674 N N . ASN B 1 116 ? -10.844 10.016 -2.541 1 93.69 116 ASN B N 1
ATOM 2675 C CA . ASN B 1 116 ? -10.812 10.633 -1.22 1 93.69 116 ASN B CA 1
ATOM 2676 C C . ASN B 1 116 ? -10.594 9.594 -0.122 1 93.69 116 ASN B C 1
ATOM 2678 O O . ASN B 1 116 ? -9.875 9.852 0.843 1 93.69 116 ASN B O 1
ATOM 2682 N N . TYR B 1 117 ? -11.188 8.469 -0.314 1 91.75 117 TYR B N 1
ATOM 2683 C CA . TYR B 1 117 ? -10.992 7.402 0.659 1 91.75 117 TYR B CA 1
ATOM 2684 C C . TYR B 1 117 ? -9.539 6.926 0.661 1 91.75 117 TYR B C 1
ATOM 2686 O O . TYR B 1 117 ? -8.961 6.68 1.722 1 91.75 117 TYR B O 1
ATOM 2694 N N . VAL B 1 118 ? -8.961 6.77 -0.505 1 93.25 118 VAL B N 1
ATOM 2695 C CA . VAL B 1 118 ? -7.574 6.344 -0.648 1 93.25 118 VAL B CA 1
ATOM 2696 C C . VAL B 1 118 ? -6.648 7.355 0.023 1 93.25 118 VAL B C 1
ATOM 2698 O O . VAL B 1 118 ? -5.703 6.977 0.715 1 93.25 118 VAL B O 1
ATOM 2701 N N . LYS B 1 119 ? -6.988 8.617 -0.099 1 94.31 119 LYS B N 1
ATOM 2702 C CA . LYS B 1 119 ? -6.207 9.672 0.543 1 94.31 119 LYS B CA 1
ATOM 2703 C C . LYS B 1 119 ? -6.355 9.617 2.061 1 94.31 119 LYS B C 1
ATOM 2705 O O . LYS B 1 119 ? -5.379 9.797 2.793 1 94.31 119 LYS B O 1
ATOM 2710 N N . ILE B 1 120 ? -7.57 9.414 2.5 1 92.88 120 ILE B N 1
ATOM 2711 C CA . ILE B 1 120 ? -7.812 9.328 3.936 1 92.88 120 ILE B CA 1
ATOM 2712 C C . ILE B 1 120 ? -7.031 8.156 4.52 1 92.88 120 ILE B C 1
ATOM 2714 O O . ILE B 1 120 ? -6.453 8.266 5.602 1 92.88 120 ILE B O 1
ATOM 2718 N N . PHE B 1 121 ? -6.996 7.066 3.75 1 90.81 121 PHE B N 1
ATOM 2719 C CA . PHE B 1 121 ? -6.215 5.91 4.172 1 90.81 121 PHE B CA 1
ATOM 2720 C C . PHE B 1 121 ? -4.742 6.273 4.309 1 90.81 121 PHE B C 1
ATOM 2722 O O . PHE B 1 121 ? -4.094 5.91 5.293 1 90.81 121 PHE B O 1
ATOM 2729 N N . ALA B 1 122 ? -4.223 6.984 3.346 1 93.44 122 ALA B N 1
ATOM 2730 C CA . ALA B 1 122 ? -2.826 7.41 3.363 1 93.44 122 ALA B CA 1
ATOM 2731 C C . ALA B 1 122 ? -2.551 8.336 4.543 1 93.44 122 ALA B C 1
ATOM 2733 O O . ALA B 1 122 ? -1.501 8.25 5.18 1 93.44 122 ALA B O 1
ATOM 2734 N N . TRP B 1 123 ? -3.5 9.227 4.887 1 93.69 123 TRP B N 1
ATOM 2735 C CA . TRP B 1 123 ? -3.363 10.133 6.027 1 93.69 123 TRP B CA 1
ATOM 2736 C C . TRP B 1 123 ? -3.281 9.344 7.332 1 93.69 123 TRP B C 1
ATOM 2738 O O . TRP B 1 123 ? -2.443 9.641 8.188 1 93.69 123 TRP B O 1
ATOM 2748 N N . GLU B 1 124 ? -4.16 8.359 7.395 1 89.81 124 GLU B N 1
ATOM 2749 C CA . GLU B 1 124 ? -4.168 7.531 8.594 1 89.81 124 GLU B CA 1
ATOM 2750 C C . GLU B 1 124 ? -2.85 6.777 8.75 1 89.81 124 GLU B C 1
ATOM 2752 O O . GLU B 1 124 ? -2.281 6.73 9.844 1 89.81 124 GLU B O 1
ATOM 2757 N N . ALA B 1 125 ? -2.389 6.262 7.676 1 89.94 125 ALA B N 1
ATOM 2758 C CA . ALA B 1 125 ? -1.11 5.555 7.695 1 89.94 125 ALA B CA 1
ATOM 2759 C C . ALA B 1 125 ? 0.026 6.492 8.102 1 89.94 125 ALA B C 1
ATOM 2761 O O . ALA B 1 125 ? 0.879 6.125 8.914 1 89.94 125 ALA B O 1
ATOM 2762 N N . ALA B 1 126 ? 0.009 7.691 7.602 1 92.81 126 ALA B N 1
ATOM 2763 C CA . ALA B 1 126 ? 1.047 8.68 7.883 1 92.81 126 ALA B CA 1
ATOM 2764 C C . ALA B 1 126 ? 1.027 9.094 9.352 1 92.81 126 ALA B C 1
ATOM 2766 O O . ALA B 1 126 ? 2.076 9.367 9.938 1 92.81 126 ALA B O 1
ATOM 2767 N N . GLU B 1 127 ? -0.154 8.992 9.898 1 91.12 127 GLU B N 1
ATOM 2768 C CA . GLU B 1 127 ? -0.3 9.461 11.273 1 91.12 127 GLU B CA 1
ATOM 2769 C C . GLU B 1 127 ? -0.324 8.297 12.258 1 91.12 127 GLU B C 1
ATOM 2771 O O . GLU B 1 127 ? -0.696 8.469 13.422 1 91.12 127 GLU B O 1
ATOM 2776 N N . GLY B 1 128 ? 0.023 7.105 11.781 1 84.44 128 GLY B N 1
ATOM 2777 C CA . GLY B 1 128 ? 0.152 5.949 12.648 1 84.44 128 GLY B CA 1
ATOM 2778 C C . GLY B 1 128 ? -1.184 5.355 13.055 1 84.44 128 GLY B C 1
ATOM 2779 O O . GLY B 1 128 ? -1.32 4.812 14.156 1 84.44 128 GLY B O 1
ATOM 2780 N N . TRP B 1 129 ? -2.26 5.652 12.289 1 83.44 129 TRP B N 1
ATOM 2781 C CA . TRP B 1 129 ? -3.584 5.059 12.43 1 83.44 129 TRP B CA 1
ATOM 2782 C C . TRP B 1 129 ? -4.227 5.457 13.758 1 83.44 129 TRP B C 1
ATOM 2784 O O . TRP B 1 129 ? -5.059 4.723 14.297 1 83.44 129 TRP B O 1
ATOM 2794 N N . LYS B 1 130 ? -3.785 6.555 14.297 1 82 130 LYS B N 1
ATOM 2795 C CA . LYS B 1 130 ? -4.227 6.984 15.617 1 82 130 LYS B CA 1
ATOM 2796 C C . LYS B 1 130 ? -5.742 7.148 15.664 1 82 130 LYS B C 1
ATOM 2798 O O . LYS B 1 130 ? -6.395 6.668 16.594 1 82 130 LYS B O 1
ATOM 2803 N N . THR B 1 131 ? -6.32 7.746 14.688 1 82.62 131 THR B N 1
ATOM 2804 C CA . THR B 1 131 ? -7.754 8.008 14.688 1 82.62 131 THR B CA 1
ATOM 2805 C C . THR B 1 131 ? -8.531 6.766 14.25 1 82.62 131 THR B C 1
ATOM 2807 O O . THR B 1 131 ? -9.594 6.465 14.805 1 82.62 131 THR B O 1
ATOM 2810 N N . TRP B 1 132 ? -7.93 6.047 13.359 1 77.94 132 TRP B N 1
ATOM 2811 C CA . TRP B 1 132 ? -8.547 4.836 12.836 1 77.94 132 TRP B CA 1
ATOM 2812 C C . TRP B 1 132 ? -8.766 3.812 13.945 1 77.94 132 TRP B C 1
ATOM 2814 O O . TRP B 1 132 ? -9.805 3.148 13.992 1 77.94 132 TRP B O 1
ATOM 2824 N N . LYS B 1 133 ? -7.879 3.693 14.836 1 74.81 133 LYS B N 1
ATOM 2825 C CA . LYS B 1 133 ? -7.934 2.75 15.945 1 74.81 133 LYS B CA 1
ATOM 2826 C C . LYS B 1 133 ? -9.07 3.096 16.906 1 74.81 133 LYS B C 1
ATOM 2828 O O . LYS B 1 133 ? -9.555 2.23 17.641 1 74.81 133 LYS B O 1
ATOM 2833 N N . GLN B 1 134 ? -9.453 4.305 16.844 1 75.44 134 GLN B N 1
ATOM 2834 C CA . GLN B 1 134 ? -10.516 4.754 17.734 1 75.44 134 GLN B CA 1
ATOM 2835 C C . GLN B 1 134 ? -11.891 4.496 17.109 1 75.44 134 GLN B C 1
ATOM 2837 O O . GLN B 1 134 ? -12.906 4.586 17.797 1 75.44 134 GLN B O 1
ATOM 2842 N N . ILE B 1 135 ? -11.852 4.348 15.852 1 71.56 135 ILE B N 1
ATOM 2843 C CA . ILE B 1 135 ? -13.102 4.141 15.125 1 71.56 135 ILE B CA 1
ATOM 2844 C C . ILE B 1 135 ? -13.461 2.656 15.141 1 71.56 135 ILE B C 1
ATOM 2846 O O . ILE B 1 135 ? -12.633 1.802 14.836 1 71.56 135 ILE B O 1
ATOM 2850 N N . SER B 1 136 ? -14.203 2.102 16.156 1 56.03 136 SER B N 1
ATOM 2851 C CA . SER B 1 136 ? -14.641 0.722 16.344 1 56.03 136 SER B CA 1
ATOM 2852 C C . SER B 1 136 ? -14.992 0.066 15.008 1 56.03 136 SER B C 1
ATOM 2854 O O . SER B 1 136 ? -15.641 -0.981 14.977 1 56.03 136 SER B O 1
ATOM 2856 N N . TYR B 1 137 ? -14.555 0.592 14.047 1 52.47 137 TYR B N 1
ATOM 2857 C CA . TYR B 1 137 ? -15.047 0.014 12.805 1 52.47 137 TYR B CA 1
ATOM 2858 C C . TYR B 1 137 ? -14.609 -1.439 12.664 1 52.47 137 TYR B C 1
ATOM 2860 O O . TYR B 1 137 ? -13.445 -1.771 12.922 1 52.47 137 TYR B O 1
ATOM 2868 N N . ALA B 1 138 ? -15.445 -2.277 13.008 1 48.69 138 ALA B N 1
ATOM 2869 C CA . ALA B 1 138 ? -15.383 -3.729 12.859 1 48.69 138 ALA B CA 1
ATOM 2870 C C . ALA B 1 138 ? -14.695 -4.117 11.555 1 48.69 138 ALA B C 1
ATOM 2872 O O . ALA B 1 138 ? -15.195 -3.82 10.469 1 48.69 138 ALA B O 1
ATOM 2873 N N . MET B 1 139 ? -13.422 -3.877 11.383 1 51.41 139 MET B N 1
ATOM 2874 C CA . MET B 1 139 ? -12.781 -4.645 10.32 1 51.41 139 MET B CA 1
ATOM 2875 C C . MET B 1 139 ? -13.367 -6.051 10.242 1 51.41 139 MET B C 1
ATOM 2877 O O . MET B 1 139 ? -12.656 -7.004 9.914 1 51.41 139 MET B O 1
ATOM 2881 N N . ASP B 1 140 ? -14.617 -6.188 10.617 1 55.31 140 ASP B N 1
ATOM 2882 C CA . ASP B 1 140 ? -15.445 -7.391 10.578 1 55.31 140 ASP B CA 1
ATOM 2883 C C . ASP B 1 140 ? -15.445 -8.016 9.188 1 55.31 140 ASP B C 1
ATOM 2885 O O . ASP B 1 140 ? -15.797 -9.188 9.023 1 55.31 140 ASP B O 1
ATOM 2889 N N . GLU B 1 141 ? -14.648 -7.324 8.359 1 63.62 141 GLU B N 1
ATOM 2890 C CA . GLU B 1 141 ? -14.742 -7.863 7.004 1 63.62 141 GLU B CA 1
ATOM 2891 C C . GLU B 1 141 ? -13.656 -8.906 6.746 1 63.62 141 GLU B C 1
ATOM 2893 O O . GLU B 1 141 ? -13.766 -9.703 5.816 1 63.62 141 GLU B O 1
ATOM 2898 N N . PHE B 1 142 ? -12.781 -9.031 7.781 1 75.38 142 PHE B N 1
ATOM 2899 C CA . PHE B 1 142 ? -11.68 -9.969 7.598 1 75.38 142 PHE B CA 1
ATOM 2900 C C . PHE B 1 142 ? -12.117 -11.391 7.922 1 75.38 142 PHE B C 1
ATOM 2902 O O . PHE B 1 142 ? -11.719 -12.336 7.242 1 75.38 142 PHE B O 1
ATOM 2909 N N . THR B 1 143 ? -13.055 -11.516 8.82 1 79.31 143 THR B N 1
ATOM 2910 C CA . THR B 1 143 ? -13.398 -12.805 9.406 1 79.31 143 THR B CA 1
ATOM 2911 C C . THR B 1 143 ? -14.086 -13.703 8.383 1 79.31 143 THR B C 1
ATOM 2913 O O . THR B 1 143 ? -13.695 -14.859 8.203 1 79.31 143 THR B O 1
ATOM 2916 N N . PRO B 1 144 ? -15.016 -13.148 7.637 1 83.94 144 PRO B N 1
ATOM 2917 C CA . PRO B 1 144 ? -15.664 -14.031 6.66 1 83.94 144 PRO B CA 1
ATOM 2918 C C . PRO B 1 144 ? -14.695 -14.523 5.582 1 83.94 144 PRO B C 1
ATOM 2920 O O . PRO B 1 144 ? -14.781 -15.672 5.152 1 83.94 144 PRO B O 1
ATOM 2923 N N . PHE B 1 145 ? -13.75 -13.773 5.191 1 90.44 145 PHE B N 1
ATOM 2924 C CA . PHE B 1 145 ? -12.805 -14.172 4.152 1 90.44 145 PHE B CA 1
ATOM 2925 C C . PHE B 1 145 ? -11.797 -15.18 4.691 1 90.44 145 PHE B C 1
ATOM 2927 O O . PHE B 1 145 ? -11.359 -16.078 3.971 1 90.44 145 PHE B O 1
ATOM 2934 N N . TYR B 1 146 ? -11.477 -14.969 5.918 1 92.44 146 TYR B N 1
ATOM 2935 C CA . TYR B 1 146 ? -10.602 -15.938 6.566 1 92.44 146 TYR B CA 1
ATOM 2936 C C . TYR B 1 146 ? -11.273 -17.297 6.652 1 92.44 146 TYR B C 1
ATOM 2938 O O . TYR B 1 146 ? -10.656 -18.328 6.34 1 92.44 146 TYR B O 1
ATOM 2946 N N . GLU B 1 147 ? -12.5 -17.328 7.047 1 93.06 147 GLU B N 1
ATOM 2947 C CA . GLU B 1 147 ? -13.234 -18.594 7.168 1 93.06 147 GLU B CA 1
ATOM 2948 C C . GLU B 1 147 ? -13.383 -19.266 5.812 1 93.06 147 GLU B C 1
ATOM 2950 O O . GLU B 1 147 ? -13.242 -20.484 5.707 1 93.06 147 GLU B O 1
ATOM 2955 N N . LEU B 1 148 ? -13.641 -18.5 4.832 1 95.75 148 LEU B N 1
ATOM 2956 C CA . LEU B 1 148 ? -13.734 -19.047 3.48 1 95.75 148 LEU B CA 1
ATOM 2957 C C . LEU B 1 148 ? -12.398 -19.641 3.045 1 95.75 148 LEU B C 1
ATOM 2959 O O . LEU B 1 148 ? -12.359 -20.719 2.441 1 95.75 148 LEU B O 1
ATOM 2963 N N . ALA B 1 149 ? -11.336 -18.984 3.371 1 96.88 149 ALA B N 1
ATOM 2964 C CA . ALA B 1 149 ? -10.008 -19.469 3.025 1 96.88 149 ALA B CA 1
ATOM 2965 C C . ALA B 1 149 ? -9.695 -20.781 3.744 1 96.88 149 ALA B C 1
ATOM 2967 O O . ALA B 1 149 ? -9.102 -21.688 3.158 1 96.88 149 ALA B O 1
ATOM 2968 N N . CYS B 1 150 ? -10.094 -20.859 4.996 1 97.31 150 CYS B N 1
ATOM 2969 C CA . CYS B 1 150 ? -9.898 -22.094 5.754 1 97.31 150 CYS B CA 1
ATOM 2970 C C . CYS B 1 150 ? -10.617 -2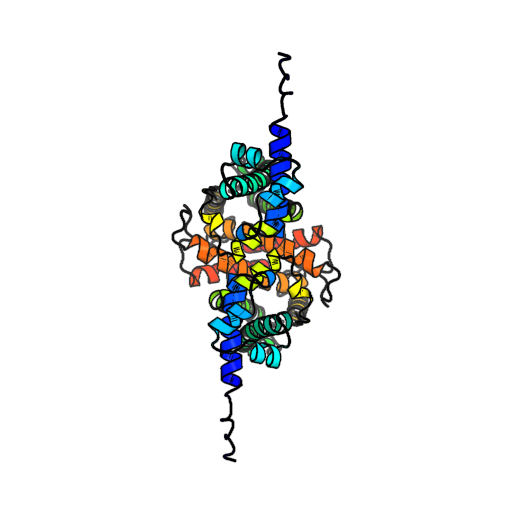3.266 5.086 1 97.31 150 CYS B C 1
ATOM 2972 O O . CYS B 1 150 ? -10.031 -24.344 4.906 1 97.31 150 CYS B O 1
ATOM 2974 N N . GLU B 1 151 ? -11.805 -23.031 4.734 1 98.12 151 GLU B N 1
ATOM 2975 C CA . GLU B 1 151 ? -12.594 -24.062 4.086 1 98.12 151 GLU B CA 1
ATOM 2976 C C . GLU B 1 151 ? -12.008 -24.438 2.729 1 98.12 151 GLU B C 1
ATOM 2978 O O . GLU B 1 151 ? -11.914 -25.625 2.393 1 98.12 151 GLU B O 1
ATOM 2983 N N . ALA B 1 152 ? -11.656 -23.469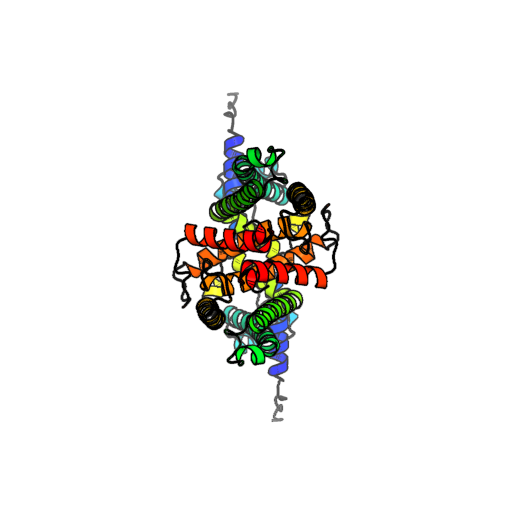 1.953 1 98.44 152 ALA B N 1
ATOM 2984 C CA . ALA B 1 152 ? -11.07 -23.719 0.64 1 98.44 152 ALA B CA 1
ATOM 2985 C C . ALA B 1 152 ? -9.773 -24.516 0.762 1 98.44 152 ALA B C 1
ATOM 2987 O O . ALA B 1 152 ? -9.469 -25.344 -0.093 1 98.44 152 ALA B O 1
ATOM 2988 N N . LYS B 1 153 ? -8.992 -24.203 1.795 1 98.38 153 LYS B N 1
ATOM 2989 C CA . LYS B 1 153 ? -7.77 -24.969 2.031 1 98.38 153 LYS B CA 1
ATOM 2990 C C . LYS B 1 153 ? -8.086 -26.422 2.383 1 98.38 153 LYS B C 1
ATOM 2992 O O . LYS B 1 153 ? -7.453 -27.344 1.862 1 98.38 153 LYS B O 1
ATOM 2997 N N . LYS B 1 154 ? -9.016 -26.578 3.266 1 98.19 154 LYS B N 1
ATOM 2998 C CA . LYS B 1 154 ? -9.453 -27.922 3.645 1 98.19 154 LYS B CA 1
ATOM 2999 C C . LYS B 1 154 ? -9.852 -28.734 2.418 1 98.19 154 LYS B C 1
ATOM 3001 O O . LYS B 1 154 ? -9.586 -29.938 2.35 1 98.19 154 LYS B O 1
ATOM 3006 N N . ASN B 1 155 ? -10.43 -28.062 1.476 1 98.25 155 ASN B N 1
ATOM 3007 C CA . ASN B 1 155 ? -10.922 -28.719 0.265 1 98.25 155 ASN B CA 1
ATOM 3008 C C . ASN B 1 155 ? -9.867 -28.719 -0.838 1 98.25 155 ASN B C 1
ATOM 3010 O O . ASN B 1 155 ? -10.172 -29.031 -1.991 1 98.25 155 ASN B O 1
ATOM 3014 N N . LYS B 1 156 ? -8.648 -28.234 -0.543 1 98.19 156 LYS B N 1
ATOM 3015 C CA . LYS B 1 156 ? -7.457 -28.312 -1.38 1 98.19 156 LYS B CA 1
ATOM 3016 C C . LYS B 1 156 ? -7.578 -27.422 -2.607 1 98.19 156 LYS B C 1
ATOM 3018 O O . LYS B 1 156 ? -7.031 -27.734 -3.668 1 98.19 156 LYS B O 1
ATOM 3023 N N . ILE B 1 157 ? -8.336 -26.406 -2.469 1 98.31 157 ILE B N 1
ATOM 3024 C CA . ILE B 1 157 ? -8.508 -25.438 -3.551 1 98.31 157 ILE B CA 1
ATOM 3025 C C . ILE B 1 157 ? -7.363 -24.422 -3.521 1 98.31 157 ILE B C 1
ATOM 3027 O O . ILE B 1 157 ? -6.848 -24.031 -4.57 1 98.31 157 ILE B O 1
ATOM 3031 N N . ILE B 1 158 ? -7.008 -24 -2.346 1 97.88 158 ILE B N 1
ATOM 3032 C CA . ILE B 1 158 ? -5.863 -23.094 -2.271 1 97.88 158 ILE B CA 1
ATOM 3033 C C . ILE B 1 158 ? -4.605 -23.891 -1.915 1 97.88 158 ILE B C 1
ATOM 3035 O O . ILE B 1 158 ? -4.688 -25.031 -1.462 1 97.88 158 ILE B O 1
ATOM 3039 N N . ARG B 1 159 ? -3.457 -23.344 -2.178 1 97.88 159 ARG B N 1
ATOM 3040 C CA . ARG B 1 159 ? -2.164 -23.953 -1.916 1 97.88 159 ARG B CA 1
ATOM 3041 C C . ARG B 1 159 ? -2.031 -24.344 -0.448 1 97.88 159 ARG B C 1
ATOM 3043 O O . ARG B 1 159 ? -2.348 -23.562 0.442 1 97.88 159 ARG B O 1
ATOM 3050 N N . GLN B 1 160 ? -1.489 -25.484 -0.175 1 97.62 160 GLN B N 1
ATOM 3051 C CA . GLN B 1 160 ? -1.508 -26.062 1.169 1 97.62 160 GLN B CA 1
ATOM 3052 C C . GLN B 1 160 ? -0.404 -25.453 2.035 1 97.62 160 GLN B C 1
ATOM 3054 O O . GLN B 1 160 ? -0.447 -25.562 3.264 1 97.62 160 GLN B O 1
ATOM 3059 N N . ASP B 1 161 ? 0.56 -24.844 1.429 1 97.88 161 ASP B N 1
ATOM 3060 C CA . ASP B 1 161 ? 1.651 -24.25 2.189 1 97.88 161 ASP B CA 1
ATOM 3061 C C . ASP B 1 161 ? 1.43 -22.75 2.375 1 97.88 161 ASP B C 1
ATOM 3063 O O . ASP B 1 161 ? 2.33 -22.031 2.82 1 97.88 161 ASP B O 1
ATOM 3067 N N . ILE B 1 162 ? 0.266 -22.266 2.016 1 98.06 162 ILE B N 1
ATOM 3068 C CA . ILE B 1 162 ? -0.14 -20.891 2.293 1 98.06 162 ILE B CA 1
ATOM 3069 C C . ILE B 1 162 ? -1.141 -20.875 3.445 1 98.06 162 ILE B C 1
ATOM 3071 O O . ILE B 1 162 ? -2.121 -21.625 3.438 1 98.06 162 ILE B O 1
ATOM 3075 N N . GLU B 1 163 ? -0.873 -20.109 4.426 1 97.38 163 GLU B N 1
ATOM 3076 C CA . GLU B 1 163 ? -1.79 -19.984 5.555 1 97.38 163 GLU B CA 1
ATOM 3077 C C . GLU B 1 163 ? -3.041 -19.203 5.168 1 97.38 163 GLU B C 1
ATOM 3079 O O . GLU B 1 163 ? -2.951 -18.172 4.504 1 97.38 163 GLU B O 1
ATOM 3084 N N . PRO B 1 164 ? -4.203 -19.641 5.617 1 96.44 164 PRO B N 1
ATOM 3085 C CA . PRO B 1 164 ? -5.465 -19.031 5.199 1 96.44 164 PRO B CA 1
ATOM 3086 C C . PRO B 1 164 ? -5.547 -17.547 5.543 1 96.44 164 PRO B C 1
ATOM 3088 O O . PRO B 1 164 ? -6.164 -16.781 4.805 1 96.44 164 PRO B O 1
ATOM 3091 N N . ILE B 1 165 ? -4.93 -17.156 6.578 1 94.25 165 ILE B N 1
ATOM 3092 C CA . ILE B 1 165 ? -4.996 -15.766 7.023 1 94.25 165 ILE B CA 1
ATOM 3093 C C . ILE B 1 165 ? -4.359 -14.852 5.977 1 94.25 165 ILE B C 1
ATOM 3095 O O . ILE B 1 165 ? -4.66 -13.656 5.922 1 94.25 165 ILE B O 1
ATOM 3099 N N . MET B 1 166 ? -3.512 -15.391 5.105 1 96.31 166 MET B N 1
ATOM 3100 C CA . MET B 1 166 ? -2.818 -14.602 4.09 1 96.31 166 MET B CA 1
ATOM 3101 C C . MET B 1 166 ? -3.777 -14.172 2.984 1 96.31 166 MET B C 1
ATOM 3103 O O . MET B 1 166 ? -3.512 -13.211 2.266 1 96.31 166 MET B O 1
ATOM 3107 N N . ILE B 1 167 ? -4.883 -14.828 2.879 1 96.12 167 ILE B N 1
ATOM 3108 C CA . ILE B 1 167 ? -5.777 -14.562 1.757 1 96.12 167 ILE B CA 1
ATOM 3109 C C . ILE B 1 167 ? -6.461 -13.211 1.945 1 96.12 167 ILE B C 1
ATOM 3111 O O . ILE B 1 167 ? -6.344 -12.328 1.097 1 96.12 167 ILE B O 1
ATOM 3115 N N . PRO B 1 168 ? -7.18 -12.992 3.092 1 92.88 168 PRO B N 1
ATOM 3116 C CA . PRO B 1 168 ? -7.754 -11.656 3.26 1 92.88 168 PRO B CA 1
ATOM 3117 C C . PRO B 1 168 ? -6.691 -10.555 3.297 1 92.88 168 PRO B C 1
ATOM 3119 O O . PRO B 1 168 ? -6.926 -9.445 2.814 1 92.88 168 PRO B O 1
ATOM 3122 N N . ILE B 1 169 ? -5.52 -10.781 3.807 1 93.19 169 ILE B N 1
ATOM 3123 C CA . ILE B 1 169 ? -4.438 -9.805 3.848 1 93.19 169 ILE B CA 1
ATOM 3124 C C . ILE B 1 169 ? -4.012 -9.445 2.426 1 93.19 169 ILE B C 1
ATOM 3126 O O . ILE B 1 169 ? -3.881 -8.266 2.088 1 93.19 169 ILE B O 1
ATOM 3130 N N . LEU B 1 170 ? -3.816 -10.438 1.631 1 96.31 170 LEU B N 1
ATOM 3131 C CA . LEU B 1 170 ? -3.41 -10.25 0.243 1 96.31 170 LEU B CA 1
ATOM 3132 C C . LEU B 1 170 ? -4.473 -9.477 -0.532 1 96.31 170 LEU B C 1
ATOM 3134 O O . LEU B 1 170 ? -4.152 -8.547 -1.28 1 96.31 170 LEU B O 1
ATOM 3138 N N . LEU B 1 171 ? -5.734 -9.859 -0.338 1 93.81 171 LEU B N 1
ATOM 3139 C CA . LEU B 1 171 ? -6.828 -9.203 -1.046 1 93.81 171 LEU B CA 1
ATOM 3140 C C . LEU B 1 171 ? -6.895 -7.723 -0.69 1 93.81 171 LEU B C 1
ATOM 3142 O O . LEU B 1 171 ? -7.117 -6.879 -1.563 1 93.81 171 LEU B O 1
ATOM 3146 N N . MET B 1 172 ? -6.648 -7.41 0.481 1 88.62 172 MET B N 1
ATOM 3147 C CA . MET B 1 172 ? -6.699 -6.023 0.94 1 88.62 172 MET B CA 1
ATOM 3148 C C . MET B 1 172 ? -5.453 -5.262 0.506 1 88.62 172 MET B C 1
ATOM 3150 O O . MET B 1 172 ? -5.551 -4.145 -0.01 1 88.62 172 MET B O 1
ATOM 3154 N N . ASN B 1 173 ? -4.316 -5.898 0.621 1 93.81 173 ASN B N 1
ATOM 3155 C CA . ASN B 1 173 ? -3.041 -5.223 0.404 1 93.81 173 ASN B CA 1
ATOM 3156 C C . ASN B 1 173 ? -2.76 -5.02 -1.082 1 93.81 173 ASN B C 1
ATOM 3158 O O . ASN B 1 173 ? -1.888 -4.23 -1.45 1 93.81 173 ASN B O 1
ATOM 3162 N N . SER B 1 174 ? -3.488 -5.633 -1.939 1 95.69 174 SER B N 1
ATOM 3163 C CA . SER B 1 174 ? -3.197 -5.582 -3.367 1 95.69 174 SER B CA 1
ATOM 3164 C C . SER B 1 174 ? -3.902 -4.406 -4.035 1 95.69 174 SER B C 1
ATOM 3166 O O . SER B 1 174 ? -3.59 -4.051 -5.172 1 95.69 174 SER B O 1
ATOM 3168 N N . ILE B 1 175 ? -4.762 -3.771 -3.396 1 96.19 175 ILE B N 1
ATOM 3169 C CA . ILE B 1 175 ? -5.676 -2.916 -4.148 1 96.19 175 ILE B CA 1
ATOM 3170 C C . ILE B 1 175 ? -5.137 -1.486 -4.172 1 96.19 175 ILE B C 1
ATOM 3172 O O . ILE B 1 175 ? -4.676 -1.007 -5.207 1 96.19 175 ILE B O 1
ATOM 3176 N N . ILE B 1 176 ? -5.008 -0.902 -3.031 1 95 176 ILE B 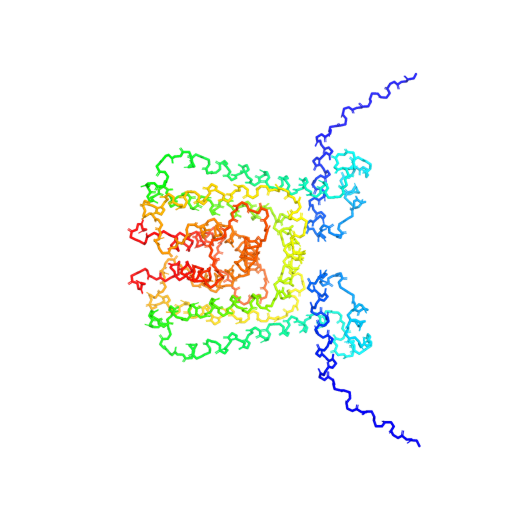N 1
ATOM 3177 C CA . ILE B 1 176 ? -4.688 0.52 -2.973 1 95 176 ILE B CA 1
ATOM 3178 C C . ILE B 1 176 ? -3.326 0.769 -3.617 1 95 176 ILE B C 1
ATOM 3180 O O . ILE B 1 176 ? -3.186 1.658 -4.461 1 95 176 ILE B O 1
ATOM 3184 N N . PRO B 1 177 ? -2.303 -0.057 -3.344 1 95.19 177 PRO B N 1
ATOM 3185 C CA . PRO B 1 177 ? -1.016 0.211 -3.988 1 95.19 177 PRO B CA 1
ATOM 3186 C C . PRO B 1 177 ? -1.077 0.066 -5.508 1 95.19 177 PRO B C 1
ATOM 3188 O O . PRO B 1 177 ? -0.416 0.816 -6.23 1 95.19 177 PRO B O 1
ATOM 3191 N N . PHE B 1 178 ? -1.845 -0.804 -5.984 1 96.5 178 PHE B N 1
ATOM 3192 C CA . PHE B 1 178 ? -1.918 -0.992 -7.426 1 96.5 178 PHE B CA 1
ATOM 3193 C C . PHE B 1 178 ? -2.734 0.119 -8.078 1 96.5 178 PHE B C 1
ATOM 3195 O O . PHE B 1 178 ? -2.43 0.549 -9.195 1 96.5 178 PHE B O 1
ATOM 3202 N N . VAL B 1 179 ? -3.779 0.576 -7.398 1 95.75 179 VAL B N 1
ATOM 3203 C CA . VAL B 1 179 ? -4.512 1.74 -7.883 1 95.75 179 VAL B CA 1
ATOM 3204 C C . VAL B 1 179 ? -3.57 2.939 -7.98 1 95.75 179 VAL B C 1
ATOM 3206 O O . VAL B 1 179 ? -3.527 3.623 -9.008 1 95.75 179 VAL B O 1
ATOM 3209 N N . GLN B 1 180 ? -2.793 3.145 -6.941 1 91.5 180 GLN B N 1
ATOM 3210 C CA . GLN B 1 180 ? -1.876 4.277 -6.887 1 91.5 180 GLN B CA 1
ATOM 3211 C C . GLN B 1 180 ? -0.771 4.145 -7.93 1 91.5 180 GLN B C 1
ATOM 3213 O O . GLN B 1 180 ? -0.374 5.133 -8.547 1 91.5 180 GLN B O 1
ATOM 3218 N N . SER B 1 181 ? -0.266 2.926 -8.133 1 89.88 181 SER B N 1
ATOM 3219 C CA . SER B 1 181 ? 0.808 2.699 -9.094 1 89.88 181 SER B CA 1
ATOM 3220 C C . SER B 1 181 ? 0.333 2.949 -10.523 1 89.88 181 SER B C 1
ATOM 3222 O O . SER B 1 181 ? 1.053 3.545 -11.328 1 89.88 181 SER B O 1
ATOM 3224 N N . PHE B 1 182 ? -0.83 2.471 -10.805 1 92.31 182 PHE B N 1
ATOM 3225 C CA . PHE B 1 182 ? -1.338 2.701 -12.156 1 92.31 182 PHE B CA 1
ATOM 3226 C C . PHE B 1 182 ? -1.476 4.191 -12.43 1 92.31 182 PHE B C 1
ATOM 3228 O O . PHE B 1 182 ? -1.071 4.672 -13.492 1 92.31 182 PHE B O 1
ATOM 3235 N N . LYS B 1 183 ? -2.055 4.902 -11.469 1 87.38 183 LYS B N 1
ATOM 3236 C CA . LYS B 1 183 ? -2.246 6.34 -11.641 1 87.38 183 LYS B CA 1
ATOM 3237 C C . LYS B 1 183 ? -0.907 7.062 -11.766 1 87.38 183 LYS B C 1
ATOM 3239 O O . LYS B 1 183 ? -0.777 8.008 -12.547 1 87.38 183 LYS B O 1
ATOM 3244 N N . ARG B 1 184 ? 0.028 6.617 -11.008 1 81.25 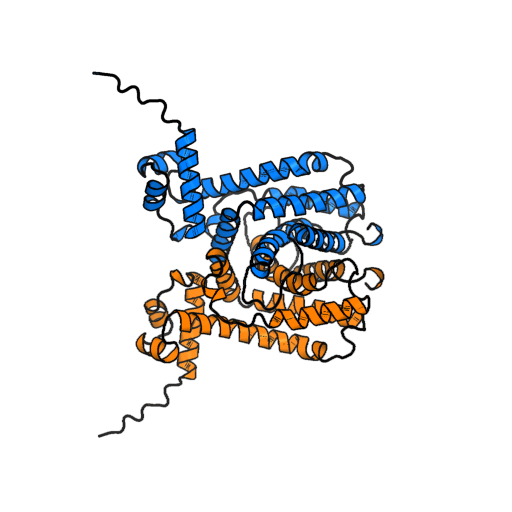184 ARG B N 1
ATOM 3245 C CA . ARG B 1 184 ? 1.354 7.227 -11.031 1 81.25 184 ARG B CA 1
ATOM 3246 C C . ARG B 1 184 ? 2.066 6.941 -12.352 1 81.25 184 ARG B C 1
ATOM 3248 O O . ARG B 1 184 ? 2.68 7.836 -12.938 1 81.25 184 ARG B O 1
ATOM 3255 N N . LEU B 1 185 ? 2.062 5.73 -12.805 1 80.62 185 LEU B N 1
ATOM 3256 C CA . LEU B 1 185 ? 2.854 5.293 -13.953 1 80.62 185 LEU B CA 1
ATOM 3257 C C . LEU B 1 185 ? 2.146 5.633 -15.258 1 80.62 185 LEU B C 1
ATOM 3259 O O . LEU B 1 185 ? 2.787 5.719 -16.312 1 80.62 185 LEU B O 1
ATOM 3263 N N . ASP B 1 186 ? 0.876 5.652 -15.211 1 74.5 186 ASP B N 1
ATOM 3264 C CA . ASP B 1 186 ? 0.128 6.004 -16.422 1 74.5 186 ASP B CA 1
ATOM 3265 C C . ASP B 1 186 ? 0.064 7.52 -16.594 1 74.5 186 ASP B C 1
ATOM 3267 O O . ASP B 1 186 ? -0.312 8.008 -17.672 1 74.5 186 ASP B O 1
ATOM 3271 N N . GLY B 1 187 ? 0.355 8.258 -15.609 1 67.38 187 GLY B N 1
ATOM 3272 C CA . GLY B 1 187 ? 0.333 9.711 -15.727 1 67.38 187 GLY B CA 1
ATOM 3273 C C . GLY B 1 187 ? 1.568 10.273 -16.406 1 67.38 187 GLY B C 1
ATOM 3274 O O . GLY B 1 187 ? 2.49 9.531 -16.75 1 67.38 187 GLY B O 1
ATOM 3275 N N . PRO B 1 188 ? 1.422 11.438 -16.938 1 58.28 188 PRO B N 1
ATOM 3276 C CA . PRO B 1 188 ? 2.523 12.109 -17.641 1 58.28 188 PRO B CA 1
ATOM 3277 C C . PRO B 1 188 ? 3.793 12.188 -16.797 1 58.28 188 PRO B C 1
ATOM 3279 O O . PRO B 1 188 ? 4.68 13 -17.094 1 58.28 188 PRO B O 1
ATOM 3282 N N . THR B 1 189 ? 3.877 11.219 -15.992 1 56.19 189 THR B N 1
ATOM 3283 C CA . THR B 1 189 ? 5.059 11.367 -15.148 1 56.19 189 THR B CA 1
ATOM 3284 C C . THR B 1 189 ? 6.332 11.18 -15.969 1 56.19 189 THR B C 1
ATOM 3286 O O . THR B 1 189 ? 6.301 10.609 -17.062 1 56.19 189 THR B O 1
ATOM 3289 N N . ASN B 1 190 ? 7.309 11.938 -15.547 1 53.62 190 ASN B N 1
ATOM 3290 C CA . ASN B 1 190 ? 8.656 11.867 -16.094 1 53.62 190 ASN B CA 1
ATOM 3291 C C . ASN B 1 190 ? 9.242 10.461 -15.969 1 53.62 190 ASN B C 1
ATOM 3293 O O . ASN B 1 190 ? 10.461 10.281 -16.078 1 53.62 190 ASN B O 1
ATOM 3297 N N . ASP B 1 191 ? 8.258 9.602 -15.633 1 57.31 191 ASP B N 1
ATOM 3298 C CA . ASP B 1 191 ? 8.844 8.273 -15.469 1 57.31 191 ASP B CA 1
ATOM 3299 C C . ASP B 1 191 ? 9.133 7.633 -16.828 1 57.31 191 ASP B C 1
ATOM 3301 O O . ASP B 1 191 ? 8.344 7.77 -17.766 1 57.31 191 ASP B O 1
ATOM 3305 N N . SER B 1 192 ? 10.359 7.246 -16.969 1 59.22 192 SER B N 1
ATOM 3306 C CA . SER B 1 192 ? 10.828 6.602 -18.203 1 59.22 192 SER B CA 1
ATOM 3307 C C . SER B 1 192 ? 10.055 5.316 -18.469 1 59.22 192 SER B C 1
ATOM 3309 O O . SER B 1 192 ? 10.055 4.812 -19.594 1 59.22 192 SER B O 1
ATOM 3311 N N . LEU B 1 193 ? 9.375 4.832 -17.391 1 65.94 193 LEU B N 1
ATOM 3312 C CA . LEU B 1 193 ? 8.672 3.578 -17.625 1 65.94 193 LEU B CA 1
ATOM 3313 C C . LEU B 1 193 ? 7.16 3.791 -17.641 1 65.94 193 LEU B C 1
ATOM 3315 O O . LEU B 1 193 ? 6.633 4.547 -16.812 1 65.94 193 LEU B O 1
ATOM 3319 N N . ASP B 1 194 ? 6.582 3.338 -18.688 1 77.56 194 ASP B N 1
ATOM 3320 C CA . ASP B 1 194 ? 5.133 3.311 -18.875 1 77.56 194 ASP B CA 1
ATOM 3321 C C . ASP B 1 194 ? 4.582 1.899 -18.672 1 77.56 194 ASP B C 1
ATOM 3323 O O . ASP B 1 194 ? 5.242 0.916 -19.016 1 77.56 194 ASP B O 1
ATOM 3327 N N . VAL B 1 195 ? 3.457 1.776 -18.047 1 83.5 195 VAL B N 1
ATOM 3328 C CA . VAL B 1 195 ? 2.84 0.477 -17.797 1 83.5 195 VAL B CA 1
ATOM 3329 C C . VAL B 1 195 ? 2.529 -0.206 -19.125 1 83.5 195 VAL B C 1
ATOM 3331 O O . VAL B 1 195 ? 2.578 -1.434 -19.234 1 83.5 195 VAL B O 1
ATOM 3334 N N . GLY B 1 196 ? 2.266 0.55 -20.188 1 86.81 196 GLY B N 1
ATOM 3335 C CA . GLY B 1 196 ? 2.107 0.03 -21.531 1 86.81 196 GLY B CA 1
ATOM 3336 C C . GLY B 1 196 ? 0.814 -0.738 -21.734 1 86.81 196 GLY B C 1
ATOM 3337 O O . GLY B 1 196 ? 0.725 -1.599 -22.609 1 86.81 196 GLY B O 1
ATOM 3338 N N . MET B 1 197 ? -0.178 -0.583 -20.844 1 92.81 197 MET B N 1
ATOM 3339 C CA . MET B 1 197 ? -1.497 -1.198 -20.969 1 92.81 197 MET B CA 1
ATOM 3340 C C . MET B 1 197 ? -2.57 -0.311 -20.344 1 92.81 197 MET B C 1
ATOM 3342 O O . MET B 1 197 ? -2.266 0.562 -19.531 1 92.81 197 MET B O 1
ATOM 3346 N N . ASN B 1 198 ? -3.783 -0.557 -20.766 1 94.69 198 ASN B N 1
ATOM 3347 C CA . ASN B 1 198 ? -4.863 0.208 -20.156 1 94.69 198 ASN B CA 1
ATOM 3348 C C . ASN B 1 198 ? -5.223 -0.333 -18.766 1 94.69 198 ASN B C 1
ATOM 3350 O O . ASN B 1 198 ? -4.691 -1.361 -18.344 1 94.69 198 ASN B O 1
ATOM 3354 N N . GLN B 1 199 ? -6.078 0.359 -18.078 1 96.06 199 GLN B N 1
ATOM 3355 C CA . GLN B 1 199 ? -6.395 0.027 -16.703 1 96.06 199 GLN B CA 1
ATOM 3356 C C . GLN B 1 199 ? -7.023 -1.36 -16.594 1 96.06 199 GLN B C 1
ATOM 3358 O O . GLN B 1 199 ? -6.707 -2.125 -15.68 1 96.06 199 GLN B O 1
ATOM 3363 N N . GLU B 1 200 ? -7.957 -1.688 -17.531 1 97.25 200 GLU B N 1
ATOM 3364 C CA . GLU B 1 200 ? -8.625 -2.988 -17.516 1 97.25 200 GLU B CA 1
ATOM 3365 C C . GLU B 1 200 ? -7.609 -4.125 -17.625 1 97.25 200 GLU B C 1
ATOM 3367 O O . GLU B 1 200 ? -7.68 -5.102 -16.875 1 97.25 200 GLU B O 1
ATOM 3372 N N . ALA B 1 201 ? -6.703 -4.035 -18.547 1 97.62 201 ALA B N 1
ATOM 3373 C CA . ALA B 1 201 ? -5.648 -5.031 -18.703 1 97.62 201 ALA B CA 1
ATOM 3374 C C . ALA B 1 201 ? -4.766 -5.105 -17.469 1 97.62 201 ALA B C 1
ATOM 3376 O O . ALA B 1 201 ? -4.344 -6.191 -17.062 1 97.62 201 ALA B O 1
ATOM 3377 N N . PHE B 1 202 ? -4.477 -3.986 -16.859 1 97.62 202 PHE B N 1
ATOM 3378 C CA . PHE B 1 202 ? -3.68 -3.912 -15.648 1 97.62 202 PHE B CA 1
ATOM 3379 C C . PHE B 1 202 ? -4.355 -4.676 -14.508 1 97.62 202 PHE B C 1
ATOM 3381 O O . PHE B 1 202 ? -3.711 -5.473 -13.82 1 97.62 202 PHE B O 1
ATOM 3388 N N . VAL B 1 203 ? -5.629 -4.461 -14.391 1 98.31 203 VAL B N 1
ATOM 3389 C CA . VAL B 1 203 ? -6.395 -5.141 -13.352 1 98.31 203 VAL B CA 1
ATOM 3390 C C . VAL B 1 203 ? -6.426 -6.641 -13.633 1 98.31 203 VAL B C 1
ATOM 3392 O O . VAL B 1 203 ? -6.32 -7.453 -12.711 1 98.31 203 VAL B O 1
ATOM 3395 N N . GLU B 1 204 ? -6.566 -6.977 -14.867 1 98.56 204 GLU B N 1
ATOM 3396 C CA . GLU B 1 204 ? -6.531 -8.391 -15.242 1 98.56 204 GLU B CA 1
ATOM 3397 C C . GLU B 1 204 ? -5.215 -9.039 -14.82 1 98.56 204 GLU B C 1
ATOM 3399 O O . GLU B 1 204 ? -5.203 -10.164 -14.328 1 98.56 204 GLU B O 1
ATOM 3404 N N . GLN B 1 205 ? -4.125 -8.352 -15.016 1 98.56 205 GLN B N 1
ATOM 3405 C CA . GLN B 1 205 ? -2.812 -8.852 -14.617 1 98.56 205 GLN B CA 1
ATOM 3406 C C . GLN B 1 205 ? -2.717 -9 -13.102 1 98.56 205 GLN B C 1
ATOM 3408 O O . GLN B 1 205 ? -2.205 -10.008 -12.602 1 98.56 205 GLN B O 1
ATOM 3413 N N . LEU B 1 206 ? -3.217 -8.023 -12.367 1 98.38 206 LEU B N 1
ATOM 3414 C CA . LEU B 1 206 ? -3.256 -8.102 -10.906 1 98.38 206 LEU B CA 1
ATOM 3415 C C . LEU B 1 206 ? -4.047 -9.32 -10.453 1 98.38 206 LEU B C 1
ATOM 3417 O O . LEU B 1 206 ? -3.59 -10.07 -9.586 1 98.38 206 LEU B O 1
ATOM 3421 N N . VAL B 1 207 ? -5.207 -9.508 -11.062 1 98.62 207 VAL B N 1
ATOM 3422 C CA . VAL B 1 207 ? -6.09 -10.617 -10.719 1 98.62 207 VAL B CA 1
ATOM 3423 C C . VAL B 1 207 ? -5.363 -11.938 -10.961 1 98.62 207 VAL B C 1
ATOM 3425 O O . VAL B 1 207 ? -5.367 -12.82 -10.094 1 98.62 207 VAL B O 1
ATOM 3428 N N . LYS B 1 208 ? -4.707 -12.094 -12.07 1 98.5 208 LYS B N 1
ATOM 3429 C CA . LYS B 1 208 ? -3.971 -13.312 -12.383 1 98.5 208 LYS B CA 1
ATOM 3430 C C . LYS B 1 208 ? -2.869 -13.57 -11.359 1 98.5 208 LYS B C 1
ATOM 3432 O O . LYS B 1 208 ? -2.736 -14.688 -10.852 1 98.5 208 LYS B O 1
ATOM 3437 N N . LEU B 1 209 ? -2.129 -12.555 -11.031 1 98.38 209 LEU B N 1
ATOM 3438 C CA . LEU B 1 209 ? -1.014 -12.688 -10.102 1 98.38 209 LEU B CA 1
ATOM 3439 C C . LEU B 1 209 ? -1.496 -13.188 -8.742 1 98.38 209 LEU B C 1
ATOM 3441 O O . LEU B 1 209 ? -0.884 -14.078 -8.148 1 98.38 209 LEU B O 1
ATOM 3445 N N . VAL B 1 210 ? -2.625 -12.633 -8.273 1 98.38 210 VAL B N 1
ATOM 3446 C CA . VAL B 1 210 ? -3.15 -13 -6.965 1 98.38 210 VAL B CA 1
ATOM 3447 C C . VAL B 1 210 ? -3.682 -14.438 -7.012 1 98.38 210 VAL B C 1
ATOM 3449 O O . VAL B 1 210 ? -3.35 -15.258 -6.156 1 98.38 210 VAL B O 1
ATOM 3452 N N . ILE B 1 211 ? -4.465 -14.742 -8.031 1 98.38 211 ILE B N 1
ATOM 3453 C CA . ILE B 1 211 ? -5.086 -16.062 -8.148 1 98.38 211 ILE B CA 1
ATOM 3454 C C . ILE B 1 211 ? -4.004 -17.125 -8.281 1 98.38 211 ILE B C 1
ATOM 3456 O O . ILE B 1 211 ? -4.062 -18.172 -7.609 1 98.38 211 ILE B O 1
ATOM 3460 N N . TYR B 1 212 ? -2.98 -16.891 -9.055 1 97.94 212 TYR B N 1
ATOM 3461 C CA . TYR B 1 212 ? -1.891 -17.844 -9.234 1 97.94 212 TYR B CA 1
ATOM 3462 C C . TYR B 1 212 ? -1.125 -18.047 -7.938 1 97.94 212 TYR B C 1
ATOM 3464 O O . TYR B 1 212 ? -0.663 -19.156 -7.648 1 97.94 212 TYR B O 1
ATOM 3472 N N . GLY B 1 213 ? -1 -16.984 -7.156 1 97.81 213 GLY B N 1
ATOM 3473 C CA . GLY B 1 213 ? -0.288 -17.078 -5.891 1 97.81 213 GLY B CA 1
ATOM 3474 C C . GLY B 1 213 ? -1.042 -17.859 -4.836 1 97.81 213 GLY B C 1
ATOM 3475 O O . GLY B 1 213 ? -0.432 -18.469 -3.953 1 97.81 213 GLY B O 1
ATOM 3476 N N . VAL B 1 214 ? -2.348 -17.922 -4.98 1 98.12 214 VAL B N 1
ATOM 3477 C CA . VAL B 1 214 ? -3.189 -18.422 -3.896 1 98.12 214 VAL B CA 1
ATOM 3478 C C . VAL B 1 214 ? -3.65 -19.844 -4.203 1 98.12 214 VAL B C 1
ATOM 3480 O O . VAL B 1 214 ? -3.631 -20.703 -3.328 1 98.12 214 VAL B O 1
ATOM 3483 N N . MET B 1 215 ? -4.078 -20.094 -5.379 1 98.06 215 MET B N 1
ATOM 3484 C CA . MET B 1 215 ? -4.777 -21.344 -5.695 1 98.06 215 MET B CA 1
ATOM 3485 C C . MET B 1 215 ? -3.793 -22.438 -6.074 1 98.06 215 MET B C 1
ATOM 3487 O O . MET B 1 215 ? -2.699 -22.156 -6.566 1 98.06 215 MET B O 1
ATOM 3491 N N . GLU B 1 216 ? -4.172 -23.656 -5.914 1 96.69 216 GLU B N 1
ATOM 3492 C CA . GLU B 1 216 ? -3.406 -24.828 -6.355 1 96.69 216 GLU B CA 1
ATOM 3493 C C . GLU B 1 216 ? -3.219 -24.812 -7.871 1 96.69 216 GLU B C 1
ATOM 3495 O O . GLU B 1 216 ? -4.195 -24.734 -8.617 1 96.69 216 GLU B O 1
ATOM 3500 N N . PRO B 1 217 ? -1.984 -24.938 -8.289 1 94.12 217 PRO B N 1
ATOM 3501 C CA . PRO B 1 217 ? -1.689 -24.75 -9.711 1 94.12 217 PRO B CA 1
ATOM 3502 C C . PRO B 1 217 ? -2.381 -25.781 -10.594 1 94.12 217 PRO B C 1
ATOM 3504 O O . PRO B 1 217 ? -2.744 -25.469 -11.734 1 94.12 217 PRO B O 1
ATOM 3507 N N . SER B 1 218 ? -2.615 -26.969 -10.125 1 93.81 218 SER B N 1
ATOM 3508 C CA . SER B 1 218 ? -3.232 -28.031 -10.922 1 93.81 218 SER B CA 1
ATOM 3509 C C . SER B 1 218 ? -4.695 -27.703 -11.227 1 93.81 218 SER B C 1
ATOM 3511 O O . SER B 1 218 ? -5.309 -28.344 -12.078 1 93.81 218 SER B O 1
ATOM 3513 N N . LEU B 1 219 ? -5.199 -26.656 -10.547 1 94.5 219 LEU B N 1
ATOM 3514 C CA . LEU B 1 219 ? -6.613 -26.344 -10.68 1 94.5 219 LEU B CA 1
ATOM 3515 C C . LEU B 1 219 ? -6.812 -25.125 -11.586 1 94.5 219 LEU B C 1
ATOM 3517 O O . LEU B 1 219 ? -7.941 -24.656 -11.773 1 94.5 219 LEU B O 1
ATOM 3521 N N . LEU B 1 220 ? -5.723 -24.578 -12.062 1 90.5 220 LEU B N 1
ATOM 3522 C CA . LEU B 1 220 ? -5.762 -23.359 -12.852 1 90.5 220 LEU B CA 1
ATOM 3523 C C . LEU B 1 220 ? -5.609 -23.656 -14.336 1 90.5 220 LEU B C 1
ATOM 3525 O O . LEU B 1 220 ? -4.953 -24.625 -14.711 1 90.5 220 LEU B O 1
#

Foldseek 3Di:
DPPPPPPPPPLVLLLVLLLVLLLVQCLVQNLVGRDLCSSCVRSVHDSVVVCVVQVDSLSSVLVSLVVLVVVLVVQQCVQCVVLLVDPCCLQALVSVLVNLLSLLVSLQVSCLVCVSNLSNVVSCVVVVVVSVVVNPPCCVVQVSQLVSLVSSLVNQFWPVPDHSSVLSVCSVVLRSVLSVVQCAQCDPDPDPDHPPDDPVVSSVVSSVVSSCNIGDPVND/DPPPPPPPPCVVLLLVLLLVLLLVQCLVQNLVGRDLCSSCVRSVHDSVVVCVVQVDSLSSVLVSLVVLVVVLVVQQCVQCVVLLPDPCCLQALVSVLVNLLSLLVSNQVSCLVCVSNLSNVVSCVVVVVVSVVVNPPCCVVLVSQLVSLVSSLVNQFWPVPDHSSVLSVLSVVLHSVLSVVQCQQCDPDPDPDHPPDDPVVSSVVSSVVSSCNIGDPVND

Organism: NCBI:txid582686